Protein 1AIS (pdb70)

Foldseek 3Di:
DFDQVQKDKAWFKWKKKKAQAWFDDQVLLCVVAPPWDDDCVVPQFIFGADDVLGWTWTAHRRRMIMIMRGRDVVSVVVVCVSSSVSVVVVPIDHPDHMDMFTFKIKMKIARHAFDDVVVCVVQPPQWDDDVVVDQWIWHADDVVGWIWTAHRRRMIMIMGDRDDVRSVVSSSVSSVRVVVD/DLVVLLVLLCLLCVQVVPDPQLSVQLSVLVVVCVVVPLDVCLDSLLLSLLSSLQSCQLVLPDDPNVNSAVSSPHDCVSNVVNNVCSQVSGPHDCVSSPHALLSCLVVLLVQQPHDVQLNVQLVVLSVVCVVLPNPPPNDSLLQSLLSSQQSCQVVVNHDDLVSSCVSSVHDSVSSVVNNVCSCVSVVPDGDDD

Secondary structure (DSSP, 8-state):
----TT-EEEEEEEEEEEE--S---HHHHTTTSTT-B--TTT-SSEEEE-SSS--EEEE-TTSEEEEEEESSHHHHHHHHHHHHHHHHHTT---SSS-EEEEEEEEEEEE-SS---HHHHHHHSTTEE--TTT-SSEEEEETTTTEEEEE-TTSEEEEEEESSHHHHHHHHHHHHHHHTT-/-HHHHHHHHHHHHHHHT--HHHHHHHHHHHHHHHTTTTTTT--HHHHHHHHHHHHHHHHT----HHHHHHHTTS-HHHHHHHHHHHHHHTT--TTTT---GGGGHHHHHHHHT--HHHHHHHHHHHHHHHHTT--TTS-HHHHHHHHHHHHHHHTT----HHHHHHHHT--HHHHHHHHHHHHHHHT------

B-factor: mean 36.56, std 23.01, range [2.0, 100.0]

Radius of gyration: 25.91 Å; Cα contacts (8 Å, |Δi|>4): 632; chains: 2; bounding box: 56×58×67 Å

Nearest PDB structures (foldseek):
  1ais-assembly1_B  TM=1.005E+00  e=1.644E-26  Pyrococcus woesei
  7nvu-assembly1_M  TM=9.100E-01  e=2.183E-11  Homo sapiens
  8wak-assembly1_R  TM=9.100E-01  e=3.017E-11  Homo sapiens
  1c9b-assembly4_M  TM=9.069E-01  e=2.880E-11  Homo sapiens
  7lbm-assembly1_O  TM=9.010E-01  e=2.410E-10  Homo sapiens

Sequence (374 aa):
MVDMSKVKLRIENIVASVDLFAQLDLEKVLDLCPNSKYNPEEFPGIICHLDDPKVALLIFSSGKLVVTGAKSVQDIERAVAKLAQKLKSIGVKFKRAPQIDVQNMVFSGDIGREFNLDVVALTLPNCEYEPEQFPGVIYRVKEPKSVILLFSSGKIVCSGAKSEADAWEAVRKLLRELDKYNLAFALSELDRITAQLKLPRHVEEEAARLYREAVRKGLIRGRSIESVMAACVYAACRLLKVPRTLDEIADIARVDKKEIGRSYRFIARNLNLTPKKLFVKPTDYVNKFADELGLSEKVRRRAIEILDEAYKRGLTSGKSPAGLVAAALYIASLLEGEKRTQREVAEVARVTEVTVRNRYKELVEKLKIKVPIA

Solvent-accessible surface area: 19584 Å² total; per-residue (Å²): 225,31,78,19,97,129,16,142,30,163,43,54,38,1,24,0,38,4,21,1,52,12,156,4,68,11,121,132,3,52,120,18,5,102,139,25,78,49,75,72,168,144,74,82,1,0,46,2,101,22,138,86,3,171,5,21,1,38,0,40,63,71,0,111,1,41,0,35,33,0,111,41,74,102,28,0,83,74,0,4,59,82,8,8,97,76,0,100,79,86,65,30,145,48,141,124,68,55,78,59,57,38,73,42,10,33,5,32,13,45,5,30,96,133,25,47,0,24,67,8,18,66,45,10,75,132,26,45,26,38,32,53,102,76,62,1,0,29,24,139,7,181,117,16,178,7,36,0,39,0,44,27,63,0,112,2,41,0,35,25,3,115,44,106,76,53,0,108,55,0,0,72,76,0,2,136,23,13,62,114,169,131,102,80,114,2,74,52,14,0,62,128,7,16,71,90,11,175,12,51,181,100,0,14,86,33,0,5,93,0,5,88,29,0,55,182,92,59,18,58,239,70,29,56,52,46,3,0,2,0,0,0,0,11,0,0,2,35,39,67,74,27,13,26,8,20,64,32,0,0,98,33,12,204,42,80,72,116,55,0,13,165,0,10,98,94,0,8,149,51,8,102,12,49,71,119,122,14,46,25,95,34,24,31,11,0,77,30,0,3,91,91,28,39,115,23,110,112,9,14,100,73,0,33,77,2,7,60,62,0,88,135,139,54,24,13,21,16,64,38,15,10,0,3,0,0,0,0,6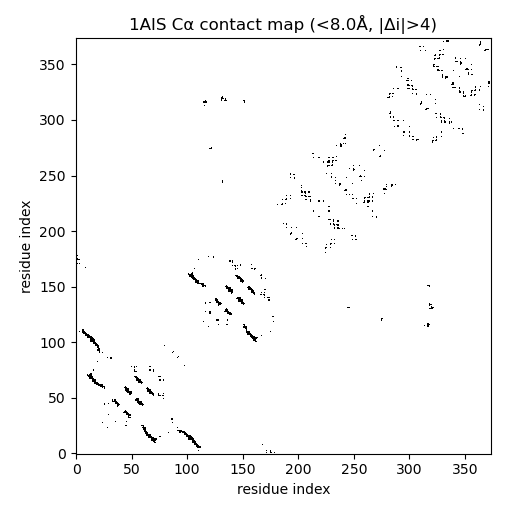,19,0,0,5,17,46,53,68,50,103,58,63,32,151,80,1,3,105,20,1,105,33,87,72,89,44,0,88,75,42,39,117,32,0,27,96,104,28,155,17,160,51,70,168,148

Structure (mmCIF, N/CA/C/O backbone):
data_1AIS
#
_entry.id   1AIS
#
_cell.length_a   125.700
_cell.length_b   91.200
_cell.length_c   74.200
_cell.angle_alpha   90.00
_cell.angle_beta   122.70
_cell.angle_gamma   90.00
#
_symmetry.space_group_name_H-M   'C 1 2 1'
#
loop_
_entity.id
_entity.type
_entity.pdbx_description
1 polymer "DNA (5'-D(*AP*AP*CP*TP*TP*AP*CP*TP*TP*TP*(5IU)P*(5IU)P*AP*AP*AP*GP*C)-3')"
2 polymer "DNA (5'-D(*GP*CP*TP*TP*TP*AP*AP*AP*AP*AP*GP*TP*AP*AP*GP*TP*T )-3')"
3 polymer 'PROTEIN (TATA-BINDING PROTEIN)'
4 polymer 'PROTEIN (TRANSCRIPTION INITIATION FACTOR IIB)'
5 water water
#
loop_
_atom_site.group_PDB
_atom_site.id
_atom_site.type_symbol
_atom_site.label_atom_id
_atom_site.label_alt_id
_atom_site.label_comp_id
_atom_site.label_asym_id
_atom_site.label_entity_id
_atom_site.label_seq_id
_atom_site.pdbx_PDB_ins_code
_atom_site.Cartn_x
_atom_site.Cartn_y
_atom_site.Cartn_z
_atom_site.occupancy
_atom_site.B_iso_or_equiv
_atom_site.auth_seq_id
_atom_site.auth_comp_id
_atom_site.auth_asym_id
_atom_site.auth_atom_id
_atom_site.pdbx_PDB_model_num
ATOM 692 N N . MET C 3 1 ? -59.352 32.567 67.246 1.00 57.88 1 MET A N 1
ATOM 693 C CA . MET C 3 1 ? -58.789 32.637 68.632 1.00 62.57 1 MET A CA 1
ATOM 694 C C . MET C 3 1 ? -57.965 31.371 68.943 1.00 58.10 1 MET A C 1
ATOM 695 O O . MET C 3 1 ? -58.089 30.370 68.222 1.00 61.53 1 MET A O 1
ATOM 700 N N . VAL C 3 2 ? -57.134 31.412 69.998 1.00 45.97 2 VAL A N 1
ATOM 701 C CA . VAL C 3 2 ? -56.313 30.246 70.382 1.00 34.32 2 VAL A CA 1
ATOM 702 C C . VAL C 3 2 ? -57.115 29.095 70.978 1.00 28.98 2 VAL A C 1
ATOM 703 O O . VAL C 3 2 ? -57.883 29.263 71.927 1.00 29.86 2 VAL A O 1
ATOM 707 N N . ASP C 3 3 ? -56.957 27.940 70.337 1.00 26.45 3 ASP A N 1
ATOM 708 C CA . ASP C 3 3 ? -57.633 26.689 70.668 1.00 22.54 3 ASP A CA 1
ATOM 709 C C . ASP C 3 3 ? -57.115 26.035 71.928 1.00 17.98 3 ASP A C 1
ATOM 710 O O . ASP C 3 3 ? -56.079 25.394 71.900 1.00 21.32 3 ASP A O 1
ATOM 715 N N . MET C 3 4 ? -57.882 26.157 73.008 1.00 19.72 4 MET A N 1
ATOM 716 C CA . MET C 3 4 ? -57.552 25.573 74.307 1.00 14.50 4 MET A CA 1
ATOM 717 C C . MET C 3 4 ? -58.443 24.355 74.562 1.00 14.55 4 MET A C 1
ATOM 718 O O . MET C 3 4 ? -58.453 23.822 75.652 1.00 17.05 4 MET A O 1
ATOM 723 N N . SER C 3 5 ? -59.198 23.915 73.563 1.00 12.59 5 SER A N 1
ATOM 724 C CA . SER C 3 5 ? -60.105 22.788 73.739 1.00 13.41 5 SER A CA 1
ATOM 725 C C . SER C 3 5 ? -59.497 21.469 74.180 1.00 15.46 5 SER A C 1
ATOM 726 O O . SER C 3 5 ? -60.220 20.558 74.576 1.00 20.85 5 SER A O 1
ATOM 729 N N . LYS C 3 6 ? -58.180 21.343 74.096 1.00 21.00 6 LYS A N 1
ATOM 730 C CA . LYS C 3 6 ? -57.505 20.113 74.519 1.00 20.09 6 LYS A CA 1
ATOM 731 C C . LYS C 3 6 ? -56.591 20.345 75.715 1.00 17.06 6 LYS A C 1
ATOM 732 O O . LYS C 3 6 ? -55.909 19.421 76.149 1.00 23.07 6 LYS A O 1
ATOM 738 N N . VAL C 3 7 ? -56.516 21.572 76.227 1.00 18.48 7 VAL A N 1
ATOM 739 C CA . VAL C 3 7 ? -55.650 21.812 77.390 1.00 18.05 7 VAL A CA 1
ATOM 740 C C . VAL C 3 7 ? -56.254 21.272 78.697 1.00 19.53 7 VAL A C 1
ATOM 741 O O . VAL C 3 7 ? -57.449 21.443 78.984 1.00 18.43 7 VAL A O 1
ATOM 745 N N . LYS C 3 8 ? -55.424 20.608 79.493 1.00 17.30 8 LYS A N 1
ATOM 746 C CA . LYS C 3 8 ? -55.898 20.057 80.742 1.00 16.82 8 LYS A CA 1
ATOM 747 C C . LYS C 3 8 ? -54.863 20.393 81.794 1.00 20.25 8 LYS A C 1
ATOM 748 O O . LYS C 3 8 ? -53.698 20.083 81.606 1.00 22.86 8 LYS A O 1
ATOM 754 N N . LEU C 3 9 ? -55.277 21.084 82.856 1.00 15.67 9 LEU A N 1
ATOM 755 C CA . LEU C 3 9 ? -54.386 21.459 83.959 1.00 15.42 9 LEU A CA 1
ATOM 756 C C . LEU C 3 9 ? -54.859 20.844 85.269 1.00 16.51 9 LEU A C 1
ATOM 757 O O . LEU C 3 9 ? -56.052 20.775 85.540 1.00 24.17 9 LEU A O 1
ATOM 762 N N . ARG C 3 10 ? -53.898 20.489 86.112 1.00 20.79 10 ARG A N 1
ATOM 763 C CA . ARG C 3 10 ? -54.148 19.880 87.412 1.00 20.42 10 ARG A CA 1
ATOM 764 C C . ARG C 3 10 ? -53.303 20.592 88.488 1.00 16.80 10 ARG A C 1
ATOM 765 O O . ARG C 3 10 ? -52.110 20.808 88.283 1.00 15.66 10 ARG A O 1
ATOM 773 N N . ILE C 3 11 ? -53.931 21.015 89.592 1.00 15.79 11 ILE A N 1
ATOM 774 C CA . ILE C 3 11 ? -53.199 21.652 90.698 1.00 14.76 11 ILE A CA 1
ATOM 775 C C . ILE C 3 11 ? -52.343 20.586 91.387 1.00 19.11 11 ILE A C 1
ATOM 776 O O . ILE C 3 11 ? -52.836 19.512 91.738 1.00 19.44 11 ILE A O 1
ATOM 781 N N . GLU C 3 12 ? -51.056 20.871 91.554 1.00 14.81 12 GLU A N 1
ATOM 782 C CA . GLU C 3 12 ? -50.177 19.929 92.197 1.00 13.03 12 GLU A CA 1
ATOM 783 C C . GLU C 3 12 ? -49.694 20.474 93.532 1.00 17.60 12 GLU A C 1
ATOM 784 O O . GLU C 3 12 ? -49.437 19.723 94.467 1.00 18.99 12 GLU A O 1
ATOM 790 N N . ASN C 3 13 ? -49.588 21.788 93.630 1.00 13.53 13 ASN A N 1
ATOM 791 C CA . ASN C 3 13 ? -49.109 22.397 94.859 1.00 13.67 13 ASN A CA 1
ATOM 792 C C . ASN C 3 13 ? -49.576 23.838 94.953 1.00 17.49 13 ASN A C 1
ATOM 793 O O . ASN C 3 13 ? -49.649 24.544 93.944 1.00 13.16 13 ASN A O 1
ATOM 798 N N . ILE C 3 14 ? -49.957 24.253 96.157 1.00 16.34 14 ILE A N 1
ATOM 799 C CA . ILE C 3 14 ? -50.379 25.636 96.377 1.00 18.81 14 ILE A CA 1
ATOM 800 C C . ILE C 3 14 ? -49.580 26.123 97.578 1.00 18.09 14 ILE A C 1
ATOM 801 O O . ILE C 3 14 ? -49.511 25.437 98.590 1.00 15.19 14 ILE A O 1
ATOM 806 N N . VAL C 3 15 ? -48.945 27.281 97.425 1.00 18.73 15 VAL A N 1
ATOM 807 C CA . VAL C 3 15 ? -48.116 27.885 98.467 1.00 13.88 15 VAL A CA 1
ATOM 808 C C . VAL C 3 15 ? -48.807 29.154 98.938 1.00 12.66 15 VAL A C 1
ATOM 809 O O . VAL C 3 15 ? -49.138 30.019 98.126 1.00 13.87 15 VAL A O 1
ATOM 813 N N . ALA C 3 16 ? -49.027 29.272 100.241 1.00 14.01 16 ALA A N 1
ATOM 814 C CA . ALA C 3 16 ? -49.684 30.452 100.783 1.00 11.72 16 ALA A CA 1
ATOM 815 C C . ALA C 3 16 ? -48.929 31.032 101.952 1.00 14.81 16 ALA A C 1
ATOM 816 O O . ALA C 3 16 ? -48.262 30.295 102.678 1.00 11.10 16 ALA A O 1
ATOM 818 N N . SER C 3 17 ? -48.931 32.363 102.052 1.00 12.32 17 SER A N 1
ATOM 819 C CA . SER C 3 17 ? -48.323 33.043 103.199 1.00 16.21 17 SER A CA 1
ATOM 820 C C . SER C 3 17 ? -49.547 33.376 104.069 1.00 14.84 17 SER A C 1
ATOM 821 O O . SER C 3 17 ? -50.649 33.618 103.563 1.00 13.50 17 SER A O 1
ATOM 824 N N . VAL C 3 18 ? -49.374 33.328 105.376 1.00 13.83 18 VAL A N 1
ATOM 825 C CA . VAL C 3 18 ? -50.479 33.558 106.299 1.00 12.91 18 VAL A CA 1
ATOM 826 C C . VAL C 3 18 ? -50.031 34.443 107.431 1.00 12.95 18 VAL A C 1
ATOM 827 O O . VAL C 3 18 ? -48.883 34.376 107.867 1.00 16.71 18 VAL A O 1
ATOM 831 N N . ASP C 3 19 ? -50.950 35.242 107.944 1.00 14.81 19 ASP A N 1
ATOM 832 C CA . ASP C 3 19 ? -50.620 36.091 109.065 1.00 17.04 19 ASP A CA 1
ATOM 833 C C . ASP C 3 19 ? -51.626 35.773 110.157 1.00 16.77 19 ASP A C 1
ATOM 834 O O . ASP C 3 19 ? -52.828 35.889 109.955 1.00 22.76 19 ASP A O 1
ATOM 839 N N . LEU C 3 20 ? -51.125 35.280 111.281 1.00 21.63 20 LEU A N 1
ATOM 840 C CA . LEU C 3 20 ? -51.957 34.935 112.432 1.00 22.78 20 LEU A CA 1
ATOM 841 C C . LEU C 3 20 ? -52.225 36.133 113.358 1.00 23.41 20 LEU A C 1
ATOM 842 O O . LEU C 3 20 ? -53.076 36.057 114.236 1.00 24.50 20 LEU A O 1
ATOM 847 N N . PHE C 3 21 ? -51.469 37.216 113.173 1.00 23.18 21 PHE A N 1
ATOM 848 C CA . PHE C 3 21 ? -51.592 38.437 113.978 1.00 22.91 21 PHE A CA 1
ATOM 849 C C . PHE C 3 21 ? -51.373 38.216 115.457 1.00 24.31 21 PHE A C 1
ATOM 850 O O . PHE C 3 21 ? -52.212 38.565 116.281 1.00 27.36 21 PHE A O 1
ATOM 858 N N . ALA C 3 22 ? -50.213 37.654 115.775 1.00 24.72 22 ALA A N 1
ATOM 859 C CA . ALA C 3 22 ? -49.840 37.348 117.143 1.00 22.38 22 ALA A CA 1
ATOM 860 C C . ALA C 3 22 ? -48.356 37.057 117.163 1.00 26.85 22 ALA A C 1
ATOM 861 O O . ALA C 3 22 ? -47.792 36.576 116.182 1.00 29.29 22 ALA A O 1
ATOM 863 N N . GLN C 3 23 ? -47.712 37.385 118.273 1.00 26.64 23 GLN A N 1
ATOM 864 C CA . GLN C 3 23 ? -46.310 37.094 118.416 1.00 29.04 23 GLN A CA 1
ATOM 865 C C . GLN C 3 23 ? -46.282 35.630 118.834 1.00 29.14 23 GLN A C 1
ATOM 866 O O . GLN C 3 23 ? -47.131 35.198 119.626 1.00 25.76 23 GLN A O 1
ATOM 872 N N . LEU C 3 24 ? -45.328 34.872 118.295 1.00 23.54 24 LEU A N 1
ATOM 873 C CA . LEU C 3 24 ? -45.192 33.466 118.635 1.00 25.08 24 LEU A CA 1
ATOM 874 C C . LEU C 3 24 ? -43.860 33.124 119.304 1.00 26.45 24 LEU A C 1
ATOM 875 O O . LEU C 3 24 ? -42.792 33.590 118.909 1.00 27.73 24 LEU A O 1
ATOM 880 N N . ASP C 3 25 ? -43.943 32.273 120.313 1.00 28.57 25 ASP A N 1
ATOM 881 C CA . ASP C 3 25 ? -42.770 31.833 121.041 1.00 29.82 25 ASP A CA 1
ATOM 882 C C . ASP C 3 25 ? -42.458 30.464 120.478 1.00 26.38 25 ASP A C 1
ATOM 883 O O . ASP C 3 25 ? -42.958 29.463 120.964 1.00 27.29 25 ASP A O 1
ATOM 888 N N . LEU C 3 26 ? -41.610 30.415 119.466 1.00 26.70 26 LEU A N 1
ATOM 889 C CA . LEU C 3 26 ? -41.281 29.151 118.831 1.00 27.04 26 LEU A CA 1
ATOM 890 C C . LEU C 3 26 ? -40.868 27.973 119.723 1.00 31.00 26 LEU A C 1
ATOM 891 O O . LEU C 3 26 ? -41.200 26.827 119.408 1.00 32.53 26 LEU A O 1
ATOM 896 N N . GLU C 3 27 ? -40.177 28.231 120.836 1.00 32.40 27 GLU A N 1
ATOM 897 C CA . GLU C 3 27 ? -39.760 27.137 121.734 1.00 34.54 27 GLU A CA 1
ATOM 898 C C . GLU C 3 27 ? -40.989 26.417 122.301 1.00 33.45 27 GLU A C 1
ATOM 899 O O . GLU C 3 27 ? -40.946 25.209 122.546 1.00 33.62 27 GLU A O 1
ATOM 905 N N . LYS C 3 28 ? -42.071 27.179 122.505 1.00 33.10 28 LYS A N 1
ATOM 906 C CA . LYS C 3 28 ? -43.350 26.679 123.028 1.00 32.27 28 LYS A CA 1
ATOM 907 C C . LYS C 3 28 ? -44.283 26.109 121.957 1.00 29.76 28 LYS A C 1
ATOM 908 O O . LYS C 3 28 ? -45.184 25.345 122.263 1.00 32.59 28 LYS A O 1
ATOM 914 N N . VAL C 3 29 ? -44.069 26.494 120.706 1.00 28.78 29 VAL A N 1
ATOM 915 C CA . VAL C 3 29 ? -44.884 26.005 119.601 1.00 27.62 29 VAL A CA 1
ATOM 916 C C . VAL C 3 29 ? -44.431 24.610 119.168 1.00 29.25 29 VAL A C 1
ATOM 917 O O . VAL C 3 29 ? -45.183 23.876 118.542 1.00 36.70 29 VAL A O 1
ATOM 921 N N . LEU C 3 30 ? -43.210 24.239 119.530 1.00 30.02 30 LEU A N 1
ATOM 922 C CA . LEU C 3 30 ? -42.648 22.943 119.173 1.00 32.03 30 LEU A CA 1
ATOM 923 C C . LEU C 3 30 ? -43.398 21.739 119.720 1.00 34.17 30 LEU A C 1
ATOM 924 O O . LEU C 3 30 ? -43.379 20.665 119.112 1.00 32.41 30 LEU A O 1
ATOM 929 N N . ASP C 3 31 ? -44.005 21.910 120.894 1.00 40.77 31 ASP A N 1
ATOM 930 C CA . ASP C 3 31 ? -44.771 20.848 121.568 1.00 45.32 31 ASP A CA 1
ATOM 931 C C . ASP C 3 31 ? -46.070 20.591 120.836 1.00 41.80 31 ASP A C 1
ATOM 932 O O . ASP C 3 31 ? -46.645 19.510 120.929 1.00 42.66 31 ASP A O 1
ATOM 937 N N . LEU C 3 32 ? -46.547 21.626 120.155 1.00 39.21 32 LEU A N 1
ATOM 938 C CA . LEU C 3 32 ? -47.765 21.563 119.369 1.00 37.72 32 LEU A CA 1
ATOM 939 C C . LEU C 3 32 ? -47.596 20.724 118.105 1.00 40.19 32 LEU A C 1
ATOM 940 O O . LEU C 3 32 ? -48.530 20.050 117.680 1.00 41.97 32 LEU A O 1
ATOM 945 N N . CYS C 3 33 ? -46.415 20.780 117.497 1.00 40.75 33 CYS A N 1
ATOM 946 C CA . CYS C 3 33 ? -46.165 20.029 116.278 1.00 41.41 33 CYS A CA 1
ATOM 947 C C . CYS C 3 33 ? -45.271 18.814 116.489 1.00 39.80 33 CYS A C 1
ATOM 948 O O . CYS C 3 33 ? -44.060 18.938 116.677 1.00 38.31 33 CYS A O 1
ATOM 951 N N . PRO C 3 34 ? -45.861 17.612 116.461 1.00 39.04 34 PRO A N 1
ATOM 952 C CA . PRO C 3 34 ? -45.077 16.387 116.645 1.00 39.40 34 PRO A CA 1
ATOM 953 C C . PRO C 3 34 ? -44.108 16.262 115.471 1.00 41.78 34 PRO A C 1
ATOM 954 O O . PRO C 3 34 ? -44.494 16.547 114.329 1.00 44.03 34 PRO A O 1
ATOM 958 N N . ASN C 3 35 ? -42.857 15.889 115.746 1.00 41.72 35 ASN A N 1
ATOM 959 C CA . ASN C 3 35 ? -41.841 15.713 114.692 1.00 44.65 35 ASN A CA 1
ATOM 960 C C . ASN C 3 35 ? -41.255 16.990 114.086 1.00 41.61 35 ASN A C 1
ATOM 961 O O . ASN C 3 35 ? -40.379 16.914 113.229 1.00 45.97 35 ASN A O 1
ATOM 966 N N . SER C 3 36 ? -41.738 18.150 114.515 1.00 37.57 36 SER A N 1
ATOM 967 C CA . SER C 3 36 ? -41.262 19.428 113.999 1.00 35.20 36 SER A CA 1
ATOM 968 C C . SER C 3 36 ? -39.750 19.613 114.110 1.00 34.67 36 SER A C 1
ATOM 969 O O . SER C 3 36 ? -39.135 19.130 115.051 1.00 38.73 36 SER A O 1
ATOM 972 N N . LYS C 3 37 ? -39.152 20.262 113.114 1.00 32.61 37 LYS A N 1
ATOM 973 C CA . LYS C 3 37 ? -37.717 20.550 113.122 1.00 33.52 37 LYS A CA 1
ATOM 974 C C . LYS C 3 37 ? -37.554 22.054 113.269 1.00 33.16 37 LYS A C 1
ATOM 975 O O . LYS C 3 37 ? -38.315 22.826 112.697 1.00 32.16 37 LYS A O 1
ATOM 981 N N . TYR C 3 38 ? -36.583 22.463 114.075 1.00 34.52 38 TYR A N 1
ATOM 982 C CA . TYR C 3 38 ? -36.323 23.876 114.310 1.00 31.34 38 TYR A CA 1
ATOM 983 C C . TYR C 3 38 ? -34.858 24.075 114.628 1.00 34.14 38 TYR A C 1
ATOM 984 O O . TYR C 3 38 ? -34.356 23.576 115.633 1.00 39.46 38 TYR A O 1
ATOM 993 N N . ASN C 3 39 ? -34.167 24.754 113.725 1.00 34.17 39 ASN A N 1
ATOM 994 C CA . ASN C 3 39 ? -32.760 25.076 113.888 1.00 33.53 39 ASN A CA 1
ATOM 995 C C . ASN C 3 39 ? -32.709 26.543 113.515 1.00 32.09 39 ASN A C 1
ATOM 996 O O . ASN C 3 39 ? -32.527 26.887 112.348 1.00 31.24 39 ASN A O 1
ATOM 1001 N N . PRO C 3 40 ? -32.913 27.430 114.508 1.00 30.18 40 PRO A N 1
ATOM 1002 C CA . PRO C 3 40 ? -32.909 28.879 114.310 1.00 30.84 40 PRO A CA 1
ATOM 1003 C C . PRO C 3 40 ? -31.627 29.429 113.680 1.00 38.86 40 PRO A C 1
ATOM 1004 O O . PRO C 3 40 ? -31.621 30.530 113.126 1.00 42.50 40 PRO A O 1
ATOM 1008 N N . GLU C 3 41 ? -30.558 28.640 113.726 1.00 45.24 41 GLU A N 1
ATOM 1009 C CA . GLU C 3 41 ? -29.286 29.035 113.143 1.00 50.73 41 GLU A CA 1
ATOM 1010 C C . GLU C 3 41 ? -29.376 29.029 111.619 1.00 50.50 41 GLU A C 1
ATOM 1011 O O . GLU C 3 41 ? -29.048 30.026 110.973 1.00 52.76 41 GLU A O 1
ATOM 1017 N N . GLU C 3 42 ? -29.847 27.912 111.058 1.00 48.24 42 GLU A N 1
ATOM 1018 C CA . GLU C 3 42 ? -29.972 27.743 109.606 1.00 43.95 42 GLU A CA 1
ATOM 1019 C C . GLU C 3 42 ? -31.241 28.315 108.960 1.00 36.48 42 GLU A C 1
ATOM 1020 O O . GLU C 3 42 ? -31.228 28.709 107.802 1.00 32.16 42 GLU A O 1
ATOM 1026 N N . PHE C 3 43 ? -32.327 28.389 109.717 1.00 33.10 43 PHE A N 1
ATOM 1027 C CA . PHE C 3 43 ? -33.587 28.911 109.193 1.00 26.42 43 PHE A CA 1
ATOM 1028 C C . PHE C 3 43 ? -34.432 29.340 110.387 1.00 28.38 43 PHE A C 1
ATOM 1029 O O . PHE C 3 43 ? -34.654 28.553 111.307 1.00 33.65 43 PHE A O 1
ATOM 1037 N N . PRO C 3 44 ? -34.940 30.583 110.378 1.00 23.61 44 PRO A N 1
ATOM 1038 C CA . PRO C 3 44 ? -35.756 31.154 111.454 1.00 23.00 44 PRO A CA 1
ATOM 1039 C C . PRO C 3 44 ? -37.118 30.531 111.836 1.00 25.82 44 PRO A C 1
ATOM 1040 O O . PRO C 3 44 ? -37.689 30.899 112.864 1.00 26.12 44 PRO A O 1
ATOM 1044 N N . GLY C 3 45 ? -37.658 29.615 111.040 1.00 25.15 45 GLY A N 1
ATOM 1045 C CA . GLY C 3 45 ? -38.953 29.067 111.403 1.00 20.37 45 GLY A CA 1
ATOM 1046 C C . GLY C 3 45 ? -39.014 27.591 111.696 1.00 21.98 45 GLY A C 1
ATOM 1047 O O . GLY C 3 45 ? -38.093 26.852 111.374 1.00 27.94 45 GLY A O 1
ATOM 1048 N N . ILE C 3 46 ? -40.088 27.170 112.357 1.00 23.04 46 ILE A N 1
ATOM 1049 C CA . ILE C 3 46 ? -40.311 25.753 112.645 1.00 21.35 46 ILE A CA 1
ATOM 1050 C C . ILE C 3 46 ? -40.801 25.073 111.354 1.00 15.22 46 ILE A C 1
ATOM 1051 O O . ILE C 3 46 ? -41.581 25.656 110.607 1.00 16.50 46 ILE A O 1
ATOM 1056 N N . ILE C 3 47 ? -40.289 23.882 111.069 1.00 15.15 47 ILE A N 1
ATOM 1057 C CA . ILE C 3 47 ? -40.711 23.131 109.897 1.00 16.90 47 ILE A CA 1
ATOM 1058 C C . ILE C 3 47 ? -41.663 22.114 110.494 1.00 22.09 47 ILE A C 1
ATOM 1059 O O . ILE C 3 47 ? -41.254 21.204 111.212 1.00 19.18 47 ILE A O 1
ATOM 1064 N N . CYS C 3 48 ? -42.945 22.315 110.241 1.00 28.00 48 CYS A N 1
ATOM 1065 C CA . CYS C 3 48 ? -43.990 21.438 110.749 1.00 27.04 48 CYS A CA 1
ATOM 1066 C C . CYS C 3 48 ? -44.633 20.681 109.582 1.00 24.59 48 CYS A C 1
ATOM 1067 O O . CYS C 3 48 ? -44.741 21.209 108.477 1.00 24.68 48 CYS A O 1
ATOM 1070 N N . HIS C 3 49 ? -44.933 19.406 109.794 1.00 21.66 49 HIS A N 1
ATOM 1071 C CA . HIS C 3 49 ? -45.569 18.586 108.763 1.00 20.49 49 HIS A CA 1
ATOM 1072 C C . HIS C 3 49 ? -46.872 18.048 109.293 1.00 23.95 49 HIS A C 1
ATOM 1073 O O . HIS C 3 49 ? -46.867 17.303 110.267 1.00 25.90 49 HIS A O 1
ATOM 1080 N N . LEU C 3 50 ? -47.984 18.479 108.705 1.00 24.42 50 LEU A N 1
ATOM 1081 C CA . LEU C 3 50 ? -49.297 17.997 109.111 1.00 22.74 50 LEU A CA 1
ATOM 1082 C C . LEU C 3 50 ? -49.647 16.713 108.348 1.00 26.34 50 LEU A C 1
ATOM 1083 O O . LEU C 3 50 ? -49.211 16.508 107.209 1.00 23.51 50 LEU A O 1
ATOM 1088 N N . ASP C 3 51 ? -50.407 15.842 109.007 1.00 30.34 51 ASP A N 1
ATOM 1089 C CA . ASP C 3 51 ? -50.843 14.573 108.429 1.00 34.16 51 ASP A CA 1
ATOM 1090 C C . ASP C 3 51 ? -52.186 14.727 107.761 1.00 34.78 51 ASP A C 1
ATOM 1091 O O . ASP C 3 51 ? -52.346 14.304 106.621 1.00 35.11 51 ASP A O 1
ATOM 1096 N N . ASP C 3 52 ? -53.158 15.286 108.490 1.00 39.54 52 ASP A N 1
ATOM 1097 C CA . ASP C 3 52 ? -54.500 15.463 107.950 1.00 43.61 52 ASP A CA 1
ATOM 1098 C C . ASP C 3 52 ? -54.327 16.322 106.727 1.00 46.35 52 ASP A C 1
ATOM 1099 O O . ASP C 3 52 ? -54.113 15.756 105.648 1.00 60.56 52 ASP A O 1
ATOM 1104 N N . PRO C 3 53 ? -54.501 17.663 106.808 1.00 35.54 53 PRO A N 1
ATOM 1105 C CA . PRO C 3 53 ? -54.237 18.208 105.470 1.00 27.20 53 PRO A CA 1
ATOM 1106 C C . PRO C 3 53 ? -52.727 17.938 105.403 1.00 24.97 53 PRO A C 1
ATOM 1107 O O . PRO C 3 53 ? -52.006 18.354 106.307 1.00 21.37 53 PRO A O 1
ATOM 1111 N N . LYS C 3 54 ? -52.298 17.045 104.509 1.00 24.19 54 LYS A N 1
ATOM 1112 C CA . LYS C 3 54 ? -50.869 16.749 104.409 1.00 26.63 54 LYS A CA 1
ATOM 1113 C C . LYS C 3 54 ? -50.172 17.955 103.796 1.00 23.22 54 LYS A C 1
ATOM 1114 O O . LYS C 3 54 ? -50.155 18.136 102.582 1.00 23.29 54 LYS A O 1
ATOM 1120 N N . VAL C 3 55 ? -49.671 18.823 104.661 1.00 21.48 55 VAL A N 1
ATOM 1121 C CA . VAL C 3 55 ? -49.014 20.022 104.210 1.00 15.33 55 VAL A CA 1
ATOM 1122 C C . VAL C 3 55 ? -47.880 20.313 105.137 1.00 17.95 55 VAL A C 1
ATOM 1123 O O . VAL C 3 55 ? -47.833 19.778 106.242 1.00 15.07 55 VAL A O 1
ATOM 1127 N N . ALA C 3 56 ? -46.920 21.091 104.648 1.00 19.32 56 ALA A N 1
ATOM 1128 C CA . ALA C 3 56 ? -45.790 21.521 105.463 1.00 20.77 56 ALA A CA 1
ATOM 1129 C C . ALA C 3 56 ? -46.138 22.950 105.875 1.00 20.07 56 ALA A C 1
ATOM 1130 O O . ALA C 3 56 ? -46.775 23.686 105.108 1.00 16.27 56 ALA A O 1
ATOM 1132 N N . LEU C 3 57 ? -45.766 23.311 107.102 1.00 16.49 57 LEU A N 1
ATOM 1133 C CA . LEU C 3 57 ? -46.019 24.634 107.648 1.00 17.26 57 LEU A CA 1
ATOM 1134 C C . LEU C 3 57 ? -44.703 25.151 108.161 1.00 14.40 57 LEU A C 1
ATOM 1135 O O . LEU C 3 57 ? -44.040 24.470 108.915 1.00 16.31 57 LEU A O 1
ATOM 1140 N N . LEU C 3 58 ? -44.333 26.356 107.751 1.00 17.08 58 LEU A N 1
ATOM 1141 C CA . LEU C 3 58 ? -43.109 27.005 108.215 1.00 16.04 58 LEU A CA 1
ATOM 1142 C C . LEU C 3 58 ? -43.699 28.063 109.151 1.00 16.59 58 LEU A C 1
ATOM 1143 O O . LEU C 3 58 ? -44.508 28.890 108.712 1.00 15.33 58 LEU A O 1
ATOM 1148 N N . ILE C 3 59 ? -43.362 27.977 110.443 1.00 16.00 59 ILE A N 1
ATOM 1149 C CA . ILE C 3 59 ? -43.913 28.870 111.483 1.00 15.77 59 ILE A CA 1
ATOM 1150 C C . ILE C 3 59 ? -42.872 29.852 112.022 1.00 14.80 59 ILE A C 1
ATOM 1151 O O . ILE C 3 59 ? -41.852 29.426 112.533 1.00 11.12 59 ILE A O 1
ATOM 1156 N N . PHE C 3 60 ? -43.167 31.153 111.947 1.00 14.84 60 PHE A N 1
ATOM 1157 C CA . PHE C 3 60 ? -42.245 32.211 112.388 1.00 16.23 60 PHE A CA 1
ATOM 1158 C C . PHE C 3 60 ? -42.707 32.960 113.638 1.00 19.32 60 PHE A C 1
ATOM 1159 O O . PHE C 3 60 ? -43.907 33.114 113.864 1.00 19.06 60 PHE A O 1
ATOM 1167 N N . SER C 3 61 ? -41.748 33.459 114.426 1.00 18.01 61 SER A N 1
ATOM 1168 C CA . SER C 3 61 ? -42.051 34.196 115.662 1.00 15.90 61 SER A CA 1
ATOM 1169 C C . SER C 3 61 ? -42.904 35.446 115.479 1.00 15.65 61 SER A C 1
ATOM 1170 O O . SER C 3 61 ? -43.516 35.939 116.431 1.00 21.89 61 SER A O 1
ATOM 1173 N N . SER C 3 62 ? -42.995 35.922 114.244 1.00 17.25 62 SER A N 1
ATOM 1174 C CA . SER C 3 62 ? -43.782 37.110 113.917 1.00 14.57 62 SER A CA 1
ATOM 1175 C C . SER C 3 62 ? -45.242 36.750 113.726 1.00 17.41 62 SER A C 1
ATOM 1176 O O . SER C 3 62 ? -46.050 37.616 113.387 1.00 22.34 62 SER A O 1
ATOM 1179 N N . GLY C 3 63 ? -45.575 35.469 113.903 1.00 18.17 63 GLY A N 1
ATOM 1180 C CA . GLY C 3 63 ? -46.957 35.034 113.728 1.00 15.00 63 GLY A CA 1
ATOM 1181 C C . GLY C 3 63 ? -47.324 34.782 112.276 1.00 22.20 63 GLY A C 1
ATOM 1182 O O . GLY C 3 63 ? -48.496 34.548 111.961 1.00 18.01 63 GLY A O 1
ATOM 1183 N N . LYS C 3 64 ? -46.333 34.885 111.388 1.00 18.48 64 LYS A N 1
ATOM 1184 C CA . LYS C 3 64 ? -46.530 34.630 109.969 1.00 16.96 64 LYS A CA 1
ATOM 1185 C C . LYS C 3 64 ? -46.126 33.199 109.713 1.00 17.74 64 LYS A C 1
ATOM 1186 O O . LYS C 3 64 ? -45.288 32.643 110.442 1.00 19.54 64 LYS A O 1
ATOM 1192 N N . LEU C 3 65 ? -46.777 32.586 108.726 1.00 16.20 65 LEU A N 1
ATOM 1193 C CA . LEU C 3 65 ? -46.520 31.196 108.359 1.00 12.62 65 LEU A CA 1
ATOM 1194 C C . LEU C 3 65 ? -46.556 31.084 106.862 1.00 13.39 65 LEU A C 1
ATOM 1195 O O . LEU C 3 65 ? -47.076 31.944 106.165 1.00 14.59 65 LEU A O 1
ATOM 1200 N N . VAL C 3 66 ? -45.988 30.006 106.371 1.00 14.30 66 VAL A N 1
ATOM 1201 C CA . VAL C 3 66 ? -46.048 29.706 104.956 1.00 16.65 66 VAL A CA 1
ATOM 1202 C C . VAL C 3 66 ? -46.605 28.282 104.959 1.00 17.94 66 VAL A C 1
ATOM 1203 O O . VAL C 3 66 ? -46.210 27.457 105.796 1.00 18.40 66 VAL A O 1
ATOM 1207 N N . VAL C 3 67 ? -47.607 28.036 104.127 1.00 14.63 67 VAL A N 1
ATOM 1208 C CA . VAL C 3 67 ? -48.181 26.707 104.020 1.00 13.76 67 VAL A CA 1
ATOM 1209 C C . VAL C 3 67 ? -47.903 26.207 102.603 1.00 14.24 67 VAL A C 1
ATOM 1210 O O . VAL C 3 67 ? -48.185 26.926 101.650 1.00 15.26 67 VAL A O 1
ATOM 1214 N N . THR C 3 68 ? -47.260 25.038 102.477 1.00 12.93 68 THR A N 1
ATOM 1215 C CA . THR C 3 68 ? -46.975 24.408 101.174 1.00 16.49 68 THR A CA 1
ATOM 1216 C C . THR C 3 68 ? -47.428 22.962 101.180 1.00 13.06 68 THR A C 1
ATOM 1217 O O . THR C 3 68 ? -47.525 22.343 102.232 1.00 14.31 68 THR A O 1
ATOM 1221 N N . GLY C 3 69 ? -47.563 22.394 99.987 1.00 13.65 69 GLY A N 1
ATOM 1222 C CA . GLY C 3 69 ? -47.994 21.012 99.856 1.00 16.65 69 GLY A CA 1
ATOM 1223 C C . GLY C 3 69 ? -49.496 20.894 99.669 1.00 14.87 69 GLY A C 1
ATOM 1224 O O . GLY C 3 69 ? -49.999 19.822 99.359 1.00 19.15 69 GLY A O 1
ATOM 1225 N N . ALA C 3 70 ? -50.197 22.012 99.839 1.00 17.89 70 ALA A N 1
ATOM 1226 C CA . ALA C 3 70 ? -51.644 22.089 99.709 1.00 14.40 70 ALA A CA 1
ATOM 1227 C C . ALA C 3 70 ? -52.122 21.818 98.285 1.00 20.12 70 ALA A C 1
ATOM 1228 O O . ALA C 3 70 ? -51.562 22.333 97.324 1.00 22.63 70 ALA A O 1
ATOM 1230 N N . LYS C 3 71 ? -53.155 20.995 98.155 1.00 19.76 71 LYS A N 1
ATOM 1231 C CA . LYS C 3 71 ? -53.708 20.665 96.853 1.00 17.95 71 LYS A CA 1
ATOM 1232 C C . LYS C 3 71 ? -54.946 21.524 96.612 1.00 21.03 71 LYS A C 1
ATOM 1233 O O . LYS C 3 71 ? -55.495 21.558 95.505 1.00 22.18 71 LYS A O 1
ATOM 1239 N N . SER C 3 72 ? -55.381 22.221 97.657 1.00 17.88 72 SER A N 1
ATOM 1240 C CA . SER C 3 72 ? -56.528 23.099 97.547 1.00 14.18 72 SER A CA 1
ATOM 1241 C C . SER C 3 72 ? -56.453 24.206 98.586 1.00 17.75 72 SER A C 1
ATOM 1242 O O . SER C 3 72 ? -55.626 24.175 99.482 1.00 19.03 72 SER A O 1
ATOM 1245 N N . VAL C 3 73 ? -57.317 25.202 98.434 1.00 17.91 73 VAL A N 1
ATOM 1246 C CA . VAL C 3 73 ? -57.405 26.310 99.375 1.00 17.28 73 VAL A CA 1
ATOM 1247 C C . VAL C 3 73 ? -57.980 25.747 100.684 1.00 22.39 73 VAL A C 1
ATOM 1248 O O . VAL C 3 73 ? -57.589 26.142 101.779 1.00 23.31 73 VAL A O 1
ATOM 1252 N N . GLN C 3 74 ? -58.876 24.777 100.562 1.00 19.16 74 GLN A N 1
ATOM 1253 C CA . GLN C 3 74 ? -59.456 24.161 101.720 1.00 16.00 74 GLN A CA 1
ATOM 1254 C C . GLN C 3 74 ? -58.376 23.470 102.538 1.00 14.03 74 GLN A C 1
ATOM 1255 O O . GLN C 3 74 ? -58.449 23.433 103.759 1.00 18.12 74 GLN A O 1
ATOM 1261 N N . ASP C 3 75 ? -57.367 22.928 101.871 1.00 15.44 75 ASP A N 1
ATOM 1262 C CA . ASP C 3 75 ? -56.262 22.295 102.580 1.00 16.97 75 ASP A CA 1
ATOM 1263 C C . ASP C 3 75 ? -55.606 23.352 103.491 1.00 20.54 75 ASP A C 1
ATOM 1264 O O . ASP C 3 75 ? -55.336 23.095 104.661 1.00 21.94 75 ASP A O 1
ATOM 1269 N N . ILE C 3 76 ? -55.377 24.542 102.935 1.00 19.91 76 ILE A N 1
ATOM 1270 C CA . ILE C 3 76 ? -54.746 25.653 103.652 1.00 21.42 76 ILE A CA 1
ATOM 1271 C C . ILE C 3 76 ? -55.597 26.200 104.806 1.00 21.99 76 ILE A C 1
ATOM 1272 O O . ILE C 3 76 ? -55.077 26.484 105.890 1.00 15.97 76 ILE A O 1
ATOM 1277 N N . GLU C 3 77 ? -56.905 26.328 104.568 1.00 18.59 77 GLU A N 1
ATOM 1278 C CA . GLU C 3 77 ? -57.836 26.821 105.573 1.00 13.85 77 GLU A CA 1
ATOM 1279 C C . GLU C 3 77 ? -57.843 25.917 106.782 1.00 14.88 77 GLU A C 1
ATOM 1280 O O . GLU C 3 77 ? -57.726 26.377 107.907 1.00 15.93 77 GLU A O 1
ATOM 1286 N N . ARG C 3 78 ? -57.924 24.618 106.536 1.00 13.58 78 ARG A N 1
ATOM 1287 C CA . ARG C 3 78 ? -57.937 23.646 107.610 1.00 15.25 78 ARG A CA 1
ATOM 1288 C C . ARG C 3 78 ? -56.633 23.560 108.411 1.00 16.12 78 ARG A C 1
ATOM 1289 O O . ARG C 3 78 ? -56.672 23.321 109.613 1.00 19.29 78 ARG A O 1
ATOM 1297 N N . ALA C 3 79 ? -55.492 23.765 107.745 1.00 16.34 79 ALA A N 1
ATOM 1298 C CA . ALA C 3 79 ? -54.169 23.717 108.384 1.00 13.06 79 ALA A CA 1
ATOM 1299 C C . ALA C 3 79 ? -54.004 24.891 109.310 1.00 13.04 79 ALA A C 1
ATOM 1300 O O . ALA C 3 79 ? -53.419 24.777 110.388 1.00 16.14 79 ALA A O 1
ATOM 1302 N N . VAL C 3 80 ? -54.517 26.030 108.864 1.00 15.66 80 VAL A N 1
ATOM 1303 C CA . VAL C 3 80 ? -54.455 27.272 109.621 1.00 18.47 80 VAL A CA 1
ATOM 1304 C C . VAL C 3 80 ? -55.360 27.150 110.849 1.00 19.10 80 VAL A C 1
ATOM 1305 O O . VAL C 3 80 ? -54.941 27.467 111.957 1.00 20.93 80 VAL A O 1
ATOM 1309 N N . ALA C 3 81 ? -56.552 26.582 110.659 1.00 17.59 81 ALA A N 1
ATOM 1310 C CA . ALA C 3 81 ? -57.498 26.412 111.752 1.00 17.50 81 ALA A CA 1
ATOM 1311 C C . ALA C 3 81 ? -57.009 25.453 112.836 1.00 15.84 81 ALA A C 1
ATOM 1312 O O . ALA C 3 81 ? -57.281 25.667 114.011 1.00 16.42 81 ALA A O 1
ATOM 1314 N N . LYS C 3 82 ? -56.311 24.390 112.447 1.00 14.32 82 LYS A N 1
ATOM 1315 C CA . LYS C 3 82 ? -55.807 23.417 113.416 1.00 13.44 82 LYS A CA 1
ATOM 1316 C C . LYS C 3 82 ? -54.685 24.004 114.227 1.00 20.92 82 LYS A C 1
ATOM 1317 O O . LYS C 3 82 ? -54.642 23.828 115.440 1.00 25.64 82 LYS A O 1
ATOM 1323 N N . LEU C 3 83 ? -53.776 24.702 113.550 1.00 20.35 83 LEU A N 1
ATOM 1324 C CA . LEU C 3 83 ? -52.645 25.347 114.211 1.00 20.04 83 LEU A CA 1
ATOM 1325 C C . LEU C 3 83 ? -53.157 26.448 115.124 1.00 18.70 83 LEU A C 1
ATOM 1326 O O . LEU C 3 83 ? -52.664 26.625 116.231 1.00 20.10 83 LEU A O 1
ATOM 1331 N N . ALA C 3 84 ? -54.119 27.219 114.624 1.00 17.00 84 ALA A N 1
ATOM 1332 C CA . ALA C 3 84 ? -54.689 28.308 115.386 1.00 15.53 84 ALA A CA 1
ATOM 1333 C C . ALA C 3 84 ? -55.314 27.792 116.668 1.00 23.69 84 ALA A C 1
ATOM 1334 O O . ALA C 3 84 ? -55.168 28.407 117.723 1.00 24.89 84 ALA A O 1
ATOM 1336 N N . GLN C 3 85 ? -56.020 26.668 116.594 1.00 22.43 85 GLN A N 1
ATOM 1337 C CA . GLN C 3 85 ? -56.629 26.150 117.806 1.00 23.06 85 GLN A CA 1
ATOM 1338 C C . GLN C 3 85 ? -55.564 25.669 118.772 1.00 23.95 85 GLN A C 1
ATOM 1339 O O . GLN C 3 85 ? -55.660 25.931 119.961 1.00 27.87 85 GLN A O 1
ATOM 1345 N N . LYS C 3 86 ? -54.558 24.958 118.267 1.00 25.64 86 LYS A N 1
ATOM 1346 C CA . LYS C 3 86 ? -53.456 24.481 119.107 1.00 23.78 86 LYS A CA 1
ATOM 1347 C C . LYS C 3 86 ? -52.785 25.667 119.811 1.00 23.08 86 LYS A C 1
ATOM 1348 O O . LYS C 3 86 ? -52.498 25.610 120.996 1.00 25.83 86 LYS A O 1
ATOM 1354 N N . LEU C 3 87 ? -52.561 26.749 119.077 1.00 22.58 87 LEU A N 1
ATOM 1355 C CA . LEU C 3 87 ? -51.934 27.939 119.640 1.00 24.62 87 LEU A CA 1
ATOM 1356 C C . LEU C 3 87 ? -52.797 28.479 120.783 1.00 27.25 87 LEU A C 1
ATOM 1357 O O . LEU C 3 87 ? -52.286 28.761 121.879 1.00 25.67 87 LEU A O 1
ATOM 1362 N N . LYS C 3 88 ? -54.110 28.554 120.545 1.00 28.91 88 LYS A N 1
ATOM 1363 C CA . LYS C 3 88 ? -55.060 29.027 121.559 1.00 29.23 88 LYS A CA 1
ATOM 1364 C C . LYS C 3 88 ? -54.919 28.164 122.804 1.00 26.32 88 LYS A C 1
ATOM 1365 O O . LYS C 3 88 ? -54.888 28.676 123.915 1.00 31.54 88 LYS A O 1
ATOM 1371 N N . SER C 3 89 ? -54.762 26.861 122.603 1.00 27.80 89 SER A N 1
ATOM 1372 C CA . SER C 3 89 ? -54.619 25.908 123.705 1.00 28.69 89 SER A CA 1
ATOM 1373 C C . SER C 3 89 ? -53.401 26.180 124.585 1.00 27.88 89 SER A C 1
ATOM 1374 O O . SER C 3 89 ? -53.337 25.691 125.716 1.00 23.78 89 SER A O 1
ATOM 1377 N N . ILE C 3 90 ? -52.471 26.988 124.072 1.00 26.12 90 ILE A N 1
ATOM 1378 C CA . ILE C 3 90 ? -51.221 27.306 124.761 1.00 24.68 90 ILE A CA 1
ATOM 1379 C C . ILE C 3 90 ? -51.149 28.760 125.226 1.00 24.82 90 ILE A C 1
ATOM 1380 O O . ILE C 3 90 ? -50.120 29.246 125.669 1.00 24.54 90 ILE A O 1
ATOM 1385 N N . GLY C 3 91 ? -52.274 29.451 125.132 1.00 29.04 91 GLY A N 1
ATOM 1386 C CA . GLY C 3 91 ? -52.334 30.825 125.584 1.00 29.37 91 GLY A CA 1
ATOM 1387 C C . GLY C 3 91 ? -52.319 31.922 124.541 1.00 32.77 91 GLY A C 1
ATOM 1388 O O . GLY C 3 91 ? -52.588 33.077 124.883 1.00 31.52 91 GLY A O 1
ATOM 1389 N N . VAL C 3 92 ? -52.061 31.595 123.276 1.00 27.53 92 VAL A N 1
ATOM 1390 C CA . VAL C 3 92 ? -52.017 32.649 122.278 1.00 23.74 92 VAL A CA 1
ATOM 1391 C C . VAL C 3 92 ? -53.357 33.285 121.994 1.00 23.96 92 VAL A C 1
ATOM 1392 O O . VAL C 3 92 ? -54.374 32.606 121.918 1.00 26.54 92 VAL A O 1
ATOM 1396 N N . LYS C 3 93 ? -53.355 34.605 121.868 1.00 27.83 93 LYS A N 1
ATOM 1397 C CA . LYS C 3 93 ? -54.569 35.331 121.544 1.00 32.50 93 LYS A CA 1
ATOM 1398 C C . LYS C 3 93 ? -54.253 36.109 120.268 1.00 36.01 93 LYS A C 1
ATOM 1399 O O . LYS C 3 93 ? -53.135 36.624 120.104 1.00 36.06 93 LYS A O 1
ATOM 1405 N N . PHE C 3 94 ? -55.218 36.131 119.345 1.00 33.93 94 PHE A N 1
ATOM 1406 C CA . PHE C 3 94 ? -55.043 36.787 118.054 1.00 32.35 94 PHE A CA 1
ATOM 1407 C C . PHE C 3 94 ? -55.865 38.062 117.925 1.00 33.95 94 PHE A C 1
ATOM 1408 O O . PHE C 3 94 ? -57.051 38.084 118.246 1.00 32.78 94 PHE A O 1
ATOM 1416 N N . LYS C 3 95 ? -55.243 39.096 117.368 1.00 39.04 95 LYS A N 1
ATOM 1417 C CA . LYS C 3 95 ? -55.893 40.396 117.192 1.00 45.25 95 LYS A CA 1
ATOM 1418 C C . LYS C 3 95 ? -57.053 40.381 116.190 1.00 44.18 95 LYS A C 1
ATOM 1419 O O . LYS C 3 95 ? -57.917 41.266 116.212 1.00 44.29 95 LYS A O 1
ATOM 1425 N N . ARG C 3 96 ? -57.038 39.406 115.284 1.00 40.78 96 ARG A N 1
ATOM 1426 C CA . ARG C 3 96 ? -58.088 39.250 114.276 1.00 38.60 96 ARG A CA 1
ATOM 1427 C C . ARG C 3 96 ? -57.931 37.930 113.540 1.00 36.94 96 ARG A C 1
ATOM 1428 O O . ARG C 3 96 ? -56.950 37.209 113.752 1.00 36.10 96 ARG A O 1
ATOM 1436 N N . ALA C 3 97 ? -58.887 37.618 112.669 1.00 33.07 97 ALA A N 1
ATOM 1437 C CA . ALA C 3 97 ? -58.849 36.364 111.916 1.00 35.39 97 ALA A CA 1
ATOM 1438 C C . ALA C 3 97 ? -57.621 36.242 111.009 1.00 29.59 97 ALA A C 1
ATOM 1439 O O . ALA C 3 97 ? -57.040 37.244 110.597 1.00 32.03 97 ALA A O 1
ATOM 1441 N N . PRO C 3 98 ? -57.196 35.007 110.707 1.00 27.81 98 PRO A N 1
ATOM 1442 C CA . PRO C 3 98 ? -56.027 34.762 109.841 1.00 27.34 98 PRO A CA 1
ATOM 1443 C C . PRO C 3 98 ? -56.135 35.372 108.433 1.00 26.25 98 PRO A C 1
ATOM 1444 O O . PRO C 3 98 ? -57.186 35.314 107.800 1.00 28.21 98 PRO A O 1
ATOM 1448 N N . GLN C 3 99 ? -55.058 35.989 107.963 1.00 26.06 99 GLN A N 1
ATOM 1449 C CA . GLN C 3 99 ? -55.017 36.557 106.617 1.00 25.45 99 GLN A CA 1
ATOM 1450 C C . GLN C 3 99 ? -54.273 35.540 105.743 1.00 27.16 99 GLN A C 1
ATOM 1451 O O . GLN C 3 99 ? -53.090 35.278 105.959 1.00 28.38 99 GLN A O 1
ATOM 1457 N N . ILE C 3 100 ? -54.968 34.976 104.762 1.00 24.18 100 ILE A N 1
ATOM 1458 C CA . ILE C 3 100 ? -54.394 33.966 103.891 1.00 20.73 100 ILE A CA 1
ATOM 1459 C C . ILE C 3 100 ? -54.225 34.458 102.466 1.00 21.55 100 ILE A C 1
ATOM 1460 O O . ILE C 3 100 ? -55.201 34.833 101.820 1.00 25.61 100 ILE A O 1
ATOM 1465 N N . ASP C 3 101 ? -52.989 34.412 101.968 1.00 18.97 101 ASP A N 1
ATOM 1466 C CA . ASP C 3 101 ? -52.695 34.841 100.609 1.00 22.17 101 ASP A CA 1
ATOM 1467 C C . ASP C 3 101 ? -51.952 33.772 99.800 1.00 19.98 101 ASP A C 1
ATOM 1468 O O . ASP C 3 101 ? -50.872 33.334 100.168 1.00 16.22 101 ASP A O 1
ATOM 1473 N N . VAL C 3 102 ? -52.551 33.338 98.701 1.00 18.54 102 VAL A N 1
ATOM 1474 C CA . VAL C 3 102 ? -51.913 32.359 97.838 1.00 13.72 102 VAL A CA 1
ATOM 1475 C C . VAL C 3 102 ? -50.789 33.107 97.135 1.00 17.23 102 VAL A C 1
ATOM 1476 O O . VAL C 3 102 ? -51.003 34.195 96.587 1.00 21.87 102 VAL A O 1
ATOM 1480 N N . GLN C 3 103 ? -49.584 32.558 97.202 1.00 12.07 103 GLN A N 1
ATOM 1481 C CA . GLN C 3 103 ? -48.422 33.200 96.601 1.00 12.73 103 GLN A CA 1
ATOM 1482 C C . GLN C 3 103 ? -47.903 32.498 95.357 1.00 20.17 103 GLN A C 1
ATOM 1483 O O . GLN C 3 103 ? -47.225 33.106 94.521 1.00 24.02 103 GLN A O 1
ATOM 1489 N N . ASN C 3 104 ? -48.221 31.217 95.227 1.00 15.99 104 ASN A N 1
ATOM 1490 C CA . ASN C 3 104 ? -47.696 30.447 94.125 1.00 16.66 104 ASN A CA 1
ATOM 1491 C C . ASN C 3 104 ? -48.505 29.191 93.918 1.00 20.26 104 ASN A C 1
ATOM 1492 O O . ASN C 3 104 ? -48.913 28.545 94.889 1.00 20.38 104 ASN A O 1
ATOM 1497 N N . MET C 3 105 ? -48.753 28.856 92.657 1.00 15.92 105 MET A N 1
ATOM 1498 C CA . MET C 3 105 ? -49.501 27.647 92.329 1.00 13.93 105 MET A CA 1
ATOM 1499 C C . MET C 3 105 ? -48.749 26.883 91.266 1.00 17.07 105 MET A C 1
ATOM 1500 O O . MET C 3 105 ? -48.309 27.456 90.275 1.00 15.69 105 MET A O 1
ATOM 1505 N N . VAL C 3 106 ? -48.552 25.591 91.493 1.00 16.15 106 VAL A N 1
ATOM 1506 C CA . VAL C 3 106 ? -47.872 24.768 90.509 1.00 11.45 106 VAL A CA 1
ATOM 1507 C C . VAL C 3 106 ? -48.911 23.816 89.894 1.00 12.31 106 VAL A C 1
ATOM 1508 O O . VAL C 3 106 ? -49.626 23.125 90.621 1.00 10.91 106 VAL A O 1
ATOM 1512 N N . PHE C 3 107 ? -49.044 23.850 88.571 1.00 11.11 107 PHE A N 1
ATOM 1513 C CA . PHE C 3 107 ? -49.970 22.969 87.842 1.00 9.95 107 PHE A CA 1
ATOM 1514 C C . PHE C 3 107 ? -49.206 22.019 86.930 1.00 10.87 107 PHE A C 1
ATOM 1515 O O . PHE C 3 107 ? -48.132 22.342 86.432 1.00 13.62 107 PHE A O 1
ATOM 1523 N N . SER C 3 108 ? -49.751 20.837 86.708 1.00 11.47 108 SER A N 1
ATOM 1524 C CA . SER C 3 108 ? -49.133 19.924 85.757 1.00 11.27 108 SER A CA 1
ATOM 1525 C C . SER C 3 108 ? -50.247 19.834 84.728 1.00 14.04 108 SER A C 1
ATOM 1526 O O . SER C 3 108 ? -51.386 20.125 85.049 1.00 13.59 108 SER A O 1
ATOM 1529 N N . GLY C 3 109 ? -49.940 19.510 83.483 1.00 13.43 109 GLY A N 1
ATOM 1530 C CA . GLY C 3 109 ? -51.020 19.443 82.526 1.00 9.24 109 GLY A CA 1
ATOM 1531 C C . GLY C 3 109 ? -50.637 18.851 81.192 1.00 12.72 109 GLY A C 1
ATOM 1532 O O . GLY C 3 109 ? -49.570 18.278 81.042 1.00 6.43 109 GLY A O 1
ATOM 1533 N N . ASP C 3 110 ? -51.510 19.035 80.220 1.00 13.68 110 ASP A N 1
ATOM 1534 C CA . ASP C 3 110 ? -51.316 18.517 78.885 1.00 20.51 110 ASP A CA 1
ATOM 1535 C C . ASP C 3 110 ? -51.840 19.576 77.915 1.00 20.12 110 ASP A C 1
ATOM 1536 O O . ASP C 3 110 ? -52.960 20.067 78.103 1.00 20.82 110 ASP A O 1
ATOM 1541 N N . ILE C 3 111 ? -51.063 19.914 76.880 1.00 18.24 111 ILE A N 1
ATOM 1542 C CA . ILE C 3 111 ? -51.513 20.935 75.939 1.00 22.50 111 ILE A CA 1
ATOM 1543 C C . ILE C 3 111 ? -52.173 20.457 74.673 1.00 22.48 111 ILE A C 1
ATOM 1544 O O . ILE C 3 111 ? -52.532 21.271 73.812 1.00 31.88 111 ILE A O 1
ATOM 1549 N N . GLY C 3 112 ? -52.324 19.143 74.548 1.00 22.80 112 GLY A N 1
ATOM 1550 C CA . GLY C 3 112 ? -53.019 18.596 73.394 1.00 24.12 112 GLY A CA 1
ATOM 1551 C C . GLY C 3 112 ? -52.246 17.777 72.390 1.00 24.73 112 GLY A C 1
ATOM 1552 O O . GLY C 3 112 ? -52.813 16.919 71.723 1.00 30.59 112 GLY A O 1
ATOM 1553 N N . ARG C 3 113 ? -50.954 18.020 72.278 1.00 22.39 113 ARG A N 1
ATOM 1554 C CA . ARG C 3 113 ? -50.167 17.294 71.312 1.00 22.48 113 ARG A CA 1
ATOM 1555 C C . ARG C 3 113 ? -48.702 17.269 71.712 1.00 22.81 113 ARG A C 1
ATOM 1556 O O . ARG C 3 113 ? -48.292 17.952 72.657 1.00 17.65 113 ARG A O 1
ATOM 1564 N N . GLU C 3 114 ? -47.924 16.520 70.930 1.00 20.95 114 GLU A N 1
ATOM 1565 C CA . GLU C 3 114 ? -46.492 16.364 71.143 1.00 19.75 114 GLU A CA 1
ATOM 1566 C C . GLU C 3 114 ? -45.680 17.392 70.377 1.00 17.19 114 GLU A C 1
ATOM 1567 O O . GLU C 3 114 ? -46.160 18.016 69.450 1.00 15.49 114 GLU A O 1
ATOM 1573 N N . PHE C 3 115 ? -44.422 17.539 70.756 1.00 19.13 115 PHE A N 1
ATOM 1574 C CA . PHE C 3 115 ? -43.577 18.527 70.137 1.00 19.98 115 PHE A CA 1
ATOM 1575 C C . PHE C 3 115 ? -42.181 18.035 69.961 1.00 21.22 115 PHE A C 1
ATOM 1576 O O . PHE C 3 115 ? -41.672 17.233 70.749 1.00 18.72 115 PHE A O 1
ATOM 1584 N N . ASN C 3 116 ? -41.565 18.524 68.899 1.00 18.52 116 ASN A N 1
ATOM 1585 C CA . ASN C 3 116 ? -40.184 18.219 68.685 1.00 23.51 116 ASN A CA 1
ATOM 1586 C C . ASN C 3 116 ? -39.514 19.447 69.271 1.00 20.09 116 ASN A C 1
ATOM 1587 O O . ASN C 3 116 ? -39.418 20.482 68.617 1.00 25.37 116 ASN A O 1
ATOM 1592 N N . LEU C 3 117 ? -39.124 19.339 70.536 1.00 23.45 117 LEU A N 1
ATOM 1593 C CA . LEU C 3 117 ? -38.475 20.422 71.264 1.00 17.67 117 LEU A CA 1
ATOM 1594 C C . LEU C 3 117 ? -37.296 21.056 70.535 1.00 19.80 117 LEU A C 1
ATOM 1595 O O . LEU C 3 117 ? -36.958 22.197 70.810 1.00 22.43 117 LEU A O 1
ATOM 1600 N N . ASP C 3 118 ? -36.640 20.331 69.631 1.00 19.82 118 ASP A N 1
ATOM 1601 C CA . ASP C 3 118 ? -35.516 20.931 68.913 1.00 19.44 118 ASP A CA 1
ATOM 1602 C C . ASP C 3 118 ? -36.077 22.034 68.031 1.00 16.60 118 ASP A C 1
ATOM 1603 O O . ASP C 3 118 ? -35.526 23.128 67.969 1.00 18.84 118 ASP A O 1
ATOM 1608 N N . VAL C 3 119 ? -37.206 21.747 67.391 1.00 17.07 119 VAL A N 1
ATOM 1609 C CA . VAL C 3 119 ? -37.889 22.712 66.530 1.00 16.89 119 VAL A CA 1
ATOM 1610 C C . VAL C 3 119 ? -38.434 23.841 67.403 1.00 19.03 119 VAL A C 1
ATOM 1611 O O . VAL C 3 119 ? -38.217 25.007 67.110 1.00 26.97 119 VAL A O 1
ATOM 1615 N N . VAL C 3 120 ? -39.117 23.493 68.490 1.00 19.14 120 VAL A N 1
ATOM 1616 C CA . VAL C 3 120 ? -39.659 24.498 69.387 1.00 15.85 120 VAL A CA 1
ATOM 1617 C C . VAL C 3 120 ? -38.570 25.468 69.839 1.00 17.66 120 VAL A C 1
ATOM 1618 O O . VAL C 3 120 ? -38.741 26.678 69.778 1.00 24.19 120 VAL A O 1
ATOM 1622 N N . ALA C 3 121 ? -37.433 24.939 70.256 1.00 17.44 121 ALA A N 1
ATOM 1623 C CA . ALA C 3 121 ? -36.330 25.764 70.722 1.00 19.28 121 ALA A CA 1
ATOM 1624 C C . ALA C 3 121 ? -35.837 26.753 69.669 1.00 22.58 121 ALA A C 1
ATOM 1625 O O . ALA C 3 121 ? -35.294 27.802 70.002 1.00 22.47 121 ALA A O 1
ATOM 1627 N N . LEU C 3 122 ? -36.046 26.427 68.402 1.00 22.58 122 LEU A N 1
ATOM 1628 C CA . LEU C 3 122 ? -35.602 27.292 67.318 1.00 30.85 122 LEU A CA 1
ATOM 1629 C C . LEU C 3 122 ? -36.701 28.162 66.716 1.00 35.16 122 LEU A C 1
ATOM 1630 O O . LEU C 3 122 ? -36.425 28.965 65.833 1.00 42.78 122 LEU A O 1
ATOM 1635 N N . THR C 3 123 ? -37.948 27.973 67.143 1.00 33.51 123 THR A N 1
ATOM 1636 C CA . THR C 3 123 ? -39.052 28.764 66.608 1.00 31.54 123 THR A CA 1
ATOM 1637 C C . THR C 3 123 ? -39.789 29.574 67.670 1.00 38.34 123 THR A C 1
ATOM 1638 O O . THR C 3 123 ? -40.297 30.662 67.377 1.00 44.12 123 THR A O 1
ATOM 1642 N N . LEU C 3 124 ? -39.886 29.024 68.883 1.00 36.12 124 LEU A N 1
ATOM 1643 C CA . LEU C 3 124 ? -40.547 29.701 69.997 1.00 31.38 124 LEU A CA 1
ATOM 1644 C C . LEU C 3 124 ? -39.589 30.757 70.552 1.00 31.05 124 LEU A C 1
ATOM 1645 O O . LEU C 3 124 ? -38.508 30.442 71.036 1.00 26.54 124 LEU A O 1
ATOM 1650 N N . PRO C 3 125 ? -39.975 32.036 70.472 1.00 34.71 125 PRO A N 1
ATOM 1651 C CA . PRO C 3 125 ? -39.105 33.104 70.979 1.00 35.11 125 PRO A CA 1
ATOM 1652 C C . PRO C 3 125 ? -39.049 33.190 72.498 1.00 35.30 125 PRO A C 1
ATOM 1653 O O . PRO C 3 125 ? -40.051 32.978 73.181 1.00 36.31 125 PRO A O 1
ATOM 1657 N N . ASN C 3 126 ? -37.856 33.463 73.018 1.00 37.47 126 ASN A N 1
ATOM 1658 C CA . ASN C 3 126 ? -37.629 33.618 74.460 1.00 40.15 126 ASN A CA 1
ATOM 1659 C C . ASN C 3 126 ? -37.869 32.381 75.307 1.00 40.43 126 ASN A C 1
ATOM 1660 O O . ASN C 3 126 ? -38.573 32.432 76.331 1.00 46.03 126 ASN A O 1
ATOM 1665 N N . CYS C 3 127 ? -37.290 31.267 74.876 1.00 38.35 127 CYS A N 1
ATOM 1666 C CA . CYS C 3 127 ? -37.411 30.014 75.607 1.00 33.93 127 CYS A CA 1
ATOM 1667 C C . CYS C 3 127 ? -36.025 29.430 75.791 1.00 33.57 127 CYS A C 1
ATOM 1668 O O . CYS C 3 127 ? -35.079 29.847 75.118 1.00 39.30 127 CYS A O 1
ATOM 1671 N N . GLU C 3 128 ? -35.888 28.509 76.737 1.00 27.69 128 GLU A N 1
ATOM 1672 C CA . GLU C 3 128 ? -34.602 27.867 76.982 1.00 27.33 128 GLU A CA 1
ATOM 1673 C C . GLU C 3 128 ? -34.742 26.368 76.792 1.00 26.19 128 GLU A C 1
ATOM 1674 O O . GLU C 3 128 ? -35.783 25.784 77.088 1.00 23.31 128 GLU A O 1
ATOM 1680 N N . TYR C 3 129 ? -33.692 25.746 76.284 1.00 24.17 129 TYR A N 1
ATOM 1681 C CA . TYR C 3 129 ? -33.706 24.307 76.100 1.00 22.24 129 TYR A CA 1
ATOM 1682 C C . TYR C 3 129 ? -32.263 23.837 76.144 1.00 25.09 129 TYR A C 1
ATOM 1683 O O . TYR C 3 129 ? -31.407 24.283 75.374 1.00 26.34 129 TYR A O 1
ATOM 1692 N N . GLU C 3 130 ? -32.000 22.973 77.108 1.00 19.44 130 GLU A N 1
ATOM 1693 C CA . GLU C 3 130 ? -30.693 22.426 77.322 1.00 19.46 130 GLU A CA 1
ATOM 1694 C C . GLU C 3 130 ? -30.908 20.982 77.747 1.00 22.75 130 GLU A C 1
ATOM 1695 O O . GLU C 3 130 ? -30.869 20.671 78.946 1.00 23.87 130 GLU A O 1
ATOM 1701 N N . PRO C 3 131 ? -31.137 20.080 76.766 1.00 21.32 131 PRO A N 1
ATOM 1702 C CA . PRO C 3 131 ? -31.371 18.639 76.943 1.00 18.56 131 PRO A CA 1
ATOM 1703 C C . PRO C 3 131 ? -30.188 17.894 77.571 1.00 21.84 131 PRO A C 1
ATOM 1704 O O . PRO C 3 131 ? -30.283 16.717 77.926 1.00 20.34 131 PRO A O 1
ATOM 1708 N N . GLU C 3 132 ? -29.067 18.597 77.709 1.00 25.80 132 GLU A N 1
ATOM 1709 C CA . GLU C 3 132 ? -27.873 18.032 78.320 1.00 28.24 132 GLU A CA 1
ATOM 1710 C C . GLU C 3 132 ? -28.015 18.176 79.841 1.00 23.78 132 GLU A C 1
ATOM 1711 O O . GLU C 3 132 ? -27.387 17.460 80.611 1.00 26.05 132 GLU A O 1
ATOM 1717 N N . GLN C 3 133 ? -28.901 19.080 80.245 1.00 24.83 133 GLN A N 1
ATOM 1718 C CA . GLN C 3 133 ? -29.172 19.379 81.641 1.00 30.37 133 GLN A CA 1
ATOM 1719 C C . GLN C 3 133 ? -30.618 19.042 82.094 1.00 29.43 133 GLN A C 1
ATOM 1720 O O . GLN C 3 133 ? -30.819 18.560 83.203 1.00 31.26 133 GLN A O 1
ATOM 1726 N N . PHE C 3 134 ? -31.607 19.250 81.225 1.00 24.26 134 PHE A N 1
ATOM 1727 C CA . PHE C 3 134 ? -33.015 18.999 81.567 1.00 19.56 134 PHE A CA 1
ATOM 1728 C C . PHE C 3 134 ? -33.809 18.735 80.275 1.00 19.19 134 PHE A C 1
ATOM 1729 O O . PHE C 3 134 ? -33.590 19.396 79.256 1.00 17.53 134 PHE A O 1
ATOM 1737 N N . PRO C 3 135 ? -34.764 17.786 80.306 1.00 14.52 135 PRO A N 1
ATOM 1738 C CA . PRO C 3 135 ? -35.560 17.463 79.116 1.00 13.24 135 PRO A CA 1
ATOM 1739 C C . PRO C 3 135 ? -36.714 18.375 78.676 1.00 13.28 135 PRO A C 1
ATOM 1740 O O . PRO C 3 135 ? -37.405 18.072 77.690 1.00 12.75 135 PRO A O 1
ATOM 1744 N N . GLY C 3 136 ? -36.921 19.499 79.352 1.00 12.98 136 GLY A N 1
ATOM 1745 C CA . GLY C 3 136 ? -38.021 20.359 78.943 1.00 9.77 136 GLY A CA 1
ATOM 1746 C C . GLY C 3 136 ? -37.634 21.757 78.512 1.00 14.24 136 GLY A C 1
ATOM 1747 O O . GLY C 3 136 ? -36.553 22.251 78.842 1.00 12.28 136 GLY A O 1
ATOM 1748 N N . VAL C 3 137 ? -38.525 22.389 77.745 1.00 15.93 137 VAL A N 1
ATOM 1749 C CA . VAL C 3 137 ? -38.321 23.753 77.286 1.00 10.28 137 VAL A CA 1
ATOM 1750 C C . VAL C 3 137 ? -38.810 24.667 78.384 1.00 14.15 137 VAL A C 1
ATOM 1751 O O . VAL C 3 137 ? -39.918 24.507 78.858 1.00 18.77 137 VAL A O 1
ATOM 1755 N N . ILE C 3 138 ? -37.954 25.572 78.838 1.00 14.89 138 ILE A N 1
ATOM 1756 C CA . ILE C 3 138 ? -38.332 26.521 79.862 1.00 13.47 138 ILE A CA 1
ATOM 1757 C C . ILE C 3 138 ? -38.832 27.782 79.169 1.00 19.08 138 ILE A C 1
ATOM 1758 O O . ILE C 3 138 ? -38.106 28.391 78.392 1.00 19.77 138 ILE A O 1
ATOM 1763 N N . TYR C 3 139 ? -40.095 28.127 79.392 1.00 14.95 139 TYR A N 1
ATOM 1764 C CA . TYR C 3 139 ? -40.698 29.306 78.765 1.00 15.67 139 TYR A CA 1
ATOM 1765 C C . TYR C 3 139 ? -41.216 30.309 79.798 1.00 19.53 139 TYR A C 1
ATOM 1766 O O . TYR C 3 139 ? -42.110 29.994 80.597 1.00 15.59 139 TYR A O 1
ATOM 1775 N N . ARG C 3 140 ? -40.681 31.525 79.759 1.00 17.34 140 ARG A N 1
ATOM 1776 C CA . ARG C 3 140 ? -41.108 32.551 80.690 1.00 15.92 140 ARG A CA 1
ATOM 1777 C C . ARG C 3 140 ? -42.225 33.412 80.132 1.00 18.55 140 ARG A C 1
ATOM 1778 O O . ARG C 3 140 ? -42.054 34.075 79.129 1.00 27.91 140 ARG A O 1
ATOM 1786 N N . VAL C 3 141 ? -43.385 33.357 80.764 1.00 21.68 141 VAL A N 1
ATOM 1787 C CA . VAL C 3 141 ? -44.525 34.162 80.367 1.00 20.50 141 VAL A CA 1
ATOM 1788 C C . VAL C 3 141 ? -44.434 35.500 81.122 1.00 27.68 141 VAL A C 1
ATOM 1789 O O . VAL C 3 141 ? -44.384 35.546 82.360 1.00 26.80 141 VAL A O 1
ATOM 1793 N N . LYS C 3 142 ? -44.373 36.582 80.354 1.00 28.63 142 LYS A N 1
ATOM 1794 C CA . LYS C 3 142 ? -44.252 37.923 80.900 1.00 33.33 142 LYS A CA 1
ATOM 1795 C C . LYS C 3 142 ? -45.445 38.354 81.752 1.00 33.98 142 LYS A C 1
ATOM 1796 O O . LYS C 3 142 ? -45.296 38.733 82.920 1.00 32.47 142 LYS A O 1
ATOM 1802 N N . GLU C 3 143 ? -46.629 38.291 81.161 1.00 34.15 143 GLU A N 1
ATOM 1803 C CA . GLU C 3 143 ? -47.837 38.667 81.856 1.00 33.10 143 GLU A CA 1
ATOM 1804 C C . GLU C 3 143 ? -48.913 37.671 81.458 1.00 33.24 143 GLU A C 1
ATOM 1805 O O . GLU C 3 143 ? -49.159 37.469 80.275 1.00 34.12 143 GLU A O 1
ATOM 1811 N N . PRO C 3 144 ? -49.455 36.920 82.436 1.00 33.31 144 PRO A N 1
ATOM 1812 C CA . PRO C 3 144 ? -49.095 36.968 83.860 1.00 27.57 144 PRO A CA 1
ATOM 1813 C C . PRO C 3 144 ? -47.784 36.237 84.136 1.00 28.61 144 PRO A C 1
ATOM 1814 O O . PRO C 3 144 ? -47.538 35.149 83.599 1.00 29.25 144 PRO A O 1
ATOM 1818 N N . LYS C 3 145 ? -46.935 36.878 84.938 1.00 23.03 145 LYS A N 1
ATOM 1819 C CA . LYS C 3 145 ? -45.622 36.367 85.298 1.00 21.78 145 LYS A CA 1
ATOM 1820 C C . LYS C 3 145 ? -45.651 34.918 85.779 1.00 22.88 145 LYS A C 1
ATOM 1821 O O . LYS C 3 145 ? -46.182 34.611 86.845 1.00 21.31 145 LYS A O 1
ATOM 1827 N N . SER C 3 146 ? -45.077 34.026 84.981 1.00 23.45 146 SER A N 1
ATOM 1828 C CA . SER C 3 146 ? -45.036 32.611 85.328 1.00 23.42 146 SER A CA 1
ATOM 1829 C C . SER C 3 146 ? -44.111 31.847 84.402 1.00 20.41 146 SER A C 1
ATOM 1830 O O . SER C 3 146 ? -43.600 32.395 83.436 1.00 17.01 146 SER A O 1
ATOM 1833 N N . VAL C 3 147 ? -43.861 30.590 84.731 1.00 16.90 147 VAL A N 1
ATOM 1834 C CA . VAL C 3 147 ? -43.008 29.754 83.900 1.00 15.35 147 VAL A CA 1
ATOM 1835 C C . VAL C 3 147 ? -43.763 28.478 83.532 1.00 15.70 147 VAL A C 1
ATOM 1836 O O . VAL C 3 147 ? -44.569 27.995 84.307 1.00 10.22 147 VAL A O 1
ATOM 1840 N N . ILE C 3 148 ? -43.609 28.039 82.288 1.00 15.88 148 ILE A N 1
ATOM 1841 C CA . ILE C 3 148 ? -44.207 26.799 81.828 1.00 12.55 148 ILE A CA 1
ATOM 1842 C C . ILE C 3 148 ? -43.066 25.922 81.323 1.00 17.02 148 ILE A C 1
ATOM 1843 O O . ILE C 3 148 ? -42.179 26.393 80.614 1.00 15.54 148 ILE A O 1
ATOM 1848 N N . LEU C 3 149 ? -43.053 24.674 81.776 1.00 15.83 149 LEU A N 1
ATOM 1849 C CA . LEU C 3 149 ? -42.071 23.687 81.364 1.00 13.51 149 LEU A CA 1
ATOM 1850 C C . LEU C 3 149 ? -42.820 22.844 80.336 1.00 14.14 149 LEU A C 1
ATOM 1851 O O . LEU C 3 149 ? -43.903 22.344 80.618 1.00 10.89 149 LEU A O 1
ATOM 1856 N N . LEU C 3 150 ? -42.290 22.770 79.121 1.00 11.90 150 LEU A N 1
ATOM 1857 C CA . LEU C 3 150 ? -42.937 22.022 78.058 1.00 11.79 150 LEU A CA 1
ATOM 1858 C C . LEU C 3 150 ? -42.090 20.819 77.691 1.00 10.29 150 LEU A C 1
ATOM 1859 O O . LEU C 3 150 ? -40.910 20.962 77.381 1.00 8.33 150 LEU A O 1
ATOM 1864 N N . PHE C 3 151 ? -42.722 19.650 77.643 1.00 10.21 151 PHE A N 1
ATOM 1865 C CA . PHE C 3 151 ? -42.021 18.427 77.301 1.00 12.94 151 PHE A CA 1
ATOM 1866 C C . PHE C 3 151 ? -42.508 17.877 75.978 1.00 15.79 151 PHE A C 1
ATOM 1867 O O . PHE C 3 151 ? -43.603 18.224 75.529 1.00 15.43 151 PHE A O 1
ATOM 1875 N N . SER C 3 152 ? -41.688 17.021 75.364 1.00 13.44 152 SER A N 1
ATOM 1876 C CA . SER C 3 152 ? -41.972 16.410 74.063 1.00 12.26 152 SER A CA 1
ATOM 1877 C C . SER C 3 152 ? -43.296 15.692 74.011 1.00 11.82 152 SER A C 1
ATOM 1878 O O . SER C 3 152 ? -43.962 15.649 72.971 1.00 13.16 152 SER A O 1
ATOM 1881 N N . SER C 3 153 ? -43.667 15.109 75.140 1.00 11.12 153 SER A N 1
ATOM 1882 C CA . SER C 3 153 ? -44.928 14.398 75.256 1.00 13.08 153 SER A CA 1
ATOM 1883 C C . SER C 3 153 ? -46.117 15.367 75.186 1.00 14.80 153 SER A C 1
ATOM 1884 O O . SER C 3 153 ? -47.257 14.938 74.978 1.00 17.75 153 SER A O 1
ATOM 1887 N N . GLY C 3 154 ? -45.856 16.663 75.358 1.00 11.77 154 GLY A N 1
ATOM 1888 C CA . GLY C 3 154 ? -46.934 17.640 75.343 1.00 11.43 154 GLY A CA 1
ATOM 1889 C C . GLY C 3 154 ? -47.394 17.962 76.766 1.00 14.50 154 GLY A C 1
ATOM 1890 O O . GLY C 3 154 ? -48.245 18.822 76.971 1.00 9.22 154 GLY A O 1
ATOM 1891 N N . LYS C 3 155 ? -46.864 17.236 77.750 1.00 11.83 155 LYS A N 1
ATOM 1892 C CA . LYS C 3 155 ? -47.187 17.499 79.150 1.00 11.96 155 LYS A CA 1
ATOM 1893 C C . LYS C 3 155 ? -46.469 18.794 79.519 1.00 14.00 155 LYS A C 1
ATOM 1894 O O . LYS C 3 155 ? -45.436 19.132 78.937 1.00 15.23 155 LYS A O 1
ATOM 1900 N N . ILE C 3 156 ? -46.969 19.495 80.527 1.00 14.55 156 ILE A N 1
ATOM 1901 C CA . ILE C 3 156 ? -46.361 20.758 80.944 1.00 9.27 156 ILE A CA 1
ATOM 1902 C C . ILE C 3 156 ? -46.480 20.894 82.429 1.00 11.97 156 ILE A C 1
ATOM 1903 O O . ILE C 3 156 ? -47.260 20.184 83.066 1.00 16.53 156 ILE A O 1
ATOM 1908 N N . VAL C 3 157 ? -45.750 21.871 82.952 1.00 10.67 157 VAL A N 1
ATOM 1909 C CA . VAL C 3 157 ? -45.761 22.219 84.363 1.00 10.09 157 VAL A CA 1
ATOM 1910 C C . VAL C 3 157 ? -45.762 23.743 84.381 1.00 10.47 157 VAL A C 1
ATOM 1911 O O . VAL C 3 157 ? -44.942 24.352 83.744 1.00 13.96 157 VAL A O 1
ATOM 1915 N N . CYS C 3 158 ? -46.765 24.348 85.006 1.00 11.69 158 CYS A N 1
ATOM 1916 C CA . CYS C 3 158 ? -46.857 25.793 85.092 1.00 9.66 158 CYS A CA 1
ATOM 1917 C C . CYS C 3 158 ? -46.641 26.259 86.534 1.00 12.08 158 CYS A C 1
ATOM 1918 O O . CYS C 3 158 ? -47.365 25.851 87.440 1.00 13.39 158 CYS A O 1
ATOM 1921 N N . SER C 3 159 ? -45.672 27.137 86.750 1.00 10.17 159 SER A N 1
ATOM 1922 C CA . SER C 3 159 ? -45.392 27.610 88.090 1.00 11.32 159 SER A CA 1
ATOM 1923 C C . SER C 3 159 ? -45.398 29.109 88.195 1.00 10.91 159 SER A C 1
ATOM 1924 O O . SER C 3 159 ? -45.107 29.800 87.230 1.00 17.26 159 SER A O 1
ATOM 1927 N N . GLY C 3 160 ? -45.728 29.609 89.373 1.00 13.00 160 GLY A N 1
ATOM 1928 C CA . GLY C 3 160 ? -45.692 31.041 89.585 1.00 14.35 160 GLY A CA 1
ATOM 1929 C C . GLY C 3 160 ? -47.002 31.773 89.593 1.00 17.60 160 GLY A C 1
ATOM 1930 O O . GLY C 3 160 ? -47.098 32.832 90.225 1.00 23.26 160 GLY A O 1
ATOM 1931 N N . ALA C 3 161 ? -47.994 31.265 88.862 1.00 18.57 161 ALA A N 1
ATOM 1932 C CA . ALA C 3 161 ? -49.302 31.925 88.835 1.00 21.31 161 ALA A CA 1
ATOM 1933 C C . ALA C 3 161 ? -49.883 31.899 90.240 1.00 20.46 161 ALA A C 1
ATOM 1934 O O . ALA C 3 161 ? -49.608 30.981 91.009 1.00 21.78 161 ALA A O 1
ATOM 1936 N N . LYS C 3 162 ? -50.688 32.899 90.578 1.00 21.67 162 LYS A N 1
ATOM 1937 C CA . LYS C 3 162 ? -51.265 32.973 91.911 1.00 21.13 162 LYS A CA 1
ATOM 1938 C C . LYS C 3 162 ? -52.752 32.669 91.883 1.00 25.03 162 LYS A C 1
ATOM 1939 O O . LYS C 3 162 ? -53.439 32.793 92.896 1.00 29.60 162 LYS A O 1
ATOM 1945 N N . SER C 3 163 ? -53.254 32.271 90.716 1.00 19.03 163 SER A N 1
ATOM 1946 C CA . SER C 3 163 ? -54.658 31.905 90.583 1.00 19.93 163 SER A CA 1
ATOM 1947 C C . SER C 3 163 ? -54.789 30.950 89.407 1.00 16.98 163 SER A C 1
ATOM 1948 O O . SER C 3 163 ? -53.900 30.877 88.549 1.00 16.77 163 SER A O 1
ATOM 1951 N N . GLU C 3 164 ? -55.903 30.236 89.350 1.00 13.25 164 GLU A N 1
ATOM 1952 C CA . GLU C 3 164 ? -56.119 29.296 88.263 1.00 17.48 164 GLU A CA 1
ATOM 1953 C C . GLU C 3 164 ? -56.299 29.954 86.896 1.00 19.94 164 GLU A C 1
ATOM 1954 O O . GLU C 3 164 ? -55.783 29.466 85.898 1.00 18.68 164 GLU A O 1
ATOM 1960 N N . ALA C 3 165 ? -57.025 31.068 86.869 1.00 18.71 165 ALA A N 1
ATOM 1961 C CA . ALA C 3 165 ? -57.295 31.797 85.643 1.00 19.63 165 ALA A CA 1
ATOM 1962 C C . ALA C 3 165 ? -56.006 32.363 85.059 1.00 22.75 165 ALA A C 1
ATOM 1963 O O . ALA C 3 165 ? -55.895 32.576 83.856 1.00 22.07 165 ALA A O 1
ATOM 1965 N N . ASP C 3 166 ? -55.045 32.659 85.921 1.00 19.24 166 ASP A N 1
ATOM 1966 C CA . ASP C 3 166 ? -53.791 33.187 85.443 1.00 16.97 166 ASP A CA 1
ATOM 1967 C C . ASP C 3 166 ? -52.970 32.119 84.749 1.00 22.26 166 ASP A C 1
ATOM 1968 O O . ASP C 3 166 ? -52.360 32.372 83.708 1.00 20.87 166 ASP A O 1
ATOM 1973 N N . ALA C 3 167 ? -52.986 30.915 85.315 1.00 18.18 167 ALA A N 1
ATOM 1974 C CA . ALA C 3 167 ? -52.238 29.800 84.749 1.00 20.27 167 ALA A CA 1
ATOM 1975 C C . ALA C 3 167 ? -52.850 29.427 83.399 1.00 19.71 167 ALA A C 1
ATOM 1976 O O . ALA C 3 167 ? -52.135 29.080 82.459 1.00 14.11 167 ALA A O 1
ATOM 1978 N N . TRP C 3 168 ? -54.174 29.504 83.307 1.00 17.91 168 TRP A N 1
ATOM 1979 C CA . TRP C 3 168 ? -54.853 29.209 82.055 1.00 19.09 168 TRP A CA 1
ATOM 1980 C C . TRP C 3 168 ? -54.482 30.260 80.987 1.00 18.85 168 TRP A C 1
ATOM 1981 O O . TRP C 3 168 ? -54.291 29.936 79.816 1.00 20.13 168 TRP A O 1
ATOM 1992 N N . GLU C 3 169 ? -54.315 31.507 81.416 1.00 18.82 169 GLU A N 1
ATOM 1993 C CA . GLU C 3 169 ? -53.931 32.593 80.516 1.00 17.53 169 GLU A CA 1
ATOM 1994 C C . GLU C 3 169 ? -52.484 32.381 80.084 1.00 15.41 169 GLU A C 1
ATOM 1995 O O . GLU C 3 169 ? -52.142 32.571 78.931 1.00 19.33 169 GLU A O 1
ATOM 2001 N N . ALA C 3 170 ? -51.637 31.981 81.018 1.00 12.04 170 ALA A N 1
ATOM 2002 C CA . ALA C 3 170 ? -50.241 31.728 80.698 1.00 14.02 170 ALA A CA 1
ATOM 2003 C C . ALA C 3 170 ? -50.135 30.610 79.656 1.00 15.43 170 ALA A C 1
ATOM 2004 O O . ALA C 3 170 ? -49.309 30.682 78.738 1.00 19.91 170 ALA A O 1
ATOM 2006 N N . VAL C 3 171 ? -50.960 29.573 79.790 1.00 16.02 171 VAL A N 1
ATOM 2007 C CA . VAL C 3 171 ? -50.916 28.469 78.835 1.00 13.99 171 VAL A CA 1
ATOM 2008 C C . VAL C 3 171 ? -51.482 28.942 77.497 1.00 13.32 171 VAL A C 1
ATOM 2009 O O . VAL C 3 171 ? -50.990 28.562 76.442 1.00 14.70 171 VAL A O 1
ATOM 2013 N N . ARG C 3 172 ? -52.490 29.804 77.545 1.00 14.95 172 ARG A N 1
ATOM 2014 C CA . ARG C 3 172 ? -53.084 30.331 76.324 1.00 15.98 172 ARG A CA 1
ATOM 2015 C C . ARG C 3 172 ? -52.021 31.114 75.545 1.00 18.70 172 ARG A C 1
ATOM 2016 O O . ARG C 3 172 ? -51.926 31.006 74.308 1.00 15.41 172 ARG A O 1
ATOM 2024 N N . LYS C 3 173 ? -51.201 31.877 76.274 1.00 14.26 173 LYS A N 1
ATOM 2025 C CA . LYS C 3 173 ? -50.150 32.669 75.653 1.00 17.64 173 LYS A CA 1
ATOM 2026 C C . LYS C 3 173 ? -49.064 31.824 75.013 1.00 20.03 173 LYS A C 1
ATOM 2027 O O . LYS C 3 173 ? -48.508 32.214 73.983 1.00 19.60 173 LYS A O 1
ATOM 2033 N N . LEU C 3 174 ? -48.741 30.685 75.635 1.00 17.47 174 LEU A N 1
ATOM 2034 C CA . LEU C 3 174 ? -47.734 29.781 75.092 1.00 16.21 174 LEU A CA 1
ATOM 2035 C C . LEU C 3 174 ? -48.327 29.098 73.869 1.00 14.77 174 LEU A C 1
ATOM 2036 O O . LEU C 3 174 ? -47.683 29.012 72.830 1.00 19.07 174 LEU A O 1
ATOM 2041 N N . LEU C 3 175 ? -49.569 28.651 73.972 1.00 11.99 175 LEU A N 1
ATOM 2042 C CA . LEU C 3 175 ? -50.193 28.001 72.831 1.00 19.22 175 LEU A CA 1
ATOM 2043 C C . LEU C 3 175 ? -50.367 28.931 71.622 1.00 23.88 175 LEU A C 1
ATOM 2044 O O . LEU C 3 175 ? -50.460 28.466 70.482 1.00 22.66 175 LEU A O 1
ATOM 2049 N N . ARG C 3 176 ? -50.405 30.241 71.870 1.00 25.49 176 ARG A N 1
ATOM 2050 C CA . ARG C 3 176 ? -50.537 31.219 70.784 1.00 28.72 176 ARG A CA 1
ATOM 2051 C C . ARG C 3 176 ? -49.260 31.189 69.936 1.00 28.62 176 ARG A C 1
ATOM 2052 O O . ARG C 3 176 ? -49.303 31.320 68.710 1.00 27.36 176 ARG A O 1
ATOM 2060 N N . GLU C 3 177 ? -48.123 31.012 70.604 1.00 27.22 177 GLU A N 1
ATOM 2061 C CA . GLU C 3 177 ? -46.837 30.941 69.922 1.00 29.46 177 GLU A CA 1
ATOM 2062 C C . GLU C 3 177 ? -46.624 29.596 69.229 1.00 27.02 177 GLU A C 1
ATOM 2063 O O . GLU C 3 177 ? -46.293 29.556 68.039 1.00 28.36 177 GLU A O 1
ATOM 2069 N N . LEU C 3 178 ? -46.876 28.504 69.954 1.00 23.32 178 LEU A N 1
ATOM 2070 C CA . LEU C 3 178 ? -46.717 27.152 69.408 1.00 25.21 178 LEU A CA 1
ATOM 2071 C C . LEU C 3 178 ? -47.593 26.903 68.179 1.00 25.75 178 LEU A C 1
ATOM 2072 O O . LEU C 3 178 ? -47.158 26.250 67.233 1.00 30.64 178 LEU A O 1
ATOM 2077 N N . ASP C 3 179 ? -48.808 27.450 68.187 1.00 29.34 179 ASP A N 1
ATOM 2078 C CA . ASP C 3 179 ? -49.756 27.265 67.083 1.00 29.31 179 ASP A CA 1
ATOM 2079 C C . ASP C 3 179 ? -49.515 28.053 65.794 1.00 30.16 179 ASP A C 1
ATOM 2080 O O . ASP C 3 179 ? -50.239 27.877 64.814 1.00 28.18 179 ASP A O 1
ATOM 2085 N N . LYS C 3 180 ? -48.508 28.921 65.790 1.00 28.81 180 LYS A N 1
ATOM 2086 C CA . LYS C 3 180 ? -48.166 29.670 64.586 1.00 27.49 180 LYS A CA 1
ATOM 2087 C C . LYS C 3 180 ? -47.444 28.710 63.622 1.00 35.19 180 LYS A C 1
ATOM 2088 O O . LYS C 3 180 ? -47.257 29.016 62.438 1.00 35.14 180 LYS A O 1
ATOM 2094 N N . TYR C 3 181 ? -47.041 27.544 64.138 1.00 35.87 181 TYR A N 1
ATOM 2095 C CA . TYR C 3 181 ? -46.351 26.529 63.340 1.00 32.75 181 TYR A CA 1
ATOM 2096 C C . TYR C 3 181 ? -47.027 25.170 63.518 1.00 33.85 181 TYR A C 1
ATOM 2097 O O . TYR C 3 181 ? -47.965 25.056 64.347 1.00 38.51 181 TYR A O 1
ATOM 2106 N N . ASN D 4 8 ? -7.805 41.937 86.286 1.00 95.95 1108 ASN B N 1
ATOM 2107 C CA . ASN D 4 8 ? -8.729 40.809 86.343 1.00 93.27 1108 ASN B CA 1
ATOM 2108 C C . ASN D 4 8 ? -8.759 40.070 85.004 1.00 89.68 1108 ASN B C 1
ATOM 2109 O O . ASN D 4 8 ? -8.974 38.857 84.955 1.00 86.33 1108 ASN B O 1
ATOM 2114 N N . LEU D 4 9 ? -8.509 40.816 83.929 1.00 87.34 1109 LEU B N 1
ATOM 2115 C CA . LEU D 4 9 ? -8.463 40.275 82.573 1.00 85.14 1109 LEU B CA 1
ATOM 2116 C C . LEU D 4 9 ? -7.225 39.403 82.414 1.00 82.56 1109 LEU B C 1
ATOM 2117 O O . LEU D 4 9 ? -7.170 38.538 81.537 1.00 83.09 1109 LEU B O 1
ATOM 2122 N N . ALA D 4 10 ? -6.225 39.662 83.251 1.00 78.63 1110 ALA B N 1
ATOM 2123 C CA . ALA D 4 10 ? -4.982 38.903 83.239 1.00 76.51 1110 ALA B CA 1
ATOM 2124 C C . ALA D 4 10 ? -5.212 37.546 83.902 1.00 75.32 1110 ALA B C 1
ATOM 2125 O O . ALA D 4 10 ? -4.720 36.521 83.424 1.00 71.74 1110 ALA B O 1
ATOM 2127 N N . PHE D 4 11 ? -5.965 37.546 85.001 1.00 75.94 1111 PHE B N 1
ATOM 2128 C CA . PHE D 4 11 ? -6.272 36.310 85.713 1.00 77.45 1111 PHE B CA 1
ATOM 2129 C C . PHE D 4 11 ? -7.243 35.492 84.869 1.00 78.53 1111 PHE B C 1
ATOM 2130 O O . PHE D 4 11 ? -7.188 34.261 84.862 1.00 78.43 1111 PHE B O 1
ATOM 2138 N N . ALA D 4 12 ? -8.109 36.193 84.139 1.00 79.40 1112 ALA B N 1
ATOM 2139 C CA . ALA D 4 12 ? -9.102 35.560 83.274 1.00 78.44 1112 ALA B CA 1
ATOM 2140 C C . ALA D 4 12 ? -8.448 34.682 82.205 1.00 78.04 1112 ALA B C 1
ATOM 2141 O O . ALA D 4 12 ? -8.743 33.486 82.112 1.00 76.46 1112 ALA B O 1
ATOM 2143 N N . LEU D 4 13 ? -7.536 35.276 81.432 1.00 77.42 1113 LEU B N 1
ATOM 2144 C CA . LEU D 4 13 ? -6.828 34.571 80.362 1.00 76.02 1113 LEU B CA 1
ATOM 2145 C C . LEU D 4 13 ? -5.973 33.427 80.922 1.00 75.57 1113 LEU B C 1
ATOM 2146 O O . LEU D 4 13 ? -5.750 32.422 80.244 1.00 74.65 1113 LEU B O 1
ATOM 2151 N N . SER D 4 14 ? -5.522 33.575 82.167 1.00 76.75 1114 SER B N 1
ATOM 2152 C CA . SER D 4 14 ? -4.688 32.561 82.817 1.00 78.33 1114 SER B CA 1
ATOM 2153 C C . SER D 4 14 ? -5.467 31.293 83.169 1.00 78.73 1114 SER B C 1
ATOM 2154 O O . SER D 4 14 ? -4.915 30.189 83.151 1.00 77.16 1114 SER B O 1
ATOM 2157 N N . GLU D 4 15 ? -6.744 31.465 83.509 1.00 81.19 1115 GLU B N 1
ATOM 2158 C CA . GLU D 4 15 ? -7.623 30.342 83.848 1.00 80.93 1115 GLU B CA 1
ATOM 2159 C C . GLU D 4 15 ? -7.998 29.631 82.556 1.00 76.24 1115 GLU B C 1
ATOM 2160 O O . GLU D 4 15 ? -8.172 28.415 82.539 1.00 73.29 1115 GLU B O 1
ATOM 2166 N N . LEU D 4 16 ? -8.105 30.413 81.479 1.00 71.41 1116 LEU B N 1
ATOM 2167 C CA . LEU D 4 16 ? -8.433 29.905 80.148 1.00 66.26 1116 LEU B CA 1
ATOM 2168 C C . LEU D 4 16 ? -7.330 28.950 79.702 1.00 66.43 1116 LEU B C 1
ATOM 2169 O O . LEU D 4 16 ? -7.596 27.975 79.007 1.00 64.54 1116 LEU B O 1
ATOM 2174 N N . ASP D 4 17 ? -6.091 29.251 80.089 1.00 70.07 1117 ASP B N 1
ATOM 2175 C CA . ASP D 4 17 ? -4.950 28.406 79.750 1.00 72.12 1117 ASP B CA 1
ATOM 2176 C C . ASP D 4 17 ? -5.055 27.077 80.498 1.00 73.99 1117 ASP B C 1
ATOM 2177 O O . ASP D 4 17 ? -4.670 26.032 79.973 1.00 72.58 1117 ASP B O 1
ATOM 2182 N N . ARG D 4 18 ? -5.567 27.123 81.729 1.00 77.12 1118 ARG B N 1
ATOM 2183 C CA . ARG D 4 18 ? -5.751 25.911 82.531 1.00 78.71 1118 ARG B CA 1
ATOM 2184 C C . ARG D 4 18 ? -6.838 25.073 81.858 1.00 76.31 1118 ARG B C 1
ATOM 2185 O O . ARG D 4 18 ? -6.666 23.875 81.631 1.00 72.43 1118 ARG B O 1
ATOM 2193 N N . ILE D 4 19 ? -7.940 25.743 81.514 1.00 75.37 1119 ILE B N 1
ATOM 2194 C CA . ILE D 4 19 ? -9.098 25.132 80.860 1.00 73.04 1119 ILE B CA 1
ATOM 2195 C C . ILE D 4 19 ? -8.689 24.476 79.544 1.00 73.84 1119 ILE B C 1
ATOM 2196 O O . ILE D 4 19 ? -8.934 23.287 79.332 1.00 72.60 1119 ILE B O 1
ATOM 2201 N N . THR D 4 20 ? -8.028 25.257 78.689 1.00 74.22 1120 THR B N 1
ATOM 2202 C CA . THR D 4 20 ? -7.581 24.788 77.381 1.00 74.49 1120 THR B CA 1
ATOM 2203 C C . THR D 4 20 ? -6.528 23.684 77.465 1.00 73.02 1120 THR B C 1
ATOM 2204 O O . THR D 4 20 ? -6.494 22.783 76.628 1.00 72.76 1120 THR B O 1
ATOM 2208 N N . ALA D 4 21 ? -5.686 23.744 78.489 1.00 72.06 1121 ALA B N 1
ATOM 2209 C CA . ALA D 4 21 ? -4.653 22.736 78.662 1.00 73.14 1121 ALA B CA 1
ATOM 2210 C C . ALA D 4 21 ? -5.284 21.435 79.144 1.00 73.94 1121 ALA B C 1
ATOM 2211 O O . ALA D 4 21 ? -4.995 20.359 78.618 1.00 73.09 1121 ALA B O 1
ATOM 2213 N N . GLN D 4 22 ? -6.181 21.552 80.120 1.00 75.18 1122 GLN B N 1
ATOM 2214 C CA . GLN D 4 22 ? -6.856 20.397 80.695 1.00 77.11 1122 GLN B CA 1
ATOM 2215 C C . GLN D 4 22 ? -7.795 19.736 79.688 1.00 75.00 1122 GLN B C 1
ATOM 2216 O O . GLN D 4 22 ? -7.797 18.510 79.541 1.00 73.91 1122 GLN B O 1
ATOM 2222 N N . LEU D 4 23 ? -8.523 20.559 78.937 1.00 72.14 1123 LEU B N 1
ATOM 2223 C CA . LEU D 4 23 ? -9.461 20.062 77.929 1.00 70.25 1123 LEU B CA 1
ATOM 2224 C C . LEU D 4 23 ? -8.800 19.791 76.568 1.00 68.46 1123 LEU B C 1
ATOM 2225 O O . LEU D 4 23 ? -9.382 19.110 75.714 1.00 65.61 1123 LEU B O 1
ATOM 2230 N N . LYS D 4 24 ? -7.568 20.288 76.408 1.00 66.74 1124 LYS B N 1
ATOM 2231 C CA . LYS D 4 24 ? -6.770 20.141 75.185 1.00 61.88 1124 LYS B CA 1
ATOM 2232 C C . LYS D 4 24 ? -7.420 20.902 74.034 1.00 58.42 1124 LYS B C 1
ATOM 2233 O O . LYS D 4 24 ? -7.322 20.517 72.870 1.00 55.63 1124 LYS B O 1
ATOM 2239 N N . LEU D 4 25 ? -8.061 22.011 74.383 1.00 54.89 1125 LEU B N 1
ATOM 2240 C CA . LEU D 4 25 ? -8.754 22.853 73.422 1.00 52.29 1125 LEU B CA 1
ATOM 2241 C C . LEU D 4 25 ? -7.833 23.452 72.364 1.00 51.66 1125 LEU B C 1
ATOM 2242 O O . LEU D 4 25 ? -6.761 23.970 72.685 1.00 55.25 1125 LEU B O 1
ATOM 2247 N N . PRO D 4 26 ? -8.225 23.358 71.079 1.00 48.04 1126 PRO B N 1
ATOM 2248 C CA . PRO D 4 26 ? -7.417 23.915 69.991 1.00 47.32 1126 PRO B CA 1
ATOM 2249 C C . PRO D 4 26 ? -7.408 25.454 70.033 1.00 45.54 1126 PRO B C 1
ATOM 2250 O O . PRO D 4 26 ? -8.280 26.078 70.649 1.00 42.48 1126 PRO B O 1
ATOM 2254 N N . ARG D 4 27 ? -6.425 26.051 69.366 1.00 43.37 1127 ARG B N 1
ATOM 2255 C CA . ARG D 4 27 ? -6.258 27.500 69.351 1.00 45.62 1127 ARG B CA 1
ATOM 2256 C C . ARG D 4 27 ? -7.473 28.340 68.993 1.00 41.89 1127 ARG B C 1
ATOM 2257 O O . ARG D 4 27 ? -7.717 29.375 69.626 1.00 42.67 1127 ARG B O 1
ATOM 2265 N N . HIS D 4 28 ? -8.210 27.931 67.963 1.00 35.15 1128 HIS B N 1
ATOM 2266 C CA . HIS D 4 28 ? -9.385 28.697 67.551 1.00 33.18 1128 HIS B CA 1
ATOM 2267 C C . HIS D 4 28 ? -10.493 28.755 68.613 1.00 25.59 1128 HIS B C 1
ATOM 2268 O O . HIS D 4 28 ? -11.208 29.754 68.719 1.00 24.76 1128 HIS B O 1
ATOM 2275 N N . VAL D 4 29 ? -10.630 27.686 69.393 1.00 28.38 1129 VAL B N 1
ATOM 2276 C CA . VAL D 4 29 ? -11.659 27.627 70.434 1.00 33.34 1129 VAL B CA 1
ATOM 2277 C C . VAL D 4 29 ? -11.235 28.480 71.611 1.00 34.76 1129 VAL B C 1
ATOM 2278 O O . VAL D 4 29 ? -12.026 29.269 72.132 1.00 33.53 1129 VAL B O 1
ATOM 2282 N N . GLU D 4 30 ? -9.972 28.331 72.008 1.00 38.54 1130 GLU B N 1
ATOM 2283 C CA . GLU D 4 30 ? -9.422 29.119 73.097 1.00 40.28 1130 GLU B CA 1
ATOM 2284 C C . GLU D 4 30 ? -9.510 30.610 72.761 1.00 40.15 1130 GLU B C 1
ATOM 2285 O O . GLU D 4 30 ? -9.881 31.421 73.606 1.00 37.87 1130 GLU B O 1
ATOM 2291 N N . GLU D 4 31 ? -9.165 30.962 71.524 1.00 43.52 1131 GLU B N 1
ATOM 2292 C CA . GLU D 4 31 ? -9.228 32.348 71.071 1.00 48.25 1131 GLU B CA 1
ATOM 2293 C C . GLU D 4 31 ? -10.666 32.891 71.019 1.00 46.89 1131 GLU B C 1
ATOM 2294 O O . GLU D 4 31 ? -10.889 34.089 71.218 1.00 44.64 1131 GLU B O 1
ATOM 2300 N N . GLU D 4 32 ? -11.635 32.020 70.741 1.00 44.29 1132 GLU B N 1
ATOM 2301 C CA . GLU D 4 32 ? -13.031 32.438 70.696 1.00 42.31 1132 GLU B CA 1
ATOM 2302 C C . GLU D 4 32 ? -13.521 32.701 72.118 1.00 41.66 1132 GLU B C 1
ATOM 2303 O O . GLU D 4 32 ? -14.330 33.605 72.348 1.00 36.48 1132 GLU B O 1
ATOM 2309 N N . ALA D 4 33 ? -13.024 31.898 73.061 1.00 39.93 1133 ALA B N 1
ATOM 2310 C CA . ALA D 4 33 ? -13.372 32.027 74.481 1.00 42.42 1133 ALA B CA 1
ATOM 2311 C C . ALA D 4 33 ? -12.910 33.392 75.005 1.00 46.92 1133 ALA B C 1
ATOM 2312 O O . ALA D 4 33 ? -13.676 34.120 75.645 1.00 50.84 1133 ALA B O 1
ATOM 2314 N N . ALA D 4 34 ? -11.663 33.739 74.691 1.00 47.94 1134 ALA B N 1
ATOM 2315 C CA . ALA D 4 34 ? -11.071 35.000 75.102 1.00 48.14 1134 ALA B CA 1
ATOM 2316 C C . ALA D 4 34 ? -11.796 36.184 74.476 1.00 50.15 1134 ALA B C 1
ATOM 2317 O O . ALA D 4 34 ? -12.102 37.160 75.158 1.00 54.79 1134 ALA B O 1
ATOM 2319 N N . ARG D 4 35 ? -12.095 36.077 73.183 1.00 52.11 1135 ARG B N 1
ATOM 2320 C CA . ARG D 4 35 ? -12.773 37.142 72.441 1.00 52.28 1135 ARG B CA 1
ATOM 2321 C C . ARG D 4 35 ? -14.174 37.393 72.986 1.00 54.58 1135 ARG B C 1
ATOM 2322 O O . ARG D 4 35 ? -14.631 38.539 73.040 1.00 54.00 1135 ARG B O 1
ATOM 2330 N N . LEU D 4 36 ? -14.852 36.313 73.371 1.00 57.29 1136 LEU B N 1
ATOM 2331 C CA . LEU D 4 36 ? -16.200 36.392 73.931 1.00 59.93 1136 LEU B CA 1
ATOM 2332 C C . LEU D 4 36 ? -16.128 37.108 75.270 1.00 65.06 1136 LEU B C 1
ATOM 2333 O O . LEU D 4 36 ? -16.968 37.954 75.581 1.00 65.47 1136 LEU B O 1
ATOM 2338 N N . TYR D 4 37 ? -15.098 36.772 76.045 1.00 69.93 1137 TYR B N 1
ATOM 2339 C CA . TYR D 4 37 ? -14.896 37.357 77.359 1.00 74.93 1137 TYR B CA 1
ATOM 2340 C C . TYR D 4 37 ? -14.716 38.871 77.311 1.00 76.40 1137 TYR B C 1
ATOM 2341 O O . TYR D 4 37 ? -15.301 39.588 78.122 1.00 74.55 1137 TYR B O 1
ATOM 2350 N N . ARG D 4 38 ? -13.889 39.348 76.384 1.00 80.62 1138 ARG B N 1
ATOM 2351 C CA . ARG D 4 38 ? -13.648 40.786 76.227 1.00 84.84 1138 ARG B CA 1
ATOM 2352 C C . ARG D 4 38 ? -14.884 41.472 75.648 1.00 86.06 1138 ARG B C 1
ATOM 2353 O O . ARG D 4 38 ? -15.092 42.673 75.829 1.00 84.31 1138 ARG B O 1
ATOM 2361 N N . GLU D 4 39 ? -15.685 40.689 74.933 1.00 89.25 1139 GLU B N 1
ATOM 2362 C CA . GLU D 4 39 ? -16.922 41.159 74.326 1.00 90.80 1139 GLU B CA 1
ATOM 2363 C C . GLU D 4 39 ? -17.932 41.332 75.466 1.00 89.59 1139 GLU B C 1
ATOM 2364 O O . GLU D 4 39 ? -18.860 42.138 75.380 1.00 89.31 1139 GLU B O 1
ATOM 2370 N N . ALA D 4 40 ? -17.722 40.570 76.538 1.00 87.90 1140 ALA B N 1
ATOM 2371 C CA . ALA D 4 40 ? -18.568 40.622 77.722 1.00 88.84 1140 ALA B CA 1
ATOM 2372 C C . ALA D 4 40 ? -18.090 41.742 78.642 1.00 90.35 1140 ALA B C 1
ATOM 2373 O O . ALA D 4 40 ? -18.891 42.359 79.343 1.00 91.28 1140 ALA B O 1
ATOM 2375 N N . VAL D 4 41 ? -16.778 41.985 78.637 1.00 92.36 1141 VAL B N 1
ATOM 2376 C CA . VAL D 4 41 ? -16.145 43.033 79.449 1.00 91.45 1141 VAL B CA 1
ATOM 2377 C C . VAL D 4 41 ? -16.761 44.392 79.122 1.00 91.51 1141 VAL B C 1
ATOM 2378 O O . VAL D 4 41 ? -17.098 45.170 80.016 1.00 89.57 1141 VAL B O 1
ATOM 2382 N N . ARG D 4 42 ? -16.915 44.649 77.826 1.00 92.08 1142 ARG B N 1
ATOM 2383 C CA . ARG D 4 42 ? -17.501 45.886 77.328 1.00 94.28 1142 ARG B CA 1
ATOM 2384 C C . ARG D 4 42 ? -18.979 45.941 77.711 1.00 95.77 1142 ARG B C 1
ATOM 2385 O O . ARG D 4 42 ? -19.596 47.007 77.680 1.00 97.17 1142 ARG B O 1
ATOM 2393 N N . LYS D 4 43 ? -19.535 44.782 78.066 1.00 97.00 1143 LYS B N 1
ATOM 2394 C CA . LYS D 4 43 ? -20.939 44.668 78.456 1.00 99.05 1143 LYS B CA 1
ATOM 2395 C C . LYS D 4 43 ? -21.165 44.336 79.935 1.00 100.00 1143 LYS B C 1
ATOM 2396 O O . LYS D 4 43 ? -21.913 43.409 80.271 1.00 99.99 1143 LYS B O 1
ATOM 2402 N N . GLY D 4 44 ? -20.485 45.077 80.809 1.00 100.00 1144 GLY B N 1
ATOM 2403 C CA . GLY D 4 44 ? -20.638 44.893 82.243 1.00 100.00 1144 GLY B CA 1
ATOM 2404 C C . GLY D 4 44 ? -20.059 43.665 82.927 1.00 100.00 1144 GLY B C 1
ATOM 2405 O O . GLY D 4 44 ? -19.498 43.792 84.023 1.00 100.00 1144 GLY B O 1
ATOM 2406 N N . LEU D 4 45 ? -20.228 42.484 82.324 1.00 99.77 1145 LEU B N 1
ATOM 2407 C CA . LEU D 4 45 ? -19.730 41.228 82.904 1.00 99.27 1145 LEU B CA 1
ATOM 2408 C C . LEU D 4 45 ? -20.487 41.052 84.224 1.00 98.94 1145 LEU B C 1
ATOM 2409 O O . LEU D 4 45 ? -19.999 40.424 85.170 1.00 98.57 1145 LEU B O 1
ATOM 2414 N N . ILE D 4 46 ? -21.696 41.616 84.253 1.00 99.21 1146 ILE B N 1
ATOM 2415 C CA . ILE D 4 46 ? -22.572 41.620 85.426 1.00 100.00 1146 ILE B CA 1
ATOM 2416 C C . ILE D 4 46 ? -21.906 42.385 86.567 1.00 99.13 1146 ILE B C 1
ATOM 2417 O O . ILE D 4 46 ? -20.690 42.602 86.563 1.00 99.30 1146 ILE B O 1
ATOM 2422 N N . ARG D 4 47 ? -22.720 42.840 87.510 1.00 98.26 1147 ARG B N 1
ATOM 2423 C CA . ARG D 4 47 ? -22.221 43.584 88.653 1.00 99.44 1147 ARG B CA 1
ATOM 2424 C C . ARG D 4 47 ? -21.052 42.845 89.307 1.00 97.38 1147 ARG B C 1
ATOM 2425 O O . ARG D 4 47 ? -19.978 43.421 89.507 1.00 97.97 1147 ARG B O 1
ATOM 2433 N N . GLY D 4 48 ? -21.249 41.559 89.584 1.00 93.23 1148 GLY B N 1
ATOM 2434 C CA . GLY D 4 48 ? -20.201 40.784 90.211 1.00 90.20 1148 GLY B CA 1
ATOM 2435 C C . GLY D 4 48 ? -20.207 39.305 89.896 1.00 89.36 1148 GLY B C 1
ATOM 2436 O O . GLY D 4 48 ? -20.066 38.484 90.801 1.00 88.57 1148 GLY B O 1
ATOM 2437 N N . ARG D 4 49 ? -20.386 38.950 88.627 1.00 89.90 1149 ARG B N 1
ATOM 2438 C CA . ARG D 4 49 ? -20.368 37.542 88.252 1.00 90.44 1149 ARG B CA 1
ATOM 2439 C C . ARG D 4 49 ? -18.913 37.127 88.226 1.00 90.75 1149 ARG B C 1
ATOM 2440 O O . ARG D 4 49 ? -18.123 37.694 87.466 1.00 89.80 1149 ARG B O 1
ATOM 2448 N N . SER D 4 50 ? -18.577 36.164 89.088 1.00 91.15 1150 SER B N 1
ATOM 2449 C CA . SER D 4 50 ? -17.225 35.609 89.244 1.00 92.30 1150 SER B CA 1
ATOM 2450 C C . SER D 4 50 ? -16.373 35.558 87.968 1.00 93.05 1150 SER B C 1
ATOM 2451 O O . SER D 4 50 ? -16.878 35.261 86.884 1.00 95.53 1150 SER B O 1
ATOM 2454 N N . ILE D 4 51 ? -15.079 35.847 88.111 1.00 91.86 1151 ILE B N 1
ATOM 2455 C CA . ILE D 4 51 ? -14.142 35.832 86.984 1.00 90.24 1151 ILE B CA 1
ATOM 2456 C C . ILE D 4 51 ? -13.867 34.390 86.528 1.00 90.53 1151 ILE B C 1
ATOM 2457 O O . ILE D 4 51 ? -13.424 34.159 85.400 1.00 90.68 1151 ILE B O 1
ATOM 2462 N N . GLU D 4 52 ? -14.161 33.429 87.404 1.00 90.51 1152 GLU B N 1
ATOM 2463 C CA . GLU D 4 52 ? -13.978 32.010 87.105 1.00 90.92 1152 GLU B CA 1
ATOM 2464 C C . GLU D 4 52 ? -15.219 31.454 86.385 1.00 91.02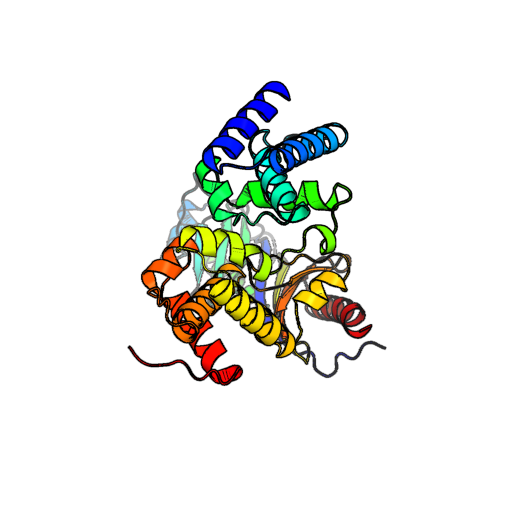 1152 GLU B C 1
ATOM 2465 O O . GLU D 4 52 ? -15.106 30.581 85.518 1.00 92.35 1152 GLU B O 1
ATOM 2471 N N . SER D 4 53 ? -16.393 31.975 86.745 1.00 88.85 1153 SER B N 1
ATOM 2472 C CA . SER D 4 53 ? -17.671 31.547 86.166 1.00 86.02 1153 SER B CA 1
ATOM 2473 C C . SER D 4 53 ? -17.861 31.958 84.706 1.00 83.58 1153 SER B C 1
ATOM 2474 O O . SER D 4 53 ? -18.276 31.150 83.874 1.00 83.49 1153 SER B O 1
ATOM 2477 N N . VAL D 4 54 ? -17.574 33.223 84.413 1.00 80.34 1154 VAL B N 1
ATOM 2478 C CA . VAL D 4 54 ? -17.711 33.770 83.067 1.00 78.41 1154 VAL B CA 1
ATOM 2479 C C . VAL D 4 54 ? -16.806 33.110 82.006 1.00 79.31 1154 VAL B C 1
ATOM 2480 O O . VAL D 4 54 ? -17.250 32.872 80.879 1.00 79.47 1154 VAL B O 1
ATOM 2484 N N . MET D 4 55 ? -15.560 32.794 82.368 1.00 78.16 1155 MET B N 1
ATOM 2485 C CA . MET D 4 55 ? -14.618 32.163 81.432 1.00 74.06 1155 MET B CA 1
ATOM 2486 C C . MET D 4 55 ? -14.947 30.699 81.123 1.00 72.78 1155 MET B C 1
ATOM 2487 O O . MET D 4 55 ? -14.741 30.243 79.993 1.00 72.38 1155 MET B O 1
ATOM 2492 N N . ALA D 4 56 ? -15.425 29.964 82.130 1.00 69.80 1156 ALA B N 1
ATOM 2493 C CA . ALA D 4 56 ? -15.817 28.559 81.956 1.00 65.89 1156 ALA B CA 1
ATOM 2494 C C . ALA D 4 56 ? -17.104 28.544 81.125 1.00 63.39 1156 ALA B C 1
ATOM 2495 O O . ALA D 4 56 ? -17.428 27.547 80.478 1.00 57.11 1156 ALA B O 1
ATOM 2497 N N . ALA D 4 57 ? -17.833 29.663 81.177 1.00 61.27 1157 ALA B N 1
ATOM 2498 C CA . ALA D 4 57 ? -19.065 29.849 80.420 1.00 59.92 1157 ALA B CA 1
ATOM 2499 C C . ALA D 4 57 ? -18.631 30.048 78.979 1.00 58.47 1157 ALA B C 1
ATOM 2500 O O . ALA D 4 57 ? -19.058 29.324 78.079 1.00 58.18 1157 ALA B O 1
ATOM 2502 N N . CYS D 4 58 ? -17.732 31.010 78.792 1.00 56.05 1158 CYS B N 1
ATOM 2503 C CA . CYS D 4 58 ? -17.185 31.341 77.489 1.00 51.40 1158 CYS B CA 1
ATOM 2504 C C . CYS D 4 58 ? -16.628 30.119 76.746 1.00 48.20 1158 CYS B C 1
ATOM 2505 O O . CYS D 4 58 ? -16.957 29.909 75.580 1.00 48.90 1158 CYS B O 1
ATOM 2508 N N . VAL D 4 59 ? -15.828 29.293 77.418 1.00 43.52 1159 VAL B N 1
ATOM 2509 C CA . VAL D 4 59 ? -15.274 28.119 76.753 1.00 45.45 1159 VAL B CA 1
ATOM 2510 C C . VAL D 4 59 ? -16.376 27.145 76.327 1.00 45.66 1159 VAL B C 1
ATOM 2511 O O . VAL D 4 59 ? -16.230 26.434 75.327 1.00 45.33 1159 VAL B O 1
ATOM 2515 N N . TYR D 4 60 ? -17.483 27.139 77.072 1.00 45.62 1160 TYR B N 1
ATOM 2516 C CA . TYR D 4 60 ? -18.626 26.274 76.765 1.00 42.87 1160 TYR B CA 1
ATOM 2517 C C . TYR D 4 60 ? -19.290 26.797 75.479 1.00 37.62 1160 TYR B C 1
ATOM 2518 O O . TYR D 4 60 ? -19.498 26.044 74.521 1.00 35.52 1160 TYR B O 1
ATOM 2527 N N . ALA D 4 61 ? -19.557 28.099 75.459 1.00 30.87 1161 ALA B N 1
ATOM 2528 C CA . ALA D 4 61 ? -20.163 28.769 74.313 1.00 37.05 1161 ALA B CA 1
ATOM 2529 C C . ALA D 4 61 ? -19.235 28.764 73.102 1.00 39.50 1161 ALA B C 1
ATOM 2530 O O . ALA D 4 61 ? -19.691 28.803 71.959 1.00 43.97 1161 ALA B O 1
ATOM 2532 N N . ALA D 4 62 ? -17.932 28.751 73.361 1.00 37.49 1162 ALA B N 1
ATOM 2533 C CA . ALA D 4 62 ? -16.937 28.750 72.303 1.00 34.83 1162 ALA B CA 1
ATOM 2534 C C . ALA D 4 62 ? -16.991 27.409 71.608 1.00 36.20 1162 ALA B C 1
ATOM 2535 O O . ALA D 4 62 ? -17.034 27.328 70.382 1.00 38.59 1162 ALA B O 1
ATOM 2537 N N . CYS D 4 63 ? -16.990 26.353 72.408 1.00 34.06 1163 CYS B N 1
ATOM 2538 C CA . CYS D 4 63 ? -17.045 25.001 71.889 1.00 36.25 1163 CYS B CA 1
ATOM 2539 C C . CYS D 4 63 ? -18.330 24.767 71.104 1.00 36.22 1163 CYS B C 1
ATOM 2540 O O . CYS D 4 63 ? -18.336 24.023 70.123 1.00 34.90 1163 CYS B O 1
ATOM 2543 N N . ARG D 4 64 ? -19.404 25.424 71.538 1.00 31.62 1164 ARG B N 1
ATOM 2544 C CA . ARG D 4 64 ? -20.711 25.299 70.901 1.00 31.64 1164 ARG B CA 1
ATOM 2545 C C . ARG D 4 64 ? -20.730 26.051 69.596 1.00 30.14 1164 ARG B C 1
ATOM 2546 O O . ARG D 4 64 ? -21.178 25.521 68.581 1.00 31.07 1164 ARG B O 1
ATOM 2554 N N . LEU D 4 65 ? -20.234 27.283 69.624 1.00 28.80 1165 LEU B N 1
ATOM 2555 C CA . LEU D 4 65 ? -20.191 28.113 68.425 1.00 31.32 1165 LEU B CA 1
ATOM 2556 C C . LEU D 4 65 ? -19.329 27.489 67.327 1.00 28.45 1165 LEU B C 1
ATOM 2557 O O . LEU D 4 65 ? -19.700 27.505 66.160 1.00 26.88 1165 LEU B O 1
ATOM 2562 N N . LEU D 4 66 ? -18.238 26.846 67.730 1.00 30.71 1166 LEU B N 1
ATOM 2563 C CA . LEU D 4 66 ? -17.310 26.232 66.798 1.00 25.34 1166 LEU B CA 1
ATOM 2564 C C . LEU D 4 66 ? -17.527 24.769 66.499 1.00 27.21 1166 LEU B C 1
ATOM 2565 O O . LEU D 4 66 ? -16.827 24.200 65.668 1.00 31.98 1166 LEU B O 1
ATOM 2570 N N . LYS D 4 67 ? -18.524 24.176 67.143 1.00 31.20 1167 LYS B N 1
ATOM 2571 C CA . LYS D 4 67 ? -18.878 22.765 66.951 1.00 31.41 1167 LYS B CA 1
ATOM 2572 C C . LYS D 4 67 ? -17.846 21.765 67.461 1.00 38.59 1167 LYS B C 1
ATOM 2573 O O . LYS D 4 67 ? -17.727 20.654 66.946 1.00 41.12 1167 LYS B O 1
ATOM 2579 N N . VAL D 4 68 ? -17.090 22.182 68.471 1.00 46.77 1168 VAL B N 1
ATOM 2580 C CA . VAL D 4 68 ? -16.081 21.345 69.111 1.00 50.02 1168 VAL B CA 1
ATOM 2581 C C . VAL D 4 68 ? -16.751 20.897 70.401 1.00 52.73 1168 VAL B C 1
ATOM 2582 O O . VAL D 4 68 ? -16.674 21.573 71.419 1.00 52.47 1168 VAL B O 1
ATOM 2586 N N . PRO D 4 69 ? -17.414 19.738 70.369 1.00 58.70 1169 PRO B N 1
ATOM 2587 C CA . PRO D 4 69 ? -18.134 19.136 71.497 1.00 62.56 1169 PRO B CA 1
ATOM 2588 C C . PRO D 4 69 ? -17.383 19.114 72.822 1.00 63.17 1169 PRO B C 1
ATOM 2589 O O . PRO D 4 69 ? -16.217 18.723 72.891 1.00 67.97 1169 PRO B O 1
ATOM 2593 N N . ARG D 4 70 ? -18.060 19.549 73.876 1.00 61.07 1170 ARG B N 1
ATOM 2594 C CA . ARG D 4 70 ? -17.459 19.559 75.193 1.00 57.35 1170 ARG B CA 1
ATOM 2595 C C . ARG D 4 70 ? -18.532 19.627 76.268 1.00 55.79 1170 ARG B C 1
ATOM 2596 O O . ARG D 4 70 ? -18.894 20.710 76.733 1.00 54.06 1170 ARG B O 1
ATOM 2604 N N . THR D 4 71 ? -19.045 18.448 76.630 1.00 56.05 1171 THR B N 1
ATOM 2605 C CA . THR D 4 71 ? -20.090 18.292 77.643 1.00 57.09 1171 THR B CA 1
ATOM 2606 C C . THR D 4 71 ? -19.832 19.163 78.864 1.00 58.53 1171 THR B C 1
ATOM 2607 O O . THR D 4 71 ? -18.724 19.179 79.385 1.00 61.92 1171 THR B O 1
ATOM 2611 N N . LEU D 4 72 ? -20.859 19.888 79.304 1.00 61.66 1172 LEU B N 1
ATOM 2612 C CA . LEU D 4 72 ? -20.785 20.772 80.469 1.00 64.78 1172 LEU B CA 1
ATOM 2613 C C . LEU D 4 72 ? -20.179 20.090 81.703 1.00 68.55 1172 LEU B C 1
ATOM 2614 O O . LEU D 4 72 ? -19.762 20.764 82.647 1.00 69.45 1172 LEU B O 1
ATOM 2619 N N . ASP D 4 73 ? -20.162 18.757 81.696 1.00 72.00 1173 ASP B N 1
ATOM 2620 C CA . ASP D 4 73 ? -19.572 17.970 82.780 1.00 75.92 1173 ASP B CA 1
ATOM 2621 C C . ASP D 4 73 ? -18.063 18.178 82.731 1.00 74.19 1173 ASP B C 1
ATOM 2622 O O . ASP D 4 73 ? -17.452 18.614 83.710 1.00 71.17 1173 ASP B O 1
ATOM 2627 N N . GLU D 4 74 ? -17.501 17.890 81.555 1.00 74.16 1174 GLU B N 1
ATOM 2628 C CA . GLU D 4 74 ? -16.074 18.000 81.257 1.00 71.51 1174 GLU B CA 1
ATOM 2629 C C . GLU D 4 74 ? -15.480 19.364 81.639 1.00 69.84 1174 GLU B C 1
ATOM 2630 O O . GLU D 4 74 ? -14.378 19.422 82.178 1.00 69.11 1174 GLU B O 1
ATOM 2636 N N . ILE D 4 75 ? -16.219 20.445 81.384 1.00 69.85 1175 ILE B N 1
ATOM 2637 C CA . ILE D 4 75 ? -15.762 21.803 81.710 1.00 73.75 1175 ILE B CA 1
ATOM 2638 C C . ILE D 4 75 ? -15.987 22.158 83.184 1.00 77.50 1175 ILE B C 1
ATOM 2639 O O . ILE D 4 75 ? -15.255 22.977 83.745 1.00 76.11 1175 ILE B O 1
ATOM 2644 N N . ALA D 4 76 ? -16.991 21.534 83.801 1.00 82.57 1176 ALA B N 1
ATOM 2645 C CA . ALA D 4 76 ? -17.337 21.788 85.204 1.00 85.51 1176 ALA B CA 1
ATOM 2646 C C . ALA D 4 76 ? -16.287 21.361 86.240 1.00 86.86 1176 ALA B C 1
ATOM 2647 O O . ALA D 4 76 ? -15.976 22.127 87.157 1.00 85.99 1176 ALA B O 1
ATOM 2649 N N . ASP D 4 77 ? -15.743 20.151 86.100 1.00 88.40 1177 ASP B N 1
ATOM 2650 C CA . ASP D 4 77 ? -14.745 19.651 87.052 1.00 89.30 1177 ASP B CA 1
ATOM 2651 C C . ASP D 4 77 ? -13.345 20.260 86.957 1.00 88.21 1177 ASP B C 1
ATOM 2652 O O . ASP D 4 77 ? -12.762 20.623 87.980 1.00 88.20 1177 ASP B O 1
ATOM 2657 N N . ILE D 4 78 ? -12.817 20.382 85.741 1.00 87.24 1178 ILE B N 1
ATOM 2658 C CA . ILE D 4 78 ? -11.484 20.945 85.533 1.00 87.64 1178 ILE B CA 1
ATOM 2659 C C . ILE D 4 78 ? -11.420 22.432 85.891 1.00 90.02 1178 ILE B C 1
ATOM 2660 O O . ILE D 4 78 ? -10.335 23.001 86.051 1.00 90.86 1178 ILE B O 1
ATOM 2665 N N . ALA D 4 79 ? -12.590 23.055 86.000 1.00 91.70 1179 ALA B N 1
ATOM 2666 C CA . ALA D 4 79 ? -12.685 24.466 86.346 1.00 94.42 1179 ALA B CA 1
ATOM 2667 C C . ALA D 4 79 ? -12.969 24.642 87.836 1.00 97.78 1179 ALA B C 1
ATOM 2668 O O . ALA D 4 79 ? -13.094 25.772 88.319 1.00 100.00 1179 ALA B O 1
ATOM 2670 N N . ARG D 4 80 ? -13.075 23.521 88.553 1.00 99.33 1180 ARG B N 1
ATOM 2671 C CA . ARG D 4 80 ? -13.336 23.512 89.996 1.00 100.00 1180 ARG B CA 1
ATOM 2672 C C . ARG D 4 80 ? -14.611 24.294 90.357 1.00 100.00 1180 ARG B C 1
ATOM 2673 O O . ARG D 4 80 ? -14.529 25.390 90.929 1.00 100.00 1180 ARG B O 1
ATOM 2681 N N . VAL D 4 81 ? -15.777 23.736 90.013 1.00 100.00 1181 VAL B N 1
ATOM 2682 C CA . VAL D 4 81 ? -17.069 24.383 90.294 1.00 99.90 1181 VAL B CA 1
ATOM 2683 C C . VAL D 4 81 ? -18.255 23.506 89.824 1.00 100.00 1181 VAL B C 1
ATOM 2684 O O . VAL D 4 81 ? -18.064 22.320 89.519 1.00 99.29 1181 VAL B O 1
ATOM 2688 N N . ASP D 4 82 ? -19.469 24.070 89.808 1.00 99.04 1182 ASP B N 1
ATOM 2689 C CA . ASP D 4 82 ? -20.669 23.337 89.389 1.00 96.10 1182 ASP B CA 1
ATOM 2690 C C . ASP D 4 82 ? -21.541 24.015 88.332 1.00 92.27 1182 ASP B C 1
ATOM 2691 O O . ASP D 4 82 ? -21.371 25.189 88.004 1.00 91.06 1182 ASP B O 1
ATOM 2696 N N . LYS D 4 83 ? -22.530 23.261 87.863 1.00 87.29 1183 LYS B N 1
ATOM 2697 C CA . LYS D 4 83 ? -23.463 23.709 86.840 1.00 83.64 1183 LYS B CA 1
ATOM 2698 C C . LYS D 4 83 ? -24.293 24.919 87.247 1.00 83.31 1183 LYS B C 1
ATOM 2699 O O . LYS D 4 83 ? -24.982 25.508 86.412 1.00 84.21 1183 LYS B O 1
ATOM 2705 N N . LYS D 4 84 ? -24.242 25.283 88.524 1.00 84.85 1184 LYS B N 1
ATOM 2706 C CA . LYS D 4 84 ? -25.016 26.420 89.017 1.00 88.52 1184 LYS B CA 1
ATOM 2707 C C . LYS D 4 84 ? -24.643 27.763 88.402 1.00 87.23 1184 LYS B C 1
ATOM 2708 O O . LYS D 4 84 ? -25.258 28.177 87.413 1.00 86.82 1184 LYS B O 1
ATOM 2714 N N . GLU D 4 85 ? -23.664 28.449 88.993 1.00 85.39 1185 GLU B N 1
ATOM 2715 C CA . GLU D 4 85 ? -23.222 29.748 88.485 1.00 84.47 1185 GLU B CA 1
ATOM 2716 C C . GLU D 4 85 ? -22.717 29.629 87.048 1.00 81.29 1185 GLU B C 1
ATOM 2717 O O . GLU D 4 85 ? -22.831 30.577 86.272 1.00 80.68 1185 GLU B O 1
ATOM 2723 N N . ILE D 4 86 ? -22.166 28.462 86.704 1.00 78.61 1186 ILE B N 1
ATOM 2724 C CA . ILE D 4 86 ? -21.681 28.193 85.346 1.00 73.58 1186 ILE B CA 1
ATOM 2725 C C . ILE D 4 86 ? -22.860 28.433 84.393 1.00 68.85 1186 ILE B C 1
ATOM 2726 O O . ILE D 4 86 ? -22.806 29.305 83.530 1.00 60.47 1186 ILE B O 1
ATOM 2731 N N . GLY D 4 87 ? -23.947 27.700 84.629 1.00 67.84 1187 GLY B N 1
ATOM 2732 C CA . GLY D 4 87 ? -25.133 27.802 83.804 1.00 67.68 1187 GLY B CA 1
ATOM 2733 C C . GLY D 4 87 ? -25.747 29.184 83.728 1.00 66.95 1187 GLY B C 1
ATOM 2734 O O . GLY D 4 87 ? -26.175 29.612 82.660 1.00 66.52 1187 GLY B O 1
ATOM 2735 N N . ARG D 4 88 ? -25.792 29.885 84.854 1.00 67.34 1188 ARG B N 1
ATOM 2736 C CA . ARG D 4 88 ? -26.376 31.223 84.890 1.00 70.13 1188 ARG B CA 1
ATOM 2737 C C . ARG D 4 88 ? -25.556 32.226 84.086 1.00 68.58 1188 ARG B C 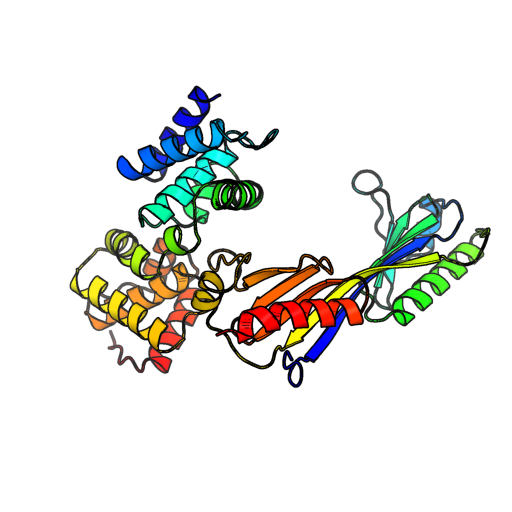1
ATOM 2738 O O . ARG D 4 88 ? -26.106 33.043 83.346 1.00 65.49 1188 ARG B O 1
ATOM 2746 N N . SER D 4 89 ? -24.238 32.158 84.232 1.00 68.30 1189 SER B N 1
ATOM 2747 C CA . SER D 4 89 ? -23.354 33.055 83.503 1.00 67.70 1189 SER B CA 1
ATOM 2748 C C . SER D 4 89 ? -23.397 32.715 82.018 1.00 64.38 1189 SER B C 1
ATOM 2749 O O . SER D 4 89 ? -23.422 33.610 81.182 1.00 60.28 1189 SER B O 1
ATOM 2752 N N . TYR D 4 90 ? -23.443 31.419 81.703 1.00 62.77 1190 TYR B N 1
ATOM 2753 C CA . TYR D 4 90 ? -23.519 30.956 80.319 1.00 61.32 1190 TYR B CA 1
ATOM 2754 C C . TYR D 4 90 ? -24.773 31.566 79.724 1.00 62.44 1190 TYR B C 1
ATOM 2755 O O . TYR D 4 90 ? -24.703 32.448 78.866 1.00 59.85 1190 TYR B O 1
ATOM 2764 N N . ARG D 4 91 ? -25.913 31.120 80.247 1.00 66.30 1191 ARG B N 1
ATOM 2765 C CA . ARG D 4 91 ? -27.223 31.585 79.822 1.00 68.48 1191 ARG B CA 1
ATOM 2766 C C . ARG D 4 91 ? -27.290 33.111 79.784 1.00 72.97 1191 ARG B C 1
ATOM 2767 O O . ARG D 4 91 ? -27.930 33.689 78.902 1.00 71.36 1191 ARG B O 1
ATOM 2775 N N . PHE D 4 92 ? -26.567 33.763 80.692 1.00 78.34 1192 PHE B N 1
ATOM 2776 C CA . PHE D 4 92 ? -26.567 35.220 80.744 1.00 85.25 1192 PHE B CA 1
ATOM 2777 C C . PHE D 4 92 ? -25.760 35.831 79.596 1.00 87.46 1192 PHE B C 1
ATOM 2778 O O . PHE D 4 92 ? -26.305 36.573 78.772 1.00 83.96 1192 PHE B O 1
ATOM 2786 N N . ILE D 4 93 ? -24.469 35.499 79.549 1.00 90.32 1193 ILE B N 1
ATOM 2787 C CA . ILE D 4 93 ? -23.547 35.987 78.521 1.00 92.07 1193 ILE B CA 1
ATOM 2788 C C . ILE D 4 93 ? -24.002 35.589 77.118 1.00 92.29 1193 ILE B C 1
ATOM 2789 O O . ILE D 4 93 ? -23.689 36.273 76.140 1.00 91.93 1193 ILE B O 1
ATOM 2794 N N . ALA D 4 94 ? -24.775 34.506 77.041 1.00 91.32 1194 ALA B N 1
ATOM 2795 C CA . ALA D 4 94 ? -25.289 33.991 75.777 1.00 92.31 1194 ALA B CA 1
ATOM 2796 C C . ALA D 4 94 ? -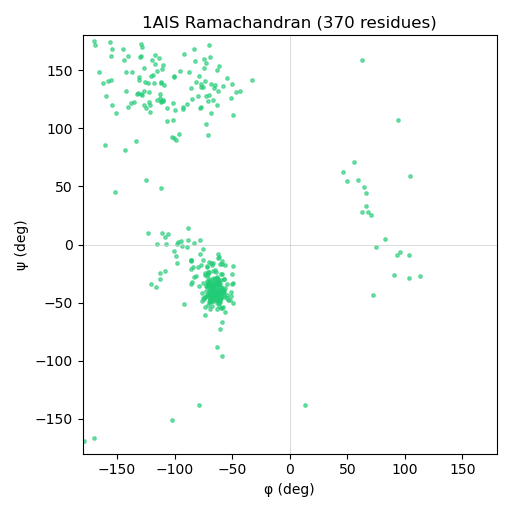26.168 35.012 75.052 1.00 93.53 1194 ALA B C 1
ATOM 2797 O O . ALA D 4 94 ? -25.753 35.596 74.041 1.00 93.05 1194 ALA B O 1
ATOM 2799 N N . ARG D 4 95 ? -27.377 35.230 75.567 1.00 93.41 1195 ARG B N 1
ATOM 2800 C CA . ARG D 4 95 ? -28.284 36.191 74.954 1.00 90.98 1195 ARG B CA 1
ATOM 2801 C C . ARG D 4 95 ? -27.934 37.635 75.287 1.00 88.07 1195 ARG B C 1
ATOM 2802 O O . ARG D 4 95 ? -28.508 38.566 74.715 1.00 87.78 1195 ARG B O 1
ATOM 2810 N N . ASN D 4 96 ? -26.979 37.813 76.201 1.00 83.38 1196 ASN B N 1
ATOM 2811 C CA . ASN D 4 96 ? -26.510 39.144 76.561 1.00 80.37 1196 ASN B CA 1
ATOM 2812 C C . ASN D 4 96 ? -25.674 39.610 75.373 1.00 77.84 1196 ASN B C 1
ATOM 2813 O O . ASN D 4 96 ? -25.484 40.804 75.150 1.00 77.98 1196 ASN B O 1
ATOM 2818 N N . LEU D 4 97 ? -25.164 38.641 74.621 1.00 75.58 1197 LEU B N 1
ATOM 2819 C CA . LEU D 4 97 ? -24.367 38.920 73.441 1.00 73.98 1197 LEU B CA 1
ATOM 2820 C C . LEU D 4 97 ? -25.200 38.727 72.170 1.00 72.87 1197 LEU B C 1
ATOM 2821 O O . LEU D 4 97 ? -26.417 38.927 72.175 1.00 73.34 1197 LEU B O 1
ATOM 2826 N N . ASN D 4 98 ? -24.542 38.368 71.076 1.00 72.18 1198 ASN B N 1
ATOM 2827 C CA . ASN D 4 98 ? -25.225 38.168 69.799 1.00 72.20 1198 ASN B CA 1
ATOM 2828 C C . ASN D 4 98 ? -25.591 36.692 69.588 1.00 67.06 1198 ASN B C 1
ATOM 2829 O O . ASN D 4 98 ? -26.167 36.331 68.560 1.00 68.69 1198 ASN B O 1
ATOM 2834 N N . LEU D 4 99 ? -25.289 35.869 70.591 1.00 58.33 1199 LEU B N 1
ATOM 2835 C CA . LEU D 4 99 ? -25.506 34.425 70.559 1.00 46.45 1199 LEU B CA 1
ATOM 2836 C C . LEU D 4 99 ? -26.940 33.919 70.450 1.00 43.10 1199 LEU B C 1
ATOM 2837 O O . LEU D 4 99 ? -27.761 34.177 71.313 1.00 45.12 1199 LEU B O 1
ATOM 2842 N N . THR D 4 100 ? -27.224 33.171 69.390 1.00 38.97 1200 THR B N 1
ATOM 2843 C CA . THR D 4 100 ? -28.560 32.625 69.167 1.00 41.65 1200 THR B CA 1
ATOM 2844 C C . THR D 4 100 ? -28.594 31.106 69.350 1.00 42.18 1200 THR B C 1
ATOM 2845 O O . THR D 4 100 ? -27.562 30.433 69.211 1.00 43.82 1200 THR B O 1
ATOM 2849 N N . PRO D 4 101 ? -29.775 30.545 69.690 1.00 38.48 1201 PRO B N 1
ATOM 2850 C CA . PRO D 4 101 ? -29.893 29.097 69.873 1.00 35.11 1201 PRO B CA 1
ATOM 2851 C C . PRO D 4 101 ? -29.452 28.359 68.619 1.00 35.01 1201 PRO B C 1
ATOM 2852 O O . PRO D 4 101 ? -28.962 27.232 68.695 1.00 37.34 1201 PRO B O 1
ATOM 2856 N N . LYS D 4 102 ? -29.619 28.992 67.460 1.00 33.02 1202 LYS B N 1
ATOM 2857 C CA . LYS D 4 102 ? -29.203 28.352 66.219 1.00 34.42 1202 LYS B CA 1
ATOM 2858 C C . LYS D 4 102 ? -27.675 28.273 66.158 1.00 32.92 1202 LYS B C 1
ATOM 2859 O O . LYS D 4 102 ? -27.114 27.210 65.884 1.00 33.67 1202 LYS B O 1
ATOM 2865 N N . LYS D 4 103 ? -27.006 29.371 66.487 1.00 30.37 1203 LYS B N 1
ATOM 2866 C CA . LYS D 4 103 ? -25.556 29.387 66.448 1.00 31.21 1203 LYS B CA 1
ATOM 2867 C C . LYS D 4 103 ? -24.926 28.506 67.500 1.00 30.69 1203 LYS B C 1
ATOM 2868 O O . LYS D 4 103 ? -23.870 27.927 67.257 1.00 29.96 1203 LYS B O 1
ATOM 2874 N N . LEU D 4 104 ? -25.577 28.400 68.659 1.00 27.80 1204 LEU B N 1
ATOM 2875 C CA . LEU D 4 104 ? -25.080 27.576 69.775 1.00 25.35 1204 LEU B CA 1
ATOM 2876 C C . LEU D 4 104 ? -25.610 26.148 69.675 1.00 26.91 1204 LEU B C 1
ATOM 2877 O O . LEU D 4 104 ? -25.285 25.295 70.492 1.00 27.29 1204 LEU B O 1
ATOM 2882 N N . PHE D 4 105 ? -26.429 25.891 68.666 1.00 27.14 1205 PHE B N 1
ATOM 2883 C CA . PHE D 4 105 ? -27.012 24.575 68.485 1.00 31.86 1205 PHE B CA 1
ATOM 2884 C C . PHE D 4 105 ? -25.968 23.525 68.138 1.00 30.11 1205 PHE B C 1
ATOM 2885 O O . PHE D 4 105 ? -25.218 23.677 67.184 1.00 37.36 1205 PHE B O 1
ATOM 2893 N N . VAL D 4 106 ? -25.910 22.464 68.927 1.00 31.52 1206 VAL B N 1
ATOM 2894 C CA . VAL D 4 106 ? -24.962 21.392 68.671 1.00 32.89 1206 VAL B CA 1
ATOM 2895 C C . VAL D 4 106 ? -25.753 20.093 68.511 1.00 33.80 1206 VAL B C 1
ATOM 2896 O O . VAL D 4 106 ? -26.547 19.715 69.368 1.00 34.85 1206 VAL B O 1
ATOM 2900 N N . LYS D 4 107 ? -25.573 19.452 67.370 1.00 36.43 1207 LYS B N 1
ATOM 2901 C CA . LYS D 4 107 ? -26.235 18.199 67.072 1.00 38.06 1207 LYS B CA 1
ATOM 2902 C C . LYS D 4 107 ? -25.460 17.053 67.704 1.00 39.27 1207 LYS B C 1
ATOM 2903 O O . LYS D 4 107 ? -24.276 17.191 68.026 1.00 33.89 1207 LYS B O 1
ATOM 2909 N N . PRO D 4 108 ? -26.133 15.911 67.921 1.00 38.05 1208 PRO B N 1
ATOM 2910 C CA . PRO D 4 108 ? -25.496 14.732 68.510 1.00 38.19 1208 PRO B CA 1
ATOM 2911 C C . PRO D 4 108 ? -24.370 14.242 67.595 1.00 37.27 1208 PRO B C 1
ATOM 2912 O O . PRO D 4 108 ? -23.364 13.705 68.064 1.00 35.10 1208 PRO B O 1
ATOM 2916 N N . THR D 4 109 ? -24.538 14.475 66.293 1.00 35.36 1209 THR B N 1
ATOM 2917 C CA . THR D 4 109 ? -23.542 14.095 65.294 1.00 34.56 1209 THR B CA 1
ATOM 2918 C C . THR D 4 109 ? -22.247 14.881 65.495 1.00 34.06 1209 THR B C 1
ATOM 2919 O O . THR D 4 109 ? -21.178 14.451 65.060 1.00 33.20 1209 THR B O 1
ATOM 2923 N N . ASP D 4 110 ? -22.350 16.026 66.165 1.00 36.65 1210 ASP B N 1
ATOM 2924 C CA . ASP D 4 110 ? -21.189 16.868 66.427 1.00 38.09 1210 ASP B CA 1
ATOM 2925 C C . ASP D 4 110 ? -20.234 16.234 67.440 1.00 37.69 1210 ASP B C 1
ATOM 2926 O O . ASP D 4 110 ? -19.079 16.629 67.527 1.00 43.76 1210 ASP B O 1
ATOM 2931 N N . TYR D 4 111 ? -20.709 15.218 68.158 1.00 34.86 1211 TYR B N 1
ATOM 2932 C CA . TYR D 4 111 ? -19.912 14.511 69.155 1.00 27.46 1211 TYR B CA 1
ATOM 2933 C C . TYR D 4 111 ? -19.311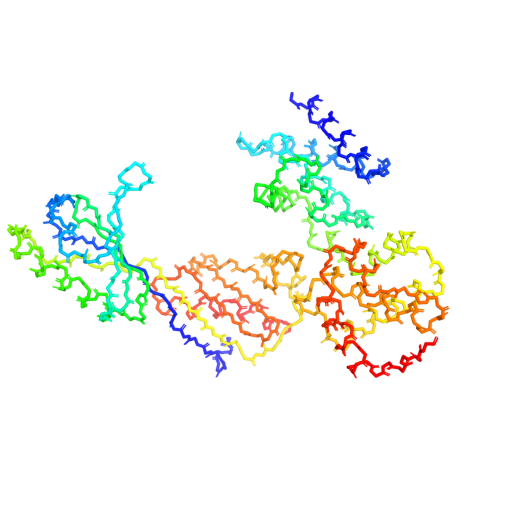 13.218 68.615 1.00 28.15 1211 TYR B C 1
ATOM 2934 O O . TYR D 4 111 ? -18.414 12.647 69.229 1.00 25.58 1211 TYR B O 1
ATOM 2943 N N . VAL D 4 112 ? -19.815 12.738 67.483 1.00 28.90 1212 VAL B N 1
ATOM 2944 C CA . VAL D 4 112 ? -19.341 11.474 66.922 1.00 29.42 1212 VAL B CA 1
ATOM 2945 C C . VAL D 4 112 ? -17.834 11.382 66.694 1.00 34.52 1212 VAL B C 1
ATOM 2946 O O . VAL D 4 112 ? -17.206 10.381 67.045 1.00 32.86 1212 VAL B O 1
ATOM 2950 N N . ASN D 4 113 ? -17.244 12.442 66.156 1.00 38.63 1213 ASN B N 1
ATOM 2951 C CA . ASN D 4 113 ? -15.816 12.436 65.881 1.00 42.37 1213 ASN B CA 1
ATOM 2952 C C . ASN D 4 113 ? -14.973 12.378 67.134 1.00 39.45 1213 ASN B C 1
ATOM 2953 O O . ASN D 4 113 ? -14.078 11.547 67.216 1.00 37.75 1213 ASN B O 1
ATOM 2958 N N . LYS D 4 114 ? -15.265 13.228 68.117 1.00 38.98 1214 LYS B N 1
ATOM 2959 C CA . LYS D 4 114 ? -14.485 13.207 69.346 1.00 38.75 1214 LYS B CA 1
ATOM 2960 C C . LYS D 4 114 ? -14.560 11.829 69.991 1.00 39.84 1214 LYS B C 1
ATOM 2961 O O . LYS D 4 114 ? -13.533 11.192 70.218 1.00 43.66 1214 LYS B O 1
ATOM 2967 N N . PHE D 4 115 ? -15.776 11.347 70.234 1.00 33.95 1215 PHE B N 1
ATOM 2968 C CA . PHE D 4 115 ? -15.945 10.053 70.871 1.00 28.17 1215 PHE B CA 1
ATOM 2969 C C . PHE D 4 115 ? -15.380 8.903 70.066 1.00 23.12 1215 PHE B C 1
ATOM 2970 O O . PHE D 4 115 ? -14.876 7.951 70.642 1.00 26.27 1215 PHE B O 1
ATOM 2978 N N . ALA D 4 116 ? -15.417 9.008 68.742 1.00 23.49 1216 ALA B N 1
ATOM 2979 C CA . ALA D 4 116 ? -14.894 7.948 67.877 1.00 27.20 1216 ALA B CA 1
ATOM 2980 C C . ALA D 4 116 ? -13.375 7.916 67.924 1.00 31.05 1216 ALA B C 1
ATOM 2981 O O . ALA D 4 116 ? -12.761 6.858 67.754 1.00 27.22 1216 ALA B O 1
ATOM 2983 N N . ASP D 4 117 ?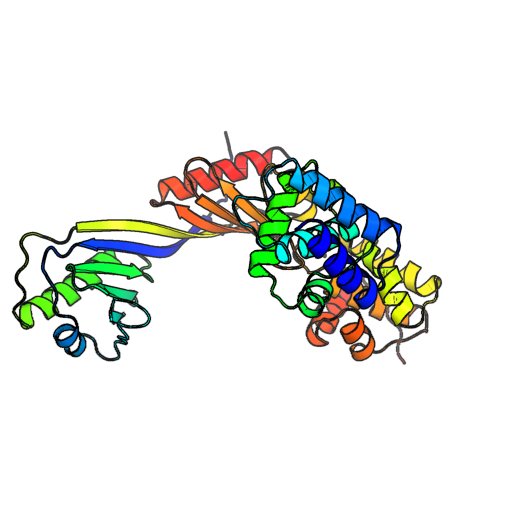 -12.781 9.092 68.122 1.00 35.15 1217 ASP B N 1
ATOM 2984 C CA . ASP D 4 117 ? -11.330 9.219 68.226 1.00 39.83 1217 ASP B CA 1
ATOM 2985 C C . ASP D 4 117 ? -10.883 8.497 69.488 1.00 37.15 1217 ASP B C 1
ATOM 2986 O O . ASP D 4 117 ? -9.948 7.710 69.446 1.00 39.01 1217 ASP B O 1
ATOM 2991 N N . GLU D 4 118 ? -11.604 8.718 70.587 1.00 38.19 1218 GLU B N 1
ATOM 2992 C CA . GLU D 4 118 ? -11.299 8.077 71.868 1.00 36.29 1218 GLU B CA 1
ATOM 2993 C C . GLU D 4 118 ? -11.542 6.566 71.837 1.00 33.85 1218 GLU B C 1
ATOM 2994 O O . GLU D 4 118 ? -10.882 5.814 72.543 1.00 36.36 1218 GLU B O 1
ATOM 3000 N N . LEU D 4 119 ? -12.490 6.118 71.024 1.00 28.44 1219 LEU B N 1
ATOM 3001 C CA . LEU D 4 119 ? -12.796 4.696 70.953 1.00 28.32 1219 LEU B CA 1
ATOM 3002 C C . LEU D 4 119 ? -11.924 3.907 69.982 1.00 30.48 1219 LEU B C 1
ATOM 3003 O O . LEU D 4 119 ? -11.919 2.677 70.005 1.00 34.01 1219 LEU B O 1
ATOM 3008 N N . GLY D 4 120 ? -11.207 4.594 69.107 1.00 33.77 1220 GLY B N 1
ATOM 3009 C CA . GLY D 4 120 ? -10.404 3.873 68.147 1.00 33.17 1220 GLY B CA 1
ATOM 3010 C C . GLY D 4 120 ? -11.080 3.934 66.798 1.00 40.76 1220 GLY B C 1
ATOM 3011 O O . GLY D 4 120 ? -11.504 2.925 66.252 1.00 44.67 1220 GLY B O 1
ATOM 3012 N N . LEU D 4 121 ? -11.262 5.171 66.345 1.00 50.22 1221 LEU B N 1
ATOM 3013 C CA . LEU D 4 121 ? -11.831 5.581 65.053 1.00 52.98 1221 LEU B CA 1
ATOM 3014 C C . LEU D 4 121 ? -12.591 4.658 64.075 1.00 49.24 1221 LEU B C 1
ATOM 3015 O O . LEU D 4 121 ? -13.469 3.882 64.460 1.00 53.20 1221 LEU B O 1
ATOM 3020 N N . SER D 4 122 ? -12.259 4.851 62.796 1.00 49.79 1222 SER B N 1
ATOM 3021 C CA . SER D 4 122 ? -12.778 4.178 61.611 1.00 44.28 1222 SER B CA 1
ATOM 3022 C C . SER D 4 122 ? -13.896 4.993 61.049 1.00 46.42 1222 SER B C 1
ATOM 3023 O O . SER D 4 122 ? -14.982 5.055 61.634 1.00 50.03 1222 SER B O 1
ATOM 3026 N N . GLU D 4 123 ? -13.617 5.634 59.919 1.00 43.51 1223 GLU B N 1
ATOM 3027 C CA . GLU D 4 123 ? -14.598 6.467 59.249 1.00 36.43 1223 GLU B CA 1
ATOM 3028 C C . GLU D 4 123 ? -15.868 5.718 58.904 1.00 28.10 1223 GLU B C 1
ATOM 3029 O O . GLU D 4 123 ? -16.944 6.303 58.909 1.00 31.49 1223 GLU B O 1
ATOM 3035 N N . LYS D 4 124 ? -15.750 4.414 58.662 1.00 26.47 1224 LYS B N 1
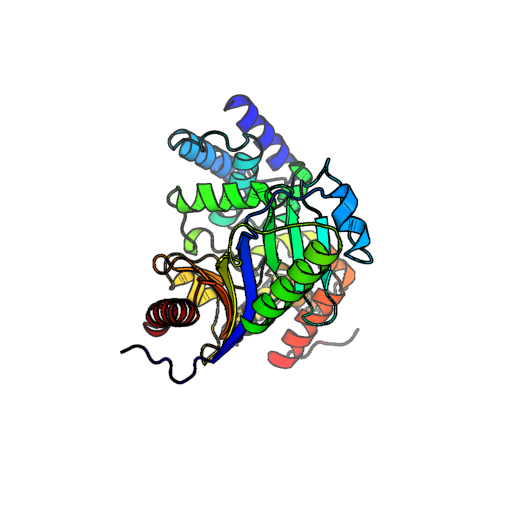ATOM 3036 C CA . LYS D 4 124 ? -16.907 3.580 58.342 1.00 27.42 1224 LYS B CA 1
ATOM 3037 C C . LYS D 4 124 ? -17.891 3.616 59.493 1.00 32.44 1224 LYS B C 1
ATOM 3038 O O . LYS D 4 124 ? -19.091 3.766 59.277 1.00 36.36 1224 LYS B O 1
ATOM 3044 N N . VAL D 4 125 ? -17.369 3.423 60.709 1.00 34.64 1225 VAL B N 1
ATOM 3045 C CA . VAL D 4 125 ? -18.164 3.421 61.946 1.00 31.76 1225 VAL B CA 1
ATOM 3046 C C . VAL D 4 125 ? -18.794 4.785 62.210 1.00 30.24 1225 VAL B C 1
ATOM 3047 O O . VAL D 4 125 ? -19.978 4.875 62.523 1.00 30.94 1225 VAL B O 1
ATOM 3051 N N . ARG D 4 126 ? -17.984 5.832 62.082 1.00 26.94 1226 ARG B N 1
ATOM 3052 C CA . ARG D 4 126 ? -18.421 7.205 62.299 1.00 29.31 1226 ARG B CA 1
ATOM 3053 C C . ARG D 4 126 ? -19.540 7.548 61.336 1.00 30.74 1226 ARG B C 1
ATOM 3054 O O . ARG D 4 126 ? -20.472 8.268 61.674 1.00 31.43 1226 ARG B O 1
ATOM 3062 N N . ARG D 4 127 ? -19.436 7.013 60.128 1.00 33.97 1227 ARG B N 1
ATOM 3063 C CA . ARG D 4 127 ? -20.443 7.245 59.111 1.00 35.28 1227 ARG B CA 1
ATOM 3064 C C . ARG D 4 127 ? -21.755 6.560 59.436 1.00 33.04 1227 ARG B C 1
ATOM 3065 O O . ARG D 4 127 ? -22.814 7.168 59.265 1.00 36.99 1227 ARG B O 1
ATOM 3073 N N . ARG D 4 128 ? -21.690 5.314 59.913 1.00 26.89 1228 ARG B N 1
ATOM 3074 C CA . ARG D 4 128 ? -22.898 4.569 60.244 1.00 24.29 1228 ARG B CA 1
ATOM 3075 C C . ARG D 4 128 ? -23.583 5.169 61.457 1.00 27.54 1228 ARG B C 1
ATOM 3076 O O . ARG D 4 128 ? -24.809 5.168 61.526 1.00 33.81 1228 ARG B O 1
ATOM 3084 N N . ALA D 4 129 ? -22.794 5.726 62.378 1.00 22.76 1229 ALA B N 1
ATOM 3085 C CA . ALA D 4 129 ? -23.324 6.349 63.595 1.00 21.92 1229 ALA B CA 1
ATOM 3086 C C . ALA D 4 129 ? -24.054 7.633 63.259 1.00 24.58 1229 ALA B C 1
ATOM 3087 O O . ALA D 4 129 ? -25.081 7.946 63.855 1.00 27.26 1229 ALA B O 1
ATOM 3089 N N . ILE D 4 130 ? -23.490 8.395 62.326 1.00 26.34 1230 ILE B N 1
ATOM 3090 C CA . ILE D 4 130 ? -24.095 9.639 61.892 1.00 22.85 1230 ILE B CA 1
ATOM 3091 C C . ILE D 4 130 ? -25.379 9.326 61.127 1.00 23.71 1230 ILE B C 1
ATOM 3092 O O . ILE D 4 130 ? -26.360 10.047 61.246 1.00 25.56 1230 ILE B O 1
ATOM 3097 N N . GLU D 4 131 ? -25.382 8.237 60.366 1.00 21.71 1231 GLU B N 1
ATOM 3098 C CA . GLU D 4 131 ? -26.572 7.839 59.623 1.00 23.35 1231 GLU B CA 1
ATOM 3099 C C . GLU D 4 131 ? -27.681 7.446 60.573 1.00 21.11 1231 GLU B C 1
ATOM 3100 O O . GLU D 4 131 ? -28.837 7.785 60.343 1.00 23.87 1231 GLU B O 1
ATOM 3106 N N . ILE D 4 132 ? -27.334 6.704 61.625 1.00 16.78 1232 ILE B N 1
ATOM 3107 C CA . ILE D 4 132 ? -28.306 6.284 62.640 1.00 13.90 1232 ILE B CA 1
ATOM 3108 C C . ILE D 4 132 ? -28.864 7.521 63.360 1.00 17.40 1232 ILE B C 1
ATOM 3109 O O . ILE D 4 132 ? -30.054 7.605 63.671 1.00 17.28 1232 ILE B O 1
ATOM 3114 N N . LEU D 4 133 ? -27.961 8.435 63.697 1.00 14.28 1233 LEU B N 1
ATOM 3115 C CA . LEU D 4 133 ? -28.334 9.662 64.364 1.00 16.55 1233 LEU B CA 1
ATOM 3116 C C . LEU D 4 133 ? -29.202 10.545 63.456 1.00 20.98 1233 LEU B C 1
ATOM 3117 O O . LEU D 4 133 ? -30.208 11.092 63.911 1.00 23.87 1233 LEU B O 1
ATOM 3122 N N . ASP D 4 134 ? -28.850 10.658 62.174 1.00 22.92 1234 ASP B N 1
ATOM 3123 C CA . ASP D 4 134 ? -29.644 11.471 61.243 1.00 21.36 1234 ASP B CA 1
ATOM 3124 C C . ASP D 4 134 ? -31.013 10.847 61.089 1.00 25.28 1234 ASP B C 1
ATOM 3125 O O . ASP D 4 134 ? -32.018 11.545 61.151 1.00 27.32 1234 ASP B O 1
ATOM 3130 N N . GLU D 4 135 ? -31.044 9.523 60.936 1.00 22.67 1235 GLU B N 1
ATOM 3131 C CA . GLU D 4 135 ? -32.285 8.779 60.780 1.00 19.65 1235 GLU B CA 1
ATOM 3132 C C . GLU D 4 135 ? -33.157 8.831 62.049 1.00 21.53 1235 GLU B C 1
ATOM 3133 O O . GLU D 4 135 ? -34.383 8.909 61.971 1.00 18.90 1235 GLU B O 1
ATOM 3139 N N . ALA D 4 136 ? -32.531 8.857 63.220 1.00 18.50 1236 ALA B N 1
ATOM 3140 C CA . ALA D 4 136 ? -33.291 8.909 64.482 1.00 25.56 1236 ALA B CA 1
ATOM 3141 C C . ALA D 4 136 ? -34.058 10.230 64.581 1.00 23.28 1236 ALA B C 1
ATOM 3142 O O . ALA D 4 136 ? -35.211 10.252 65.024 1.00 23.12 1236 ALA B O 1
ATOM 3144 N N . TYR D 4 137 ? -33.416 11.318 64.145 1.00 22.78 1237 TYR B N 1
ATOM 3145 C CA . TYR D 4 137 ? -34.028 12.643 64.176 1.00 26.23 1237 TYR B CA 1
ATOM 3146 C C . TYR D 4 137 ? -35.265 12.683 63.262 1.00 30.73 1237 TYR B C 1
ATOM 3147 O O . TYR D 4 137 ? -36.362 13.050 63.706 1.00 27.15 1237 TYR B O 1
ATOM 3156 N N . LYS D 4 138 ? -35.089 12.230 62.016 1.00 31.75 1238 LYS B N 1
ATOM 3157 C CA . LYS D 4 138 ? -36.166 12.191 61.015 1.00 31.66 1238 LYS B CA 1
ATOM 3158 C C . LYS D 4 138 ? -37.369 11.398 61.493 1.00 28.06 1238 LYS B C 1
ATOM 3159 O O . LYS D 4 138 ? -38.498 11.723 61.153 1.00 35.54 1238 LYS B O 1
ATOM 3165 N N . ARG D 4 139 ? -37.114 10.314 62.213 1.00 26.20 1239 ARG B N 1
ATOM 3166 C CA . ARG D 4 139 ? -38.175 9.465 62.725 1.00 27.62 1239 ARG B CA 1
ATOM 3167 C C . ARG D 4 139 ? -38.638 9.960 64.095 1.00 30.94 1239 ARG B C 1
ATOM 3168 O O . ARG D 4 139 ? -39.348 9.253 64.810 1.00 32.03 1239 ARG B O 1
ATOM 3176 N N . GLY D 4 140 ? -38.241 11.185 64.438 1.00 28.61 1240 GLY B N 1
ATOM 3177 C CA . GLY D 4 140 ? -38.618 11.782 65.708 1.00 27.11 1240 GLY B CA 1
ATOM 3178 C C . GLY D 4 140 ? -38.455 10.887 66.920 1.00 29.22 1240 GLY B C 1
ATOM 3179 O O . GLY D 4 140 ? -39.445 10.591 67.602 1.00 27.44 1240 GLY B O 1
ATOM 3180 N N . LEU D 4 141 ? -37.216 10.473 67.205 1.00 26.32 1241 LEU B N 1
ATOM 3181 C CA . LEU D 4 141 ? -36.930 9.593 68.352 1.00 28.85 1241 LEU B CA 1
ATOM 3182 C C . LEU D 4 141 ? -35.912 10.215 69.298 1.00 24.37 1241 LEU B C 1
ATOM 3183 O O . LEU D 4 141 ? -35.436 9.558 70.227 1.00 26.31 1241 LEU B O 1
ATOM 3188 N N . THR D 4 142 ? -35.603 11.485 69.078 1.00 19.84 1242 THR B N 1
ATOM 3189 C CA . THR D 4 142 ? -34.551 12.143 69.830 1.00 18.58 1242 THR B CA 1
ATOM 3190 C C . THR D 4 142 ? -34.936 13.248 70.788 1.00 19.51 1242 THR B C 1
ATOM 3191 O O . THR D 4 142 ? -34.191 13.541 71.721 1.00 20.72 1242 THR B O 1
ATOM 3195 N N . SER D 4 143 ? -36.072 13.888 70.534 1.00 21.02 1243 SER B N 1
ATOM 3196 C CA . SER D 4 143 ? -36.538 15.004 71.358 1.00 21.95 1243 SER B CA 1
ATOM 3197 C C . SER D 4 143 ? -36.551 14.694 72.856 1.00 19.88 1243 SER B C 1
ATOM 3198 O O . SER D 4 143 ? -37.134 13.694 73.282 1.00 19.93 1243 SER B O 1
ATOM 3201 N N . GLY D 4 144 ? -35.886 15.543 73.641 1.00 18.54 1244 GLY B N 1
ATOM 3202 C CA . GLY D 4 144 ? -35.859 15.353 75.081 1.00 13.87 1244 GLY B CA 1
ATOM 3203 C C . GLY D 4 144 ? -34.718 14.517 75.614 1.00 14.44 1244 GLY B C 1
ATOM 3204 O O . GLY D 4 144 ? -34.387 14.647 76.792 1.00 15.08 1244 GLY B O 1
ATOM 3205 N N . LYS D 4 145 ? -34.173 13.615 74.786 1.00 20.68 1245 LYS B N 1
ATOM 3206 C CA . LYS D 4 145 ? -33.034 12.760 75.181 1.00 16.88 1245 LYS B CA 1
ATOM 3207 C C . LYS D 4 145 ? -31.746 13.567 75.197 1.00 18.38 1245 LYS B C 1
ATOM 3208 O O . LYS D 4 145 ? -31.614 14.544 74.462 1.00 22.48 1245 LYS B O 1
ATOM 3214 N N . SER D 4 146 ? -30.789 13.168 76.028 1.00 14.77 1246 SER B N 1
ATOM 3215 C CA . SER D 4 146 ? -29.527 13.901 76.081 1.00 19.62 1246 SER B CA 1
ATOM 3216 C C . SER D 4 146 ? -28.671 13.484 74.896 1.00 16.37 1246 SER B C 1
ATOM 3217 O O . SER D 4 146 ? -28.736 12.347 74.466 1.00 18.44 1246 SER B O 1
ATOM 3220 N N . PRO D 4 147 ? -27.894 14.421 74.322 1.00 22.53 1247 PRO B N 1
ATOM 3221 C CA . PRO D 4 147 ? -27.019 14.147 73.173 1.00 22.39 1247 PRO B CA 1
ATOM 3222 C C . PRO D 4 147 ? -26.044 12.978 73.421 1.00 24.60 1247 PRO B C 1
ATOM 3223 O O . PRO D 4 147 ? -25.889 12.102 72.572 1.00 23.59 1247 PRO B O 1
ATOM 3227 N N . ALA D 4 148 ? -25.401 12.976 74.588 1.00 21.08 1248 ALA B N 1
ATOM 3228 C CA . ALA D 4 148 ? -24.447 11.930 74.963 1.00 23.35 1248 ALA B CA 1
ATOM 3229 C C . ALA D 4 148 ? -25.060 10.533 74.969 1.00 20.63 1248 ALA B C 1
ATOM 3230 O O . ALA D 4 148 ? -24.432 9.588 74.518 1.00 26.58 1248 ALA B O 1
ATOM 3232 N N . GLY D 4 149 ? -26.279 10.398 75.484 1.00 21.22 1249 GLY B N 1
ATOM 3233 C CA . GLY D 4 149 ? -26.920 9.095 75.495 1.00 16.72 1249 GLY B CA 1
ATOM 3234 C C . GLY D 4 149 ? -27.231 8.557 74.103 1.00 21.20 1249 GLY B C 1
ATOM 3235 O O . GLY D 4 149 ? -27.120 7.359 73.846 1.00 25.50 1249 GLY B O 1
ATOM 3236 N N . LEU D 4 150 ? -27.656 9.446 73.211 1.00 19.29 1250 LEU B N 1
ATOM 3237 C CA . LEU D 4 150 ? -28.004 9.088 71.846 1.00 19.42 1250 LEU B CA 1
ATOM 3238 C C . LEU D 4 150 ? -26.772 8.751 71.025 1.00 17.78 1250 LEU B C 1
ATOM 3239 O O . LEU D 4 150 ? -26.784 7.788 70.259 1.00 18.22 1250 LEU B O 1
ATOM 3244 N N . VAL D 4 151 ? -25.717 9.553 71.175 1.00 19.38 1251 VAL B N 1
ATOM 3245 C CA . VAL D 4 151 ? -24.492 9.328 70.428 1.00 21.96 1251 VAL B CA 1
ATOM 3246 C C . VAL D 4 151 ? -23.787 8.085 70.925 1.00 17.24 1251 VAL B C 1
ATOM 3247 O O . VAL D 4 151 ? -23.139 7.388 70.140 1.00 23.10 1251 VAL B O 1
ATOM 3251 N N . ALA D 4 152 ? -23.935 7.797 72.219 1.00 15.81 1252 ALA B N 1
ATOM 3252 C CA . ALA D 4 152 ? -23.329 6.606 72.806 1.00 18.62 1252 ALA B CA 1
ATOM 3253 C C . ALA D 4 152 ? -23.947 5.358 72.186 1.00 18.51 1252 ALA B C 1
ATOM 3254 O O . ALA D 4 152 ? -23.237 4.455 71.771 1.00 23.47 1252 ALA B O 1
ATOM 3256 N N . ALA D 4 153 ? -25.274 5.323 72.121 1.00 19.38 1253 ALA B N 1
ATOM 3257 C CA . ALA D 4 153 ? -26.004 4.190 71.554 1.00 18.29 1253 ALA B CA 1
ATOM 3258 C C . ALA D 4 153 ? -25.719 4.018 70.067 1.00 20.53 1253 ALA B C 1
ATOM 3259 O O . ALA D 4 153 ? -25.543 2.901 69.579 1.00 18.94 1253 ALA B O 1
ATOM 3261 N N . ALA D 4 154 ? -25.717 5.133 69.343 1.00 18.10 1254 ALA B N 1
ATOM 3262 C CA . ALA D 4 154 ? -25.444 5.111 67.917 1.00 17.59 1254 ALA B CA 1
ATOM 3263 C C . ALA D 4 154 ? -24.050 4.545 67.684 1.00 18.96 1254 ALA B C 1
ATOM 3264 O O . ALA D 4 154 ? -23.883 3.666 66.846 1.00 22.57 1254 ALA B O 1
ATOM 3266 N N . LEU D 4 155 ? -23.058 5.071 68.410 1.00 17.51 1255 LEU B N 1
ATOM 3267 C CA . LEU D 4 155 ? -21.679 4.611 68.281 1.00 14.82 1255 LEU B CA 1
ATOM 3268 C C . LEU D 4 155 ? -21.583 3.144 68.612 1.00 19.51 1255 LEU B C 1
ATOM 3269 O O . LEU D 4 155 ? -20.903 2.387 67.916 1.00 26.34 1255 LEU B O 1
ATOM 3274 N N . TYR D 4 156 ? -22.285 2.734 69.664 1.00 20.69 1256 TYR B N 1
ATOM 3275 C CA . TYR D 4 156 ? -22.301 1.332 70.063 1.00 20.83 1256 TYR B CA 1
ATOM 3276 C C . TYR D 4 156 ? -22.879 0.467 68.939 1.00 22.18 1256 TYR B C 1
ATOM 3277 O O . TYR D 4 156 ? -22.266 -0.508 68.521 1.00 22.06 1256 TYR B O 1
ATOM 3286 N N . ILE D 4 157 ? -24.039 0.861 68.420 1.00 24.88 1257 ILE B N 1
ATOM 3287 C CA . ILE D 4 157 ? -24.701 0.113 67.351 1.00 25.32 1257 ILE B CA 1
ATOM 3288 C C . ILE D 4 157 ? -23.860 0.047 66.087 1.00 21.03 1257 ILE B C 1
ATOM 3289 O O . ILE D 4 157 ? -23.804 -0.988 65.445 1.00 25.06 1257 ILE B O 1
ATOM 3294 N N . ALA D 4 158 ? -23.218 1.153 65.732 1.00 18.95 1258 ALA B N 1
ATOM 3295 C CA . ALA D 4 158 ? -22.377 1.208 64.539 1.00 21.09 1258 ALA B CA 1
ATOM 3296 C C . ALA D 4 158 ? -21.145 0.294 64.651 1.00 26.92 1258 ALA B C 1
ATOM 3297 O O . ALA D 4 158 ? -20.758 -0.358 63.673 1.00 23.66 1258 ALA B O 1
ATOM 3299 N N . SER D 4 159 ? -20.503 0.278 65.822 1.00 26.94 1259 SER B N 1
ATOM 3300 C CA . SER D 4 159 ? -19.338 -0.585 66.028 1.00 24.88 1259 SER B CA 1
ATOM 3301 C C . SER D 4 159 ? -19.752 -2.028 65.748 1.00 27.18 1259 SER B C 1
ATOM 3302 O O . SER D 4 159 ? -19.002 -2.780 65.136 1.00 29.55 1259 SER B O 1
ATOM 3305 N N . LEU D 4 160 ? -20.964 -2.399 66.157 1.00 24.08 1260 LEU B N 1
ATOM 3306 C CA . LEU D 4 160 ? -21.475 -3.749 65.916 1.00 29.22 1260 LEU B CA 1
ATOM 3307 C C . LEU D 4 160 ? -21.705 -4.002 64.419 1.00 32.54 1260 LEU B C 1
ATOM 3308 O O . LEU D 4 160 ? -21.183 -4.966 63.841 1.00 33.42 1260 LEU B O 1
ATOM 3313 N N . LEU D 4 161 ? -22.451 -3.099 63.789 1.00 32.43 1261 LEU B N 1
ATOM 3314 C CA . LEU D 4 161 ? -22.772 -3.208 62.369 1.00 32.19 1261 LEU B CA 1
ATOM 3315 C C . LEU D 4 161 ? -21.546 -3.274 61.482 1.00 29.14 1261 LEU B C 1
ATOM 3316 O O . LEU D 4 161 ? -21.531 -4.013 60.513 1.00 31.27 1261 LEU B O 1
ATOM 3321 N N . GLU D 4 162 ? -20.523 -2.494 61.813 1.00 33.81 1262 GLU B N 1
ATOM 3322 C CA . GLU D 4 162 ? -19.296 -2.453 61.020 1.00 35.23 1262 GLU B CA 1
ATOM 3323 C C . GLU D 4 162 ? -18.234 -3.476 61.419 1.00 35.14 1262 GLU B C 1
ATOM 3324 O O . GLU D 4 162 ? -17.138 -3.456 60.875 1.00 37.90 1262 GLU B O 1
ATOM 3330 N N . GLY D 4 163 ? -18.549 -4.345 62.377 1.00 35.61 1263 GLY B N 1
ATOM 3331 C CA . GLY D 4 163 ? -17.599 -5.360 62.801 1.00 31.81 1263 GLY B CA 1
ATOM 3332 C C . GLY D 4 163 ? -16.394 -4.860 63.581 1.00 31.18 1263 GLY B C 1
ATOM 3333 O O . GLY D 4 163 ? -15.312 -5.447 63.514 1.00 30.39 1263 GLY B O 1
ATOM 3334 N N . GLU D 4 164 ? -16.552 -3.716 64.232 1.00 24.01 1264 GLU B N 1
ATOM 3335 C CA . GLU D 4 164 ? -15.511 -3.148 65.077 1.00 21.99 1264 GLU B CA 1
ATOM 3336 C C . GLU D 4 164 ? -16.168 -2.937 66.447 1.00 24.59 1264 GLU B C 1
ATOM 3337 O O . GLU D 4 164 ? -16.178 -1.823 66.982 1.00 21.07 1264 GLU B O 1
ATOM 3343 N N . LYS D 4 165 ? -16.729 -4.018 66.998 1.00 26.89 1265 LYS B N 1
ATOM 3344 C CA . LYS D 4 165 ? -17.434 -3.958 68.276 1.00 23.60 1265 LYS B CA 1
ATOM 3345 C C . LYS D 4 165 ? -16.695 -3.298 69.402 1.00 23.05 1265 LYS B C 1
ATOM 3346 O O . LYS D 4 165 ? -15.495 -3.459 69.554 1.00 24.34 1265 LYS B O 1
ATOM 3352 N N . ARG D 4 166 ? -17.431 -2.499 70.157 1.00 25.02 1266 ARG B N 1
ATOM 3353 C CA . ARG D 4 166 ? -16.901 -1.816 71.319 1.00 25.11 1266 ARG B CA 1
ATOM 3354 C C . ARG D 4 166 ? -17.985 -2.158 72.349 1.00 25.35 1266 ARG B C 1
ATOM 3355 O O . ARG D 4 166 ? -19.150 -2.282 71.987 1.00 30.41 1266 ARG B O 1
ATOM 3363 N N . THR D 4 167 ? -17.613 -2.418 73.594 1.00 22.64 1267 THR B N 1
ATOM 3364 C CA . THR D 4 167 ? -18.608 -2.778 74.615 1.00 20.50 1267 THR B CA 1
ATOM 3365 C C . THR D 4 167 ? -19.446 -1.587 75.106 1.00 17.55 1267 THR B C 1
ATOM 3366 O O . THR D 4 167 ? -19.034 -0.435 74.987 1.00 21.85 1267 THR B O 1
ATOM 3370 N N . GLN D 4 168 ? -20.603 -1.865 75.696 1.00 17.55 1268 GLN B N 1
ATOM 3371 C CA . GLN D 4 168 ? -21.440 -0.793 76.234 1.00 16.27 1268 GLN B CA 1
ATOM 3372 C C . GLN D 4 168 ? -20.656 -0.048 77.300 1.00 21.68 1268 GLN B C 1
ATOM 3373 O O . GLN D 4 168 ? -20.800 1.166 77.463 1.00 21.79 1268 GLN B O 1
ATOM 3379 N N . ARG D 4 169 ? -19.810 -0.778 78.022 1.00 23.30 1269 ARG B N 1
ATOM 3380 C CA . ARG D 4 169 ? -19.003 -0.166 79.066 1.00 21.42 1269 ARG B CA 1
ATOM 3381 C C . ARG D 4 169 ? -17.967 0.796 78.491 1.00 21.44 1269 ARG B C 1
ATOM 3382 O O . ARG D 4 169 ? -17.746 1.871 79.045 1.00 23.98 1269 ARG B O 1
ATOM 3390 N N . GLU D 4 170 ? -17.352 0.430 77.371 1.00 24.15 1270 GLU B N 1
ATOM 3391 C CA . GLU D 4 170 ? -16.348 1.293 76.741 1.00 23.73 1270 GLU B CA 1
ATOM 3392 C C . GLU D 4 170 ? -16.994 2.557 76.192 1.00 20.83 1270 GLU B C 1
ATOM 3393 O O . GLU D 4 170 ? -16.481 3.664 76.366 1.00 21.25 1270 GLU B O 1
ATOM 3399 N N . VAL D 4 171 ? -18.141 2.383 75.544 1.00 23.73 1271 VAL B N 1
ATOM 3400 C CA . VAL D 4 171 ? -18.868 3.511 74.974 1.00 24.87 1271 VAL B CA 1
ATOM 3401 C C . VAL D 4 171 ? -19.432 4.423 76.069 1.00 21.26 1271 VAL B C 1
ATOM 3402 O O . VAL D 4 171 ? -19.312 5.645 75.975 1.00 26.97 1271 VAL B O 1
ATOM 3406 N N . ALA D 4 172 ? -19.989 3.829 77.126 1.00 18.18 1272 ALA B N 1
ATOM 3407 C CA . ALA D 4 172 ? -20.560 4.582 78.250 1.00 16.60 1272 ALA B CA 1
ATOM 3408 C C . ALA D 4 172 ? -19.529 5.476 78.923 1.00 19.51 1272 ALA B C 1
ATOM 3409 O O . ALA D 4 172 ? -19.833 6.603 79.304 1.00 18.05 1272 ALA B O 1
ATOM 3411 N N . GLU D 4 173 ? -18.300 4.976 79.049 1.00 26.35 1273 GLU B N 1
ATOM 3412 C CA . GLU D 4 173 ? -17.218 5.731 79.675 1.00 27.71 1273 GLU B CA 1
ATOM 3413 C C . GLU D 4 173 ? -16.678 6.898 78.858 1.00 23.61 1273 GLU B C 1
ATOM 3414 O O . GLU D 4 173 ? -16.273 7.895 79.436 1.00 26.79 1273 GLU B O 1
ATOM 3420 N N . VAL D 4 174 ? -16.639 6.797 77.532 1.00 21.17 1274 VAL B N 1
ATOM 3421 C CA . VAL D 4 174 ? -16.143 7.938 76.768 1.00 22.21 1274 VAL B CA 1
ATOM 3422 C C . VAL D 4 174 ? -17.230 9.000 76.648 1.00 20.66 1274 VAL B C 1
ATOM 3423 O O . VAL D 4 174 ? -16.935 10.199 76.669 1.00 25.73 1274 VAL B O 1
ATOM 3427 N N . ALA D 4 175 ? -18.482 8.551 76.523 1.00 21.33 1275 ALA B N 1
ATOM 3428 C CA . ALA D 4 175 ? -19.651 9.443 76.412 1.00 24.86 1275 ALA B CA 1
ATOM 3429 C C . ALA D 4 175 ? -20.040 10.020 77.775 1.00 27.69 1275 ALA B C 1
ATOM 3430 O O . ALA D 4 175 ? -20.779 11.002 77.869 1.00 29.74 1275 ALA B O 1
ATOM 3432 N N . ARG D 4 176 ? -19.552 9.373 78.828 1.00 29.70 1276 ARG B N 1
ATOM 3433 C CA . ARG D 4 176 ? -19.817 9.784 80.191 1.00 28.96 1276 ARG B CA 1
ATOM 3434 C C . ARG D 4 176 ? -21.284 9.640 80.631 1.00 28.08 1276 ARG B C 1
ATOM 3435 O O . ARG D 4 176 ? -21.860 10.545 81.241 1.00 31.94 1276 ARG B O 1
ATOM 3443 N N . VAL D 4 177 ? -21.884 8.501 80.277 1.00 22.86 1277 VAL B N 1
ATOM 3444 C CA . VAL D 4 177 ? -23.256 8.162 80.679 1.00 21.04 1277 VAL B CA 1
ATOM 3445 C C . VAL D 4 177 ? -23.153 6.763 81.284 1.00 21.37 1277 VAL B C 1
ATOM 3446 O O . VAL D 4 177 ? -22.103 6.129 81.207 1.00 23.74 1277 VAL B O 1
ATOM 3450 N N . THR D 4 178 ? -24.212 6.290 81.916 1.00 20.60 1278 THR B N 1
ATOM 3451 C CA . THR D 4 178 ? -24.174 4.964 82.511 1.00 18.88 1278 THR B CA 1
ATOM 3452 C C . THR D 4 178 ? -24.470 3.917 81.445 1.00 18.94 1278 THR B C 1
ATOM 3453 O O . THR D 4 178 ? -24.887 4.246 80.338 1.00 22.58 1278 THR B O 1
ATOM 3457 N N . GLU D 4 179 ? -24.230 2.655 81.773 1.00 20.47 1279 GLU B N 1
ATOM 3458 C CA . GLU D 4 179 ? -24.506 1.570 80.848 1.00 18.72 1279 GLU B CA 1
ATOM 3459 C C . GLU D 4 179 ? -26.000 1.419 80.703 1.00 14.42 1279 GLU B C 1
ATOM 3460 O O . GLU D 4 179 ? -26.478 0.995 79.660 1.00 19.18 1279 GLU B O 1
ATOM 3466 N N . VAL D 4 180 ? -26.739 1.752 81.757 1.00 17.07 1280 VAL B N 1
ATOM 3467 C CA . VAL D 4 180 ? -28.194 1.653 81.720 1.00 14.78 1280 VAL B CA 1
ATOM 3468 C C . VAL D 4 180 ? -28.713 2.648 80.675 1.00 14.92 1280 VAL B C 1
ATOM 3469 O O . VAL D 4 180 ? -29.559 2.314 79.851 1.00 18.17 1280 VAL B O 1
ATOM 3473 N N . THR D 4 181 ? -28.155 3.850 80.667 1.00 10.63 1281 THR B N 1
ATOM 3474 C CA . THR D 4 181 ? -28.560 4.848 79.689 1.00 14.32 1281 THR B CA 1
ATOM 3475 C C . THR D 4 181 ? -28.240 4.394 78.262 1.00 16.87 1281 THR B C 1
ATOM 3476 O O . THR D 4 181 ? -29.046 4.590 77.362 1.00 18.01 1281 THR B O 1
ATOM 3480 N N . VAL D 4 182 ? -27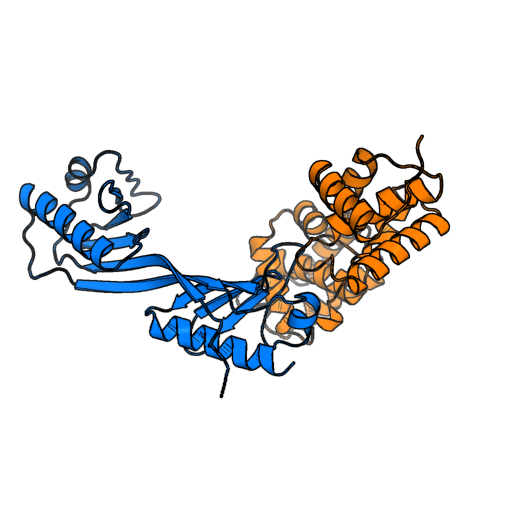.079 3.767 78.060 1.00 20.57 1282 VAL B N 1
ATOM 3481 C CA . VAL D 4 182 ? -26.687 3.288 76.738 1.00 12.91 1282 VAL B CA 1
ATOM 3482 C C . VAL D 4 182 ? -27.626 2.158 76.350 1.00 13.95 1282 VAL B C 1
ATOM 3483 O O . VAL D 4 182 ? -28.092 2.074 75.216 1.00 17.91 1282 VAL B O 1
ATOM 3487 N N . ARG D 4 183 ? -27.938 1.303 77.308 1.00 14.59 1283 ARG B N 1
ATOM 3488 C CA . ARG D 4 183 ? -28.817 0.175 77.033 1.00 18.37 1283 ARG B CA 1
ATOM 3489 C C . ARG D 4 183 ? -30.199 0.694 76.599 1.00 19.17 1283 ARG B C 1
ATOM 3490 O O . ARG D 4 183 ? -30.764 0.233 75.609 1.00 16.88 1283 ARG B O 1
ATOM 3498 N N . ASN D 4 184 ? -30.694 1.702 77.311 1.00 21.15 1284 ASN B N 1
ATOM 3499 C CA . ASN D 4 184 ? -31.990 2.322 77.027 1.00 22.02 1284 ASN B CA 1
ATOM 3500 C C . ASN D 4 184 ? -32.047 2.953 75.620 1.00 20.38 1284 ASN B C 1
ATOM 3501 O O . ASN D 4 184 ? -32.941 2.650 74.827 1.00 21.62 1284 ASN B O 1
ATOM 3506 N N . ARG D 4 185 ? -31.085 3.811 75.303 1.00 17.64 1285 ARG B N 1
ATOM 3507 C CA . ARG D 4 185 ? -31.058 4.464 73.991 1.00 15.30 1285 ARG B CA 1
ATOM 3508 C C . ARG D 4 185 ? -30.843 3.478 72.863 1.00 13.77 1285 ARG B C 1
ATOM 3509 O O . ARG D 4 185 ? -31.489 3.553 71.827 1.00 18.72 1285 ARG B O 1
ATOM 3517 N N . TYR D 4 186 ? -29.932 2.540 73.079 1.00 12.62 1286 TYR B N 1
ATOM 3518 C CA . TYR D 4 186 ? -29.598 1.549 72.078 1.00 7.88 1286 TYR B CA 1
ATOM 3519 C C . TYR D 4 186 ? -30.745 0.618 71.736 1.00 12.51 1286 TYR B C 1
ATOM 3520 O O . TYR D 4 186 ? -30.971 0.329 70.558 1.00 21.33 1286 TYR B O 1
ATOM 3529 N N . LYS D 4 187 ? -31.481 0.160 72.747 1.00 17.65 1287 LYS B N 1
ATOM 3530 C CA . LYS D 4 187 ? -32.622 -0.736 72.526 1.00 16.77 1287 LYS B CA 1
ATOM 3531 C C . LYS D 4 187 ? -33.757 -0.048 71.778 1.00 18.10 1287 LYS B C 1
ATOM 3532 O O . LYS D 4 187 ? -34.427 -0.659 70.952 1.00 19.82 1287 LYS B O 1
ATOM 3538 N N . GLU D 4 188 ? -33.947 1.236 72.060 1.00 19.99 1288 GLU B N 1
ATOM 3539 C CA . GLU D 4 188 ? -34.981 2.021 71.404 1.00 22.05 1288 GLU B CA 1
ATOM 3540 C C . GLU D 4 188 ? -34.615 2.241 69.945 1.00 21.01 1288 GLU B C 1
ATOM 3541 O O . GLU D 4 188 ? -35.439 2.056 69.066 1.00 22.82 1288 GLU B O 1
ATOM 3547 N N . LEU D 4 189 ? -33.369 2.628 69.693 1.00 21.96 1289 LEU B N 1
ATOM 3548 C CA . LEU D 4 189 ? -32.904 2.874 68.338 1.00 20.26 1289 LEU B CA 1
ATOM 3549 C C . LEU D 4 189 ? -32.973 1.608 67.499 1.00 25.33 1289 LEU B C 1
ATOM 3550 O O . LEU D 4 189 ? -33.423 1.635 66.347 1.00 25.41 1289 LEU B O 1
ATOM 3555 N N . VAL D 4 190 ? -32.564 0.485 68.074 1.00 27.03 1290 VAL B N 1
ATOM 3556 C CA . VAL D 4 190 ? -32.600 -0.759 67.314 1.00 26.25 1290 VAL B CA 1
ATOM 3557 C C . VAL D 4 190 ? -34.032 -1.135 66.900 1.00 29.99 1290 VAL B C 1
ATOM 3558 O O . VAL D 4 190 ? -34.283 -1.387 65.718 1.00 31.65 1290 VAL B O 1
ATOM 3562 N N . GLU D 4 191 ? -34.974 -1.109 67.845 1.00 29.71 1291 GLU B N 1
ATOM 3563 C CA . GLU D 4 191 ? -36.355 -1.477 67.541 1.00 30.67 1291 GLU B CA 1
ATOM 3564 C C . GLU D 4 191 ? -37.096 -0.491 66.635 1.00 30.65 1291 GLU B C 1
ATOM 3565 O O . GLU D 4 191 ? -37.672 -0.881 65.621 1.00 30.18 1291 GLU B O 1
ATOM 3571 N N . LYS D 4 192 ? -37.037 0.789 66.983 1.00 28.27 1292 LYS B N 1
ATOM 3572 C CA . LYS D 4 192 ? -37.719 1.826 66.225 1.00 30.30 1292 LYS B CA 1
ATOM 3573 C C . LYS D 4 192 ? -37.109 2.146 64.865 1.00 31.21 1292 LYS B C 1
ATOM 3574 O O . LYS D 4 192 ? -37.770 2.746 64.023 1.00 37.53 1292 LYS B O 1
ATOM 3580 N N . LEU D 4 193 ? -35.850 1.793 64.644 1.00 27.87 1293 LEU B N 1
ATOM 3581 C CA . LEU D 4 193 ? -35.254 2.046 63.338 1.00 26.75 1293 LEU B CA 1
ATOM 3582 C C . LEU D 4 193 ? -35.094 0.721 62.602 1.00 25.90 1293 LEU B C 1
ATOM 3583 O O . LEU D 4 193 ? -34.605 0.691 61.470 1.00 24.62 1293 LEU B O 1
ATOM 3588 N N . LYS D 4 194 ? -35.524 -0.365 63.249 1.00 28.51 1294 LYS B N 1
ATOM 3589 C CA . LYS D 4 194 ? -35.420 -1.710 62.687 1.00 37.16 1294 LYS B CA 1
ATOM 3590 C C . LYS D 4 194 ? -34.017 -2.052 62.156 1.00 36.64 1294 LYS B C 1
ATOM 3591 O O . LYS D 4 194 ? -33.831 -2.430 60.998 1.00 30.86 1294 LYS B O 1
ATOM 3597 N N . ILE D 4 195 ? -33.032 -1.898 63.034 1.00 37.02 1295 ILE B N 1
ATOM 3598 C CA . ILE D 4 195 ? -31.642 -2.183 62.714 1.00 36.27 1295 ILE B CA 1
ATOM 3599 C C . ILE D 4 195 ? -31.395 -3.670 62.958 1.00 36.43 1295 ILE B C 1
ATOM 3600 O O . ILE D 4 195 ? -31.873 -4.232 63.944 1.00 35.26 1295 ILE B O 1
ATOM 3605 N N . LYS D 4 196 ? -30.723 -4.325 62.019 1.00 41.80 1296 LYS B N 1
ATOM 3606 C CA . LYS D 4 196 ? -30.413 -5.744 62.176 1.00 45.45 1296 LYS B CA 1
ATOM 3607 C C . LYS D 4 196 ? -28.973 -5.850 62.677 1.00 45.20 1296 LYS B C 1
ATOM 3608 O O . LYS D 4 196 ? -28.024 -5.876 61.889 1.00 44.50 1296 LYS B O 1
ATOM 3614 N N . VAL D 4 197 ? -28.820 -5.847 63.997 1.00 46.30 1297 VAL B N 1
ATOM 3615 C CA . VAL D 4 197 ? -27.503 -5.925 64.623 1.00 49.74 1297 VAL B CA 1
ATOM 3616 C C . VAL D 4 197 ? -26.987 -7.367 64.641 1.00 51.24 1297 VAL B C 1
ATOM 3617 O O . VAL D 4 197 ? -27.696 -8.278 65.059 1.00 55.89 1297 VAL B O 1
ATOM 3621 N N . PRO D 4 198 ? -25.762 -7.600 64.137 1.00 53.35 1298 PRO B N 1
ATOM 3622 C CA . PRO D 4 198 ? -25.220 -8.961 64.129 1.00 58.52 1298 PRO B CA 1
ATOM 3623 C C . PRO D 4 198 ? -24.874 -9.487 65.529 1.00 66.13 1298 PRO B C 1
ATOM 3624 O O . PRO D 4 198 ? -24.916 -8.740 66.513 1.00 67.20 1298 PRO B O 1
ATOM 3628 N N . ILE D 4 199 ? -24.548 -10.778 65.605 1.00 74.93 1299 ILE B N 1
ATOM 3629 C CA . ILE D 4 199 ? -24.176 -11.444 66.865 1.00 81.16 1299 ILE B CA 1
ATOM 3630 C C . ILE D 4 199 ? -22.711 -11.180 67.338 1.00 84.75 1299 ILE B C 1
ATOM 3631 O O . ILE D 4 199 ? -22.246 -10.032 67.283 1.00 86.63 1299 ILE B O 1
ATOM 3636 N N . ALA D 4 200 ? -21.997 -12.200 67.829 1.00 88.12 1300 ALA B N 1
ATOM 3637 C CA . ALA D 4 200 ? -20.610 -12.004 68.305 1.00 91.47 1300 ALA B CA 1
ATOM 3638 C C . ALA D 4 200 ? -19.551 -12.996 67.775 1.00 92.98 1300 ALA B C 1
ATOM 3639 O O . ALA D 4 200 ? -18.341 -12.769 68.036 1.00 91.26 1300 ALA B O 1
#